Protein AF-0000000075187815 (afdb_homodimer)

pLDDT: mean 76.67, std 11.85, range [34.5, 93.94]

Organism: Armillaria gallica (NCBI:txid47427)

Nearest PDB structures (foldseek):
  8xqr-assembly1_R  TM=5.297E-01  e=7.970E-02  Clostridium perfringens
  3ma9-assembly1_A  TM=4.613E-01  e=3.930E+00  Human immunodeficiency virus 1
  7sqc-assembly1_1Y  TM=1.904E-01  e=1.026E+00  Chlamydomonas reinhardtii
  7n6g-assembly1_3Q  TM=1.512E-01  e=2.902E+00  Chlamydomonas reinhardtii
  7sqc-assembly1_1J  TM=1.434E-01  e=2.902E+00  Chlamydomonas reinhardtii

Foldseek 3Di:
DPPPADPQLVVLVVLLVLLLVVLVVLLVVLVVLLVLLLCLLVVLCVVLVNDRPVVLVVLLVVLNVLSVLLNVLVVVLVCCQVPVCQPPDSGSVVCCQQCLLPPSNLSNLVSLLVLLLSLLVVLLVCCVPPLVPDVVLSVVLVVLSVVLVVLSVVLSVQSNDRRDDCLDPVSLVSVLSNLVSSLVSLVSSLVVLLVSLVVVLVVCCVPVNPPVSVPDPCNDPVVSCLSSLVQLNVLSVVLSVCSNVVHSNNSSSVSVNSSSSSSSSSSNSSVVSVVVSVVSVVD/DDPPADPQLVVLVVLLVLLLVVLVVLLVVLVVLLVLLLCLLVVLCVVLVNDRPVVLVVLLVVLNVLSVLLNVLVVVLVCCQVPVCQPPDSGSVVCCQQCLLPPSNLSNLVSLLVLLLSLLVVLLVCCVPPLVPDVVLSVVLVVLSVVLVVLSVVLSVQSNDRRDDCLDPVSLVSVLSNLVSSLVSLVSSLVVLLVSLVVVLVVCCVPVNPPVSVPPPCNDPVVSCLSSLVQLNVLSVVLSVCSNVVHSNNSSSVSVNSSSSSSSSSSNSSVVSVVVSVVSVVD

Radius of gyration: 25.75 Å; Cα contacts (8 Å, |Δi|>4): 723; chains: 2; bounding box: 72×70×56 Å

Solvent-accessible surface area (backbone atoms only — not comparable to full-atom values): 27871 Å² total; per-residue (Å²): 95,62,58,97,60,58,69,66,58,51,49,37,49,50,24,39,52,52,6,50,47,50,31,30,19,51,47,16,30,39,50,50,51,47,52,51,32,52,47,48,53,61,48,40,24,69,72,65,73,42,82,68,63,62,64,61,52,50,50,52,49,51,49,47,50,42,52,49,50,31,54,54,31,48,53,52,45,50,43,44,28,56,56,45,25,36,67,28,79,73,27,35,62,32,40,51,42,66,50,27,40,36,66,49,52,38,49,32,52,51,38,27,51,47,34,43,50,50,34,51,50,49,53,53,48,43,44,54,67,74,59,68,49,60,66,73,71,47,47,58,56,49,51,44,48,55,49,26,52,51,33,42,51,53,31,50,57,49,40,54,33,84,68,25,26,80,81,31,70,71,32,38,63,33,41,48,55,22,46,47,38,48,26,50,44,39,43,50,52,23,48,52,46,46,51,50,49,53,54,46,50,51,48,44,32,66,68,66,31,69,71,58,45,72,67,36,78,75,65,37,68,63,51,50,47,37,66,22,31,44,64,30,26,52,50,33,50,65,23,44,56,32,47,72,70,67,39,53,67,19,40,33,35,50,51,36,58,34,46,32,30,45,42,27,46,48,49,34,51,35,47,53,49,49,48,56,49,48,58,53,65,76,96,94,60,57,97,60,59,69,68,58,51,49,37,49,48,26,38,52,51,6,51,48,50,30,30,19,51,47,16,31,39,50,49,52,47,53,51,32,52,47,47,52,62,49,40,24,70,72,66,73,42,83,68,62,62,65,60,52,51,49,51,49,52,49,48,51,41,51,50,49,31,53,53,31,48,52,51,45,49,44,44,27,56,56,44,26,35,68,27,79,72,28,35,62,32,38,49,42,66,50,26,41,36,65,50,52,38,48,33,50,52,40,26,51,49,35,42,50,51,34,50,51,48,53,53,49,44,44,53,67,72,58,68,50,59,67,73,72,45,47,57,55,48,50,42,49,53,47,27,52,52,32,43,51,52,31,50,57,47,39,55,33,85,67,26,26,79,80,30,72,69,31,38,62,32,40,48,55,22,45,46,38,48,27,51,43,38,43,49,51,24,50,52,47,47,50,50,49,52,52,45,49,50,49,43,32,66,70,67,32,71,73,59,45,72,68,37,78,74,65,38,69,64,51,48,46,38,66,23,31,44,64,30,25,53,50,32,50,64,23,45,54,31,47,73,69,67,40,52,69,20,40,34,36,50,50,35,58,32,47,31,29,46,44,28,46,48,48,34,52,35,47,54,50,50,48,56,51,47,58,55,66,76,95

Structure (mmCIF, N/CA/C/O backbone):
data_AF-0000000075187815-model_v1
#
loop_
_entity.id
_entity.type
_entity.pdbx_description
1 polymer 'Uncharacterized protein'
#
loop_
_atom_site.group_PDB
_atom_site.id
_atom_site.type_symbol
_atom_site.label_atom_id
_atom_site.label_alt_id
_atom_site.label_comp_id
_atom_site.label_asym_id
_atom_site.label_entity_id
_atom_site.label_seq_id
_atom_site.pdbx_PDB_ins_code
_atom_site.Cartn_x
_atom_site.Cartn_y
_atom_site.Cartn_z
_atom_site.occupancy
_atom_site.B_iso_or_equiv
_atom_site.auth_seq_id
_atom_site.auth_comp_id
_atom_site.auth_asym_id
_atom_site.auth_atom_id
_atom_site.pdbx_PDB_model_num
ATOM 1 N N . ASP A 1 1 ? 8.398 -23.297 -21.469 1 58.69 1 ASP A N 1
ATOM 2 C CA . ASP A 1 1 ? 7.543 -24.281 -20.812 1 58.69 1 ASP A CA 1
ATOM 3 C C . ASP A 1 1 ? 6.223 -23.656 -20.359 1 58.69 1 ASP A C 1
ATOM 5 O O . ASP A 1 1 ? 6.039 -23.359 -19.188 1 58.69 1 ASP A O 1
ATOM 9 N N . ARG A 1 2 ? 5.609 -23.031 -21.281 1 64.19 2 ARG A N 1
ATOM 10 C CA . ARG A 1 2 ? 4.285 -22.453 -21.109 1 64.19 2 ARG A CA 1
ATOM 11 C C . ARG A 1 2 ? 3.244 -23.531 -20.812 1 64.19 2 ARG A C 1
ATOM 13 O O . ARG A 1 2 ? 3.32 -24.641 -21.344 1 64.19 2 ARG A O 1
ATOM 20 N N . PRO A 1 3 ? 2.529 -23.328 -19.734 1 73.06 3 PRO A N 1
ATOM 21 C CA . PRO A 1 3 ? 1.502 -24.328 -19.453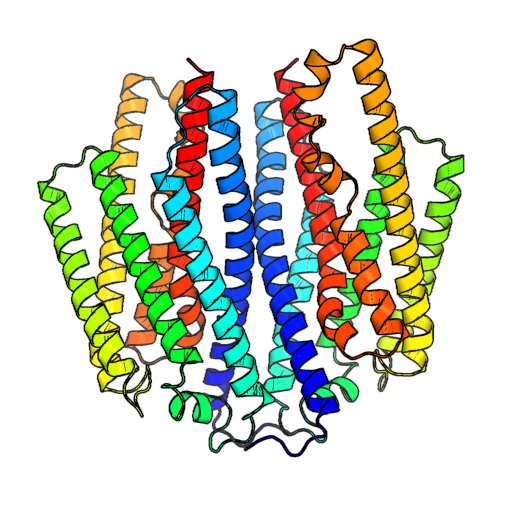 1 73.06 3 PRO A CA 1
ATOM 22 C C . PRO A 1 3 ? 0.583 -24.578 -20.641 1 73.06 3 PRO A C 1
ATOM 24 O O . PRO A 1 3 ? 0.354 -23.688 -21.453 1 73.06 3 PRO A O 1
ATOM 27 N N . ASN A 1 4 ? 0.264 -25.719 -20.969 1 70.5 4 ASN A N 1
ATOM 28 C CA . ASN A 1 4 ? -0.606 -26.125 -22.078 1 70.5 4 ASN A CA 1
ATOM 29 C C . ASN A 1 4 ? -2.059 -25.734 -21.812 1 70.5 4 ASN A C 1
ATOM 31 O O . ASN A 1 4 ? -2.912 -26.594 -21.609 1 70.5 4 ASN A O 1
ATOM 35 N N . LEU A 1 5 ? -2.262 -24.484 -21.562 1 78.5 5 LEU A N 1
ATOM 36 C CA . LEU A 1 5 ? -3.609 -23.969 -21.359 1 78.5 5 LEU A CA 1
ATOM 37 C C . LEU A 1 5 ? -3.945 -22.906 -22.391 1 78.5 5 LEU A C 1
ATOM 39 O O . LEU A 1 5 ? -3.047 -22.281 -22.969 1 78.5 5 LEU A O 1
ATOM 43 N N . PRO A 1 6 ? -5.254 -22.828 -22.781 1 76.5 6 PRO A N 1
ATOM 44 C CA . PRO A 1 6 ? -5.66 -21.781 -23.719 1 76.5 6 PRO A CA 1
ATOM 45 C C . PRO A 1 6 ? -5.219 -20.391 -23.281 1 76.5 6 PRO A C 1
ATOM 47 O O . PRO A 1 6 ? -5.066 -20.141 -22.094 1 76.5 6 PRO A O 1
ATOM 50 N N . ALA A 1 7 ? -4.926 -19.625 -24.297 1 78.25 7 ALA A N 1
ATOM 51 C CA . ALA A 1 7 ? -4.441 -18.266 -24.062 1 78.25 7 ALA A CA 1
ATOM 52 C C . ALA A 1 7 ? -5.422 -17.469 -23.203 1 78.25 7 ALA A C 1
ATOM 54 O O . ALA A 1 7 ? -5.012 -16.625 -22.406 1 78.25 7 ALA A O 1
ATOM 55 N N . ASP A 1 8 ? -6.637 -17.828 -23.297 1 78.69 8 ASP A N 1
ATOM 56 C CA . ASP A 1 8 ? -7.668 -17.109 -22.547 1 78.69 8 ASP A CA 1
ATOM 57 C C . ASP A 1 8 ? -7.582 -17.422 -21.062 1 78.69 8 ASP A C 1
ATOM 59 O O . ASP A 1 8 ? -7.77 -16.531 -20.219 1 78.69 8 ASP A O 1
ATOM 63 N N . THR A 1 9 ? -7.23 -18.609 -20.812 1 79.75 9 THR A N 1
ATOM 64 C CA . THR A 1 9 ? -7.105 -19.031 -19.422 1 79.75 9 THR A CA 1
ATOM 65 C C . THR A 1 9 ? -5.871 -18.406 -18.781 1 79.75 9 THR A C 1
ATOM 67 O O . THR A 1 9 ? -5.91 -18 -17.609 1 79.75 9 THR A O 1
ATOM 70 N N . LEU A 1 10 ? -4.914 -18.25 -19.609 1 81.56 10 LEU A N 1
ATOM 71 C CA . LEU A 1 10 ? -3.693 -17.641 -19.109 1 81.56 10 LEU A CA 1
ATOM 72 C C . LEU A 1 10 ? -3.898 -16.156 -18.844 1 81.56 10 LEU A C 1
ATOM 74 O O . LEU A 1 10 ? -3.363 -15.609 -17.875 1 81.56 10 LEU A O 1
ATOM 78 N N . PHE A 1 11 ? -4.668 -15.602 -19.734 1 82.69 11 PHE A N 1
ATOM 79 C CA . PHE A 1 11 ? -4.957 -14.188 -19.531 1 82.69 11 PHE A CA 1
ATOM 80 C C . PHE A 1 11 ? -5.793 -13.984 -18.281 1 82.69 11 PHE A C 1
ATOM 82 O O . PHE A 1 11 ? -5.59 -13.016 -17.547 1 82.69 11 PHE A O 1
ATOM 89 N N . ALA A 1 12 ? -6.66 -14.859 -18.047 1 81.25 12 ALA A N 1
ATOM 90 C CA . ALA A 1 12 ? -7.5 -14.773 -16.859 1 81.25 12 ALA A CA 1
ATOM 91 C C . ALA A 1 12 ? -6.664 -14.914 -15.586 1 81.25 12 ALA A C 1
ATOM 93 O O . ALA A 1 12 ? -6.906 -14.227 -14.594 1 81.25 12 ALA A O 1
ATOM 94 N N . GLU A 1 13 ? -5.703 -15.742 -15.688 1 83.19 13 GLU A N 1
ATOM 95 C CA . GLU A 1 13 ? -4.828 -15.938 -14.531 1 83.19 13 GLU A CA 1
ATOM 96 C C . GLU A 1 13 ? -3.961 -14.711 -14.281 1 83.19 13 GLU A C 1
ATOM 98 O O . GLU A 1 13 ? -3.748 -14.312 -13.133 1 83.19 13 GLU A O 1
ATOM 103 N N . ARG A 1 14 ? -3.551 -14.172 -15.43 1 84.19 14 ARG A N 1
ATOM 104 C CA . ARG A 1 14 ? -2.74 -12.961 -15.289 1 84.19 14 ARG A CA 1
ATOM 105 C C . ARG A 1 14 ? -3.561 -11.812 -14.719 1 84.19 14 ARG A C 1
ATOM 107 O O . ARG A 1 14 ? -3.076 -11.062 -13.867 1 84.19 14 ARG A O 1
ATOM 114 N N . ALA A 1 15 ? -4.695 -11.758 -15.125 1 83.56 15 ALA A N 1
ATOM 115 C CA . ALA A 1 15 ? -5.578 -10.688 -14.656 1 83.56 15 ALA A CA 1
ATOM 116 C C . ALA A 1 15 ? -5.898 -10.852 -13.18 1 83.56 15 ALA A C 1
ATOM 118 O O . ALA A 1 15 ? -5.965 -9.867 -12.438 1 83.56 15 ALA A O 1
ATOM 119 N N . ASN A 1 16 ? -6.023 -12.031 -12.758 1 83.94 16 ASN A N 1
ATOM 120 C CA . ASN A 1 16 ? -6.293 -12.305 -11.352 1 83.94 16 ASN A CA 1
ATOM 121 C C . ASN A 1 16 ? -5.102 -11.938 -10.469 1 83.94 16 ASN A C 1
ATOM 123 O O . ASN A 1 16 ? -5.273 -11.375 -9.391 1 83.94 16 ASN A O 1
ATOM 127 N N . LEU A 1 17 ? -4.016 -12.273 -10.969 1 85.19 17 LEU A N 1
ATOM 128 C CA . LEU A 1 17 ? -2.809 -11.977 -10.203 1 85.19 17 LEU A CA 1
ATOM 129 C C . LEU A 1 17 ? -2.582 -10.469 -10.117 1 85.19 17 LEU A C 1
ATOM 131 O O . LEU A 1 17 ? -2.26 -9.953 -9.039 1 85.19 17 LEU A O 1
ATOM 135 N N . ILE A 1 18 ? -2.814 -9.82 -11.219 1 86 18 ILE A N 1
ATOM 136 C CA . ILE A 1 18 ? -2.625 -8.375 -11.234 1 86 18 ILE A CA 1
ATOM 137 C C . ILE A 1 18 ? -3.652 -7.707 -10.32 1 86 18 ILE A C 1
ATOM 139 O O . ILE A 1 18 ? -3.338 -6.742 -9.617 1 86 18 ILE A O 1
ATOM 143 N N . GLY A 1 19 ? -4.832 -8.227 -10.359 1 87.06 19 GLY A N 1
ATOM 144 C CA . GLY A 1 19 ? -5.863 -7.703 -9.477 1 87.06 19 GLY A CA 1
ATOM 145 C C . GLY A 1 19 ? -5.508 -7.836 -8.008 1 87.06 19 GLY A C 1
ATOM 146 O O . GLY A 1 19 ? -5.727 -6.91 -7.223 1 87.06 19 GLY A O 1
ATOM 147 N N . ASP A 1 20 ? -4.914 -8.898 -7.668 1 87.75 20 ASP A N 1
ATOM 148 C CA . ASP A 1 20 ? -4.527 -9.133 -6.277 1 87.75 20 ASP A CA 1
ATOM 149 C C . ASP A 1 20 ? -3.348 -8.242 -5.879 1 87.75 20 ASP A C 1
ATOM 151 O O . ASP A 1 20 ? -3.287 -7.754 -4.75 1 87.75 20 ASP A O 1
ATOM 155 N N . CYS A 1 21 ? -2.49 -8.047 -6.773 1 89.25 21 CYS A N 1
ATOM 156 C CA . CYS A 1 21 ? -1.358 -7.164 -6.496 1 89.25 21 CYS A CA 1
ATOM 157 C C . CYS A 1 21 ? -1.825 -5.73 -6.27 1 89.25 21 CYS A C 1
ATOM 159 O O . CYS A 1 21 ? -1.354 -5.059 -5.348 1 89.25 21 CYS A O 1
ATOM 161 N N . LEU A 1 22 ? -2.732 -5.375 -7.051 1 89.69 22 LEU A N 1
ATOM 162 C CA . LEU A 1 22 ? -3.258 -4.023 -6.914 1 89.69 22 LEU A CA 1
ATOM 163 C C . LEU A 1 22 ? -4.023 -3.867 -5.605 1 89.69 22 LEU A C 1
ATOM 165 O O . LEU A 1 22 ? -3.984 -2.805 -4.98 1 89.69 22 LEU A O 1
ATOM 169 N N . SER A 1 23 ? -4.699 -4.906 -5.27 1 91.5 23 SER A N 1
ATOM 170 C CA . SER A 1 23 ? -5.434 -4.859 -4.012 1 91.5 23 SER A CA 1
ATOM 171 C C . SER A 1 23 ? -4.488 -4.727 -2.822 1 91.5 23 SER A C 1
ATOM 173 O O . SER A 1 23 ? -4.809 -4.051 -1.841 1 91.5 23 SER A O 1
ATOM 175 N N . GLN A 1 24 ? -3.391 -5.328 -2.93 1 92.5 24 GLN A N 1
ATOM 176 C CA . GLN A 1 24 ? -2.406 -5.219 -1.858 1 92.5 24 GLN A CA 1
ATOM 177 C C . GLN A 1 24 ? -1.829 -3.807 -1.784 1 92.5 24 GLN A C 1
ATOM 179 O O . GLN A 1 24 ? -1.591 -3.285 -0.693 1 92.5 24 GLN A O 1
ATOM 184 N N . ILE A 1 25 ? -1.647 -3.236 -2.879 1 91.81 25 ILE A N 1
ATOM 185 C CA . ILE A 1 25 ? -1.154 -1.864 -2.926 1 91.81 25 ILE A CA 1
ATOM 186 C C . ILE A 1 25 ? -2.172 -0.929 -2.277 1 91.81 25 ILE A C 1
ATOM 188 O O . ILE A 1 25 ? -1.811 -0.069 -1.471 1 91.81 25 ILE A O 1
ATOM 192 N N . VAL A 1 26 ? -3.436 -1.125 -2.623 1 92.38 26 VAL A N 1
ATOM 193 C CA . VAL A 1 26 ? -4.492 -0.288 -2.064 1 92.38 26 VAL A CA 1
ATOM 194 C C . VAL A 1 26 ? -4.582 -0.508 -0.556 1 92.38 26 VAL A C 1
ATOM 196 O O . VAL A 1 26 ? -4.812 0.437 0.203 1 92.38 26 VAL A O 1
ATOM 199 N N . PHE A 1 27 ? -4.352 -1.711 -0.139 1 93.44 27 PHE A N 1
ATOM 200 C CA . PHE A 1 27 ? -4.367 -1.997 1.291 1 93.44 27 PHE A CA 1
ATOM 201 C C . PHE A 1 27 ? -3.25 -1.246 2.006 1 93.44 27 PHE A C 1
ATOM 203 O O . PHE A 1 27 ? -3.434 -0.767 3.125 1 93.44 27 PHE A O 1
ATOM 210 N N . GLY A 1 28 ? -2.098 -1.198 1.369 1 93.94 28 GLY A N 1
ATOM 211 C CA . GLY A 1 28 ? -1.031 -0.4 1.951 1 93.94 28 GLY A CA 1
ATOM 212 C C . GLY A 1 28 ? -1.419 1.052 2.164 1 93.94 28 GLY A C 1
ATOM 213 O O . GLY A 1 28 ? -1.093 1.643 3.195 1 93.94 28 GLY A O 1
ATOM 214 N N . ALA A 1 29 ? -2.092 1.567 1.246 1 91.94 29 ALA A N 1
ATOM 215 C CA . ALA A 1 29 ? -2.592 2.936 1.367 1 91.94 29 ALA A CA 1
ATOM 216 C C . ALA A 1 29 ? -3.596 3.053 2.51 1 91.94 29 ALA A C 1
ATOM 218 O O . ALA A 1 29 ? -3.584 4.035 3.254 1 91.94 29 ALA A O 1
ATOM 219 N N . ILE A 1 30 ? -4.438 2.055 2.646 1 93.44 30 ILE A N 1
ATOM 220 C CA . ILE A 1 30 ? -5.469 2.051 3.68 1 93.44 30 ILE A CA 1
ATOM 221 C C . ILE A 1 30 ? -4.82 2.016 5.059 1 93.44 30 ILE A C 1
ATOM 223 O O . ILE A 1 30 ? -5.293 2.668 5.992 1 93.44 30 ILE A O 1
ATOM 227 N N . VAL A 1 31 ? -3.742 1.305 5.125 1 92.62 31 VAL A N 1
ATOM 228 C CA . VAL A 1 31 ? -3.057 1.19 6.406 1 92.62 31 VAL A CA 1
ATOM 229 C C . VAL A 1 31 ? -2.533 2.559 6.836 1 92.62 31 VAL A C 1
ATOM 231 O O . VAL A 1 31 ? -2.684 2.953 7.996 1 92.62 31 VAL A O 1
ATOM 234 N N . VAL A 1 32 ? -1.987 3.283 5.934 1 90.44 32 VAL A N 1
ATOM 235 C CA . VAL A 1 32 ? -1.433 4.598 6.242 1 90.44 32 VAL A CA 1
ATOM 236 C C . VAL A 1 32 ? -2.559 5.555 6.625 1 90.44 32 VAL A C 1
ATOM 238 O O . VAL A 1 32 ? -2.459 6.27 7.625 1 90.44 32 VAL A O 1
ATOM 241 N N . ILE A 1 33 ? -3.594 5.52 5.867 1 90.19 33 ILE A N 1
ATOM 242 C CA . ILE A 1 33 ? -4.707 6.422 6.133 1 90.19 33 ILE A CA 1
ATOM 243 C C . ILE A 1 33 ? -5.375 6.047 7.453 1 90.19 33 ILE A C 1
ATOM 245 O O . ILE A 1 33 ? -5.82 6.918 8.203 1 90.19 33 ILE A O 1
ATOM 249 N N . PHE A 1 34 ? -5.41 4.734 7.719 1 92.69 34 PHE A N 1
ATOM 250 C CA . PHE A 1 34 ? -5.969 4.262 8.977 1 92.69 34 PHE A CA 1
ATOM 251 C C . PHE A 1 34 ? -5.16 4.789 10.164 1 92.69 34 PHE A C 1
ATOM 253 O O . PHE A 1 34 ? -5.73 5.312 11.125 1 92.69 34 PHE A O 1
ATOM 260 N N . LEU A 1 35 ? -3.871 4.668 10.023 1 86.75 35 LEU A N 1
ATOM 261 C CA . LEU A 1 35 ? -3.004 5.121 11.109 1 86.75 35 LEU A CA 1
ATOM 262 C C . LEU A 1 35 ? -3.111 6.629 11.297 1 86.75 35 LEU A C 1
ATOM 264 O O . LEU A 1 35 ? -3.152 7.121 12.422 1 86.75 35 LEU A O 1
ATOM 268 N N . GLN A 1 36 ? -3.186 7.32 10.25 1 84.81 36 GLN A N 1
ATOM 269 C CA . GLN A 1 36 ? -3.311 8.773 10.32 1 84.81 36 GLN A CA 1
ATOM 270 C C . GLN A 1 36 ? -4.664 9.18 10.898 1 84.81 36 GLN A C 1
ATOM 272 O O . GLN A 1 36 ? -4.754 10.117 11.688 1 84.81 36 GLN A O 1
ATOM 277 N N . THR A 1 37 ? -5.695 8.5 10.461 1 86.31 37 THR A N 1
ATOM 278 C CA . THR A 1 37 ? -7.039 8.812 10.938 1 86.31 37 TH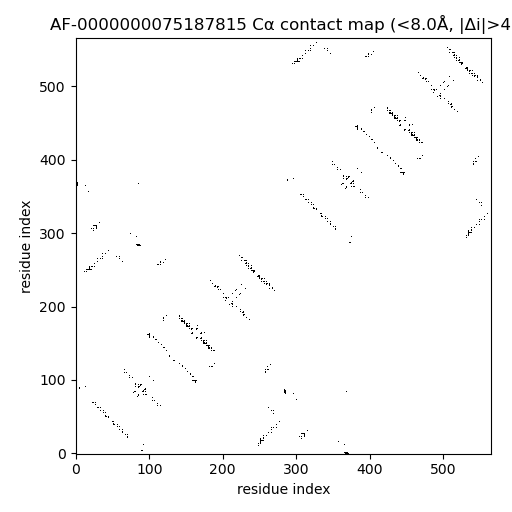R A CA 1
ATOM 279 C C . THR A 1 37 ? -7.168 8.516 12.422 1 86.31 37 THR A C 1
ATOM 281 O O . THR A 1 37 ? -7.727 9.312 13.18 1 86.31 37 THR A O 1
ATOM 284 N N . MET A 1 38 ? -6.637 7.395 12.797 1 86.38 38 MET A N 1
ATOM 285 C CA . MET A 1 38 ? -6.695 7.016 14.211 1 86.38 38 MET A CA 1
ATOM 286 C C . MET A 1 38 ? -5.891 7.988 15.062 1 86.38 38 MET A C 1
ATOM 288 O O . MET A 1 38 ? -6.305 8.336 16.172 1 86.38 38 MET A O 1
ATOM 292 N N . TYR A 1 39 ? -4.812 8.445 14.5 1 80.5 39 TYR A N 1
ATOM 293 C CA . TYR A 1 39 ? -4.004 9.43 15.211 1 80.5 39 TYR A CA 1
ATOM 294 C C . TYR A 1 39 ? -4.762 10.742 15.383 1 80.5 39 TYR A C 1
ATOM 296 O O . TYR A 1 39 ? -4.754 11.336 16.469 1 80.5 39 TYR A O 1
ATOM 304 N N . THR A 1 40 ? -5.352 11.125 14.391 1 77.12 40 THR A N 1
ATOM 305 C CA . THR A 1 40 ? -6.102 12.375 14.43 1 77.12 40 THR A CA 1
ATOM 306 C C . THR A 1 40 ? -7.316 12.258 15.344 1 77.12 40 THR A C 1
ATOM 308 O O . THR A 1 40 ? -7.625 13.18 16.094 1 77.12 40 THR A O 1
ATOM 311 N N . LEU A 1 41 ? -7.973 11.164 15.328 1 81.81 41 LEU A N 1
ATOM 312 C CA . LEU A 1 41 ? -9.18 10.969 16.109 1 81.81 41 LEU A CA 1
ATOM 313 C C . LEU A 1 41 ? -8.852 10.836 17.594 1 81.81 41 LEU A C 1
ATOM 315 O O . LEU A 1 41 ? -9.641 11.242 18.453 1 81.81 41 LEU A O 1
ATOM 319 N N . PHE A 1 42 ? -7.691 10.32 17.891 1 78.19 42 PHE A N 1
ATOM 320 C CA . PHE A 1 42 ? -7.324 10.102 19.281 1 78.19 42 PHE A CA 1
ATOM 321 C C . PHE A 1 42 ? -6.633 11.328 19.859 1 78.19 42 PHE A C 1
ATOM 323 O O . PHE A 1 42 ? -6.793 11.641 21.047 1 78.19 42 PHE A O 1
ATOM 330 N N . ASN A 1 43 ? -5.871 12.055 19.094 1 71.81 43 ASN A N 1
ATOM 331 C CA . ASN A 1 43 ? -5.051 13.148 19.609 1 71.81 43 ASN A CA 1
ATOM 332 C C . ASN A 1 43 ? -5.777 14.484 19.516 1 71.81 43 ASN A C 1
ATOM 334 O O . ASN A 1 43 ? -5.547 15.375 20.344 1 71.81 43 ASN A O 1
ATOM 338 N N . TYR A 1 44 ? -6.586 14.594 18.609 1 65.88 44 TYR A N 1
ATOM 339 C CA . TYR A 1 44 ? -7.223 15.891 18.391 1 65.88 44 TYR A CA 1
ATOM 340 C C . TYR A 1 44 ? -8.164 16.234 19.547 1 65.88 44 TYR A C 1
ATOM 342 O O . TYR A 1 44 ? -8.141 17.359 20.062 1 65.88 44 TYR A O 1
ATOM 350 N N . PRO A 1 45 ? -8.992 15.242 19.859 1 64.62 45 PRO A N 1
ATOM 351 C CA . PRO A 1 45 ? -9.891 15.609 20.953 1 64.62 45 PRO A CA 1
ATOM 352 C C . PRO A 1 45 ? -9.133 15.953 22.25 1 64.62 45 PRO A C 1
ATOM 354 O O . PRO A 1 45 ? -9.586 16.797 23.016 1 64.62 45 PRO A O 1
ATOM 357 N N . LYS A 1 46 ? -8.078 15.375 22.438 1 62.16 46 LYS A N 1
ATOM 358 C CA . LYS A 1 46 ? -7.277 15.672 23.625 1 62.16 46 LYS A CA 1
ATOM 359 C C . LYS A 1 46 ? -6.695 17.078 23.547 1 62.16 46 LYS A C 1
ATOM 361 O O . LYS A 1 46 ? -6.645 17.797 24.562 1 62.16 46 LYS A O 1
ATOM 366 N N . ARG A 1 47 ? -6.453 17.469 22.406 1 59.09 47 ARG A N 1
ATOM 367 C CA . ARG A 1 47 ? -5.809 18.766 22.234 1 59.09 47 ARG A CA 1
ATOM 368 C C . ARG A 1 47 ? -6.832 19.891 22.25 1 59.09 47 ARG A C 1
ATOM 370 O O . ARG A 1 47 ? -6.566 20.969 22.797 1 59.09 47 ARG A O 1
ATOM 377 N N . TRP A 1 48 ? -7.969 19.562 21.781 1 58.81 48 TRP A N 1
ATOM 378 C CA . TRP A 1 48 ? -8.914 20.656 21.625 1 58.81 48 TRP A CA 1
ATOM 379 C C . TRP A 1 48 ? -10.086 20.5 22.594 1 58.81 48 TRP A C 1
ATOM 381 O O . TRP A 1 48 ? -11.047 21.281 22.547 1 58.81 48 TRP A O 1
ATOM 391 N N . ARG A 1 49 ? -10 19.656 23.484 1 59.34 49 ARG A N 1
ATOM 392 C CA . ARG A 1 49 ? -11 19.438 24.516 1 59.34 49 ARG A CA 1
ATOM 393 C C . ARG A 1 49 ? -12.367 19.141 23.922 1 59.34 49 ARG A C 1
ATOM 395 O O . ARG A 1 49 ? -13.375 19.703 24.328 1 59.34 49 ARG A O 1
ATOM 402 N N . VAL A 1 50 ? -12.375 18.516 22.719 1 65.56 50 VAL A N 1
ATOM 403 C CA . VAL A 1 50 ? -13.641 18.125 22.109 1 65.56 50 VAL A CA 1
ATOM 404 C C . VAL A 1 50 ? -13.914 16.641 22.391 1 65.56 50 VAL A C 1
ATOM 406 O O . VAL A 1 50 ? -13 15.891 22.75 1 65.56 50 VAL A O 1
ATOM 409 N N . GLN A 1 51 ? -15.211 16.359 22.609 1 69.25 51 GLN A N 1
ATOM 410 C CA . GLN A 1 51 ? -15.609 14.984 22.906 1 69.25 51 GLN A CA 1
ATOM 411 C C . GLN A 1 51 ? -15.211 14.039 21.781 1 69.25 51 GLN A C 1
ATOM 413 O O . GLN A 1 51 ? -15.289 14.398 20.609 1 69.25 51 GLN A O 1
ATOM 418 N N . ARG A 1 52 ? -14.523 13 22.172 1 74.25 52 ARG A N 1
ATOM 419 C CA . ARG A 1 52 ? -14.109 11.961 21.25 1 74.25 52 ARG A CA 1
ATOM 420 C C . ARG A 1 52 ? -15.312 11.336 20.547 1 74.25 52 ARG A C 1
ATOM 422 O O . ARG A 1 52 ? -16.312 11.023 21.188 1 74.25 52 ARG A O 1
ATOM 429 N N . ASN A 1 53 ? -15.422 11.344 19.25 1 79.25 53 ASN A N 1
ATOM 430 C CA . ASN A 1 53 ? -16.469 10.672 18.484 1 79.25 53 ASN A CA 1
ATOM 431 C C . ASN A 1 53 ? -16.234 9.164 18.422 1 79.25 53 ASN A C 1
ATOM 433 O O . ASN A 1 53 ? -15.547 8.68 17.516 1 79.25 53 ASN A O 1
ATOM 437 N N . TRP A 1 54 ? -16.766 8.391 19.344 1 82.25 54 TRP A N 1
ATOM 438 C CA . TRP A 1 54 ? -16.562 6.953 19.469 1 82.25 54 TRP A CA 1
ATOM 439 C C . TRP A 1 54 ? -17.156 6.215 18.281 1 82.25 54 TRP A C 1
ATOM 441 O O . TRP A 1 54 ? -16.688 5.145 17.906 1 82.25 54 TRP A O 1
ATOM 451 N N . PHE A 1 55 ? -18.109 6.766 17.688 1 82.69 55 PHE A N 1
ATOM 452 C CA . PHE A 1 55 ? -18.734 6.133 16.531 1 82.69 55 PHE A CA 1
ATOM 453 C C . PHE A 1 55 ? -17.781 6.062 15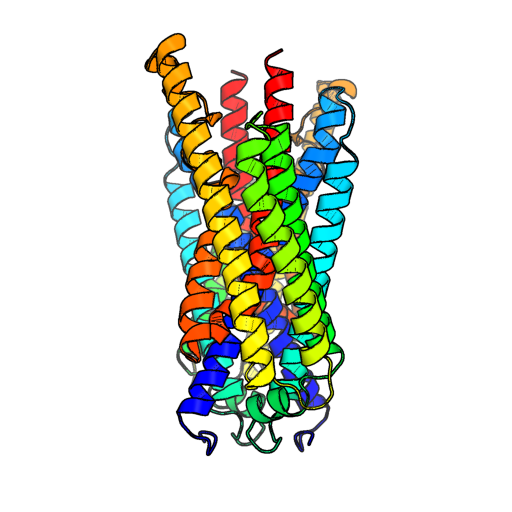.352 1 82.69 55 PHE A C 1
ATOM 455 O O . PHE A 1 55 ? -17.625 5.016 14.727 1 82.69 55 PHE A O 1
ATOM 462 N N . LEU A 1 56 ? -17.078 7.145 15.164 1 85.88 56 LEU A N 1
ATOM 463 C CA . LEU A 1 56 ? -16.156 7.191 14.039 1 85.88 56 LEU A CA 1
ATOM 464 C C . LEU A 1 56 ? -14.953 6.293 14.281 1 85.88 56 LEU A C 1
ATOM 466 O O . LEU A 1 56 ? -14.43 5.676 13.352 1 85.88 56 LEU A O 1
ATOM 470 N N . ILE A 1 57 ? -14.617 6.195 15.508 1 89.12 57 ILE A N 1
ATOM 471 C CA . ILE A 1 57 ? -13.484 5.344 15.859 1 89.12 57 ILE A CA 1
ATOM 472 C C . ILE A 1 57 ? -13.859 3.879 15.656 1 89.12 57 ILE A C 1
ATOM 474 O O . ILE A 1 57 ? -13.102 3.117 15.047 1 89.12 57 ILE A O 1
ATOM 478 N N . ALA A 1 58 ? -15.031 3.584 16.141 1 89.12 58 ALA A N 1
ATOM 479 C CA . ALA A 1 58 ? -15.492 2.205 15.992 1 89.12 58 ALA A CA 1
ATOM 480 C C . ALA A 1 58 ? -15.688 1.843 14.523 1 89.12 58 ALA A C 1
ATOM 482 O O . ALA A 1 58 ? -15.312 0.75 14.094 1 89.12 58 ALA A O 1
ATOM 483 N N . TYR A 1 59 ? -16.234 2.727 13.828 1 90.25 59 TYR A N 1
ATOM 484 C CA . TYR A 1 59 ? -16.484 2.516 12.406 1 90.25 59 TYR A CA 1
ATOM 485 C C . TYR A 1 59 ? -15.172 2.297 11.664 1 90.25 59 TYR A C 1
ATOM 487 O O . TYR A 1 59 ? -15.062 1.382 10.844 1 90.25 59 TYR A O 1
ATOM 495 N N . THR A 1 60 ? -14.203 3.086 11.953 1 91.06 60 THR A N 1
ATOM 496 C CA . THR A 1 60 ? -12.906 2.99 11.281 1 91.06 60 THR A CA 1
ATOM 497 C C . THR A 1 60 ? -12.211 1.682 11.641 1 91.06 60 THR A C 1
ATOM 499 O O . THR A 1 60 ? -11.602 1.042 10.781 1 91.06 60 THR A O 1
ATOM 502 N N . PHE A 1 61 ? -12.383 1.267 12.82 1 92.19 61 PHE A N 1
ATOM 503 C CA . PHE A 1 61 ? -11.758 0.023 13.258 1 92.19 61 PHE A CA 1
ATOM 504 C C . PHE A 1 61 ? -12.414 -1.177 12.594 1 92.19 61 PHE A C 1
ATOM 506 O O . PHE A 1 61 ? -11.734 -2.119 12.18 1 92.19 61 PHE A O 1
ATOM 513 N N . VAL A 1 62 ? -13.672 -1.114 12.5 1 91.81 62 VAL A N 1
ATOM 514 C CA . VAL A 1 62 ? -14.406 -2.213 11.875 1 91.81 62 VAL A CA 1
ATOM 515 C C . VAL A 1 62 ? -14.039 -2.305 10.398 1 91.81 62 VAL A C 1
ATOM 517 O O . VAL A 1 62 ? -13.789 -3.396 9.883 1 91.81 62 VAL A O 1
ATOM 520 N N . LEU A 1 63 ? -13.969 -1.201 9.781 1 92.44 63 LEU A N 1
ATOM 521 C CA . LEU A 1 63 ? -13.609 -1.176 8.367 1 92.44 63 LEU A CA 1
ATOM 522 C C . LEU A 1 63 ? -12.195 -1.702 8.148 1 92.44 63 LEU A C 1
ATOM 524 O O . LEU A 1 63 ? -11.938 -2.438 7.191 1 92.44 63 LEU A O 1
ATOM 528 N N . PHE A 1 64 ? -11.352 -1.389 9.031 1 93.62 64 PHE A N 1
ATOM 529 C CA . PHE A 1 64 ? -9.969 -1.828 8.922 1 93.62 64 PHE A CA 1
ATOM 530 C C . PHE A 1 64 ? -9.859 -3.33 9.148 1 93.62 64 PHE A C 1
ATOM 532 O O . PHE A 1 64 ? -9.07 -4.008 8.484 1 93.62 64 PHE A O 1
ATOM 539 N N . THR A 1 65 ? -10.641 -3.766 10.062 1 92 65 THR A N 1
ATOM 540 C CA . THR A 1 65 ? -10.633 -5.199 10.336 1 92 65 THR A CA 1
ATOM 541 C C . THR A 1 65 ? -11.133 -5.98 9.125 1 92 65 THR A C 1
ATOM 543 O O . THR A 1 65 ? -10.602 -7.047 8.805 1 92 65 THR A O 1
ATOM 546 N N . PHE A 1 66 ? -12.078 -5.422 8.5 1 92.44 66 PHE A N 1
ATOM 547 C CA . PHE A 1 66 ? -12.586 -6.066 7.297 1 92.44 66 PHE A CA 1
ATOM 548 C C . PHE A 1 66 ? -11.531 -6.051 6.195 1 92.44 66 PHE A C 1
ATOM 550 O O . PHE A 1 66 ? -11.352 -7.047 5.488 1 92.44 66 PHE A O 1
ATOM 557 N N . ALA A 1 67 ? -10.852 -4.98 6.074 1 92.56 67 ALA A N 1
ATOM 558 C CA . ALA A 1 67 ? -9.828 -4.867 5.039 1 92.56 67 ALA A CA 1
ATOM 559 C C . ALA A 1 67 ? -8.68 -5.832 5.297 1 92.56 67 ALA A C 1
ATOM 561 O O . ALA A 1 67 ? -8.18 -6.473 4.371 1 92.56 67 ALA A O 1
ATOM 562 N N . ILE A 1 68 ? -8.344 -5.961 6.582 1 93.06 68 ILE A N 1
ATOM 563 C CA . ILE A 1 68 ? -7.254 -6.859 6.945 1 93.06 68 ILE A CA 1
ATOM 564 C C . ILE A 1 68 ? -7.668 -8.305 6.691 1 93.06 68 ILE A C 1
ATOM 566 O O . ILE A 1 68 ? -6.867 -9.109 6.211 1 93.06 68 ILE A O 1
ATOM 570 N N . THR A 1 69 ? -8.828 -8.562 7.059 1 91.25 69 THR A N 1
ATOM 571 C CA . THR A 1 69 ? -9.328 -9.914 6.848 1 91.25 69 THR A CA 1
ATOM 572 C C . THR A 1 69 ? -9.391 -10.242 5.359 1 91.25 69 THR A C 1
ATOM 574 O O . THR A 1 69 ? -9 -11.344 4.945 1 91.25 69 THR A O 1
ATOM 577 N N . PHE A 1 70 ? -9.773 -9.344 4.613 1 91.44 70 PHE A N 1
ATOM 578 C CA . PHE A 1 70 ? -9.891 -9.547 3.176 1 91.44 70 PHE A CA 1
ATOM 579 C C . PHE A 1 70 ? -8.523 -9.836 2.562 1 91.44 70 PHE A C 1
ATOM 581 O O . PHE A 1 70 ? -8.359 -10.805 1.816 1 91.44 70 PHE A O 1
ATOM 588 N N . ILE A 1 71 ? -7.555 -9.008 2.895 1 91.5 71 ILE A N 1
ATOM 589 C CA . ILE A 1 71 ? -6.23 -9.141 2.297 1 91.5 71 ILE A CA 1
ATOM 590 C C . ILE A 1 71 ? -5.566 -10.422 2.791 1 91.5 71 ILE A C 1
ATOM 592 O O . ILE A 1 71 ? -4.875 -11.109 2.031 1 91.5 71 ILE A O 1
ATOM 596 N N . SER A 1 72 ? -5.832 -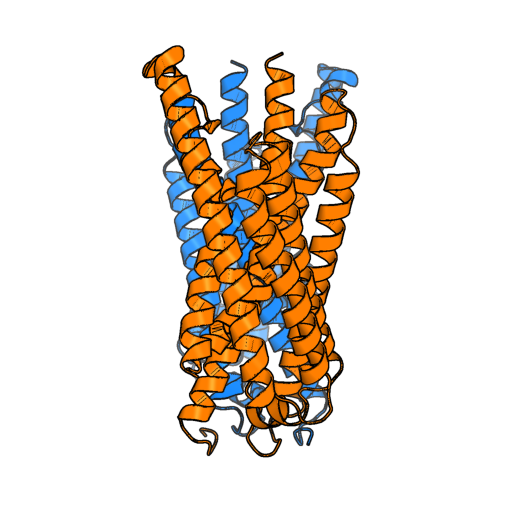10.781 4.078 1 89.75 72 SER A N 1
ATOM 597 C CA . SER A 1 72 ? -5.234 -11.992 4.633 1 89.75 72 SER A CA 1
ATOM 598 C C . SER A 1 72 ? -5.781 -13.242 3.951 1 89.75 72 SER A C 1
ATOM 600 O O . SER A 1 72 ? -5.023 -14.156 3.619 1 89.75 72 SER A O 1
ATOM 602 N N . VAL A 1 73 ? -7.031 -13.234 3.781 1 88.25 73 VAL A N 1
ATOM 603 C CA . VAL A 1 73 ? -7.656 -14.391 3.15 1 88.25 73 VAL A CA 1
ATOM 604 C C . VAL A 1 73 ? -7.277 -14.445 1.673 1 88.25 73 VAL A C 1
ATOM 606 O O . VAL A 1 73 ? -7.074 -15.523 1.115 1 88.25 73 VAL A O 1
ATOM 609 N N . ASN A 1 74 ? -7.168 -13.312 1.078 1 87.31 74 ASN A N 1
ATOM 610 C CA . ASN A 1 74 ? -6.758 -13.258 -0.321 1 87.31 74 ASN A CA 1
ATOM 611 C C . ASN A 1 74 ? -5.332 -13.773 -0.507 1 87.31 74 ASN A C 1
ATOM 613 O O . ASN A 1 74 ? -5.035 -14.445 -1.495 1 87.31 74 ASN A O 1
ATOM 617 N N . MET A 1 75 ? -4.52 -13.422 0.385 1 86.31 75 MET A N 1
ATOM 618 C CA . MET A 1 75 ? -3.141 -13.898 0.312 1 86.31 75 MET A CA 1
ATOM 619 C C . MET A 1 75 ? -3.084 -15.414 0.464 1 86.31 75 MET A C 1
ATOM 621 O O . MET A 1 75 ? -2.311 -16.078 -0.223 1 86.31 75 MET A O 1
ATOM 625 N N . LYS A 1 76 ? -3.902 -15.891 1.327 1 85.81 76 LYS A N 1
ATOM 626 C CA . LYS A 1 76 ? -3.953 -17.328 1.502 1 85.81 76 LYS A CA 1
ATOM 627 C C . LYS A 1 76 ? -4.504 -18.016 0.255 1 85.81 76 LYS A C 1
ATOM 629 O O . LYS A 1 76 ? -4.031 -19.094 -0.136 1 85.81 76 LYS A O 1
ATOM 634 N N . TRP A 1 77 ? -5.434 -17.375 -0.295 1 83.25 77 TRP A N 1
ATOM 635 C CA . TRP A 1 77 ? -6.016 -17.922 -1.513 1 83.25 77 TRP A CA 1
ATOM 636 C C . TRP A 1 77 ? -4.996 -17.938 -2.646 1 83.25 77 TRP A C 1
ATOM 638 O O . TRP A 1 77 ? -4.938 -18.906 -3.422 1 83.25 77 TRP A O 1
ATOM 648 N N . LEU A 1 78 ? -4.219 -16.953 -2.703 1 83.25 78 LEU A N 1
ATOM 649 C CA . LEU A 1 78 ? -3.178 -16.891 -3.721 1 83.25 78 LEU A CA 1
ATOM 650 C C . LEU A 1 78 ? -2.164 -18.016 -3.535 1 83.25 78 LEU A C 1
ATOM 652 O O . LEU A 1 78 ? -1.719 -18.625 -4.512 1 83.25 78 LEU A O 1
ATOM 656 N N . GLN A 1 79 ? -1.886 -18.297 -2.344 1 82.62 79 GLN A N 1
ATOM 657 C CA . GLN A 1 79 ? -0.947 -19.375 -2.047 1 82.62 79 GLN A CA 1
ATOM 658 C C . GLN A 1 79 ? -1.524 -20.734 -2.438 1 82.62 79 GLN A C 1
ATOM 660 O O . GLN A 1 79 ? -0.827 -21.562 -3.018 1 82.62 79 GLN A O 1
ATOM 665 N N . LEU A 1 80 ? -2.738 -20.906 -2.133 1 80.62 80 LEU A N 1
ATOM 666 C CA . LEU A 1 80 ? -3.373 -22.188 -2.418 1 80.62 80 LEU A CA 1
ATOM 667 C C . LEU A 1 80 ? -3.539 -22.391 -3.92 1 80.62 80 LEU A C 1
ATOM 669 O O . LEU A 1 80 ? -3.369 -23.5 -4.422 1 80.62 80 LEU A O 1
ATOM 673 N N . MET A 1 81 ? -3.779 -21.375 -4.617 1 80.19 81 MET A N 1
ATOM 674 C CA . MET A 1 81 ? -4.074 -21.469 -6.047 1 80.19 81 MET A CA 1
ATOM 675 C C . MET A 1 81 ? -2.789 -21.625 -6.855 1 80.19 81 MET A C 1
ATOM 677 O O . MET A 1 81 ? -2.701 -22.5 -7.719 1 80.19 81 MET A O 1
ATOM 681 N N . PHE A 1 82 ? -1.766 -20.859 -6.547 1 80.56 82 PHE A N 1
ATOM 682 C CA . PHE A 1 82 ? -0.609 -20.797 -7.434 1 80.56 82 PHE A CA 1
ATOM 683 C C . PHE A 1 82 ? 0.509 -21.703 -6.934 1 80.56 82 PHE A C 1
ATOM 685 O O . PHE A 1 82 ? 1.415 -22.062 -7.691 1 80.56 82 PHE A O 1
ATOM 692 N N . ILE A 1 83 ? 0.453 -22.125 -5.664 1 80.56 83 ILE A N 1
ATOM 693 C CA . ILE A 1 83 ? 1.564 -22.922 -5.156 1 80.56 83 ILE A CA 1
ATOM 694 C C . ILE A 1 83 ? 1.079 -24.328 -4.82 1 80.56 83 ILE A C 1
ATOM 696 O O . ILE A 1 83 ? 1.555 -25.312 -5.395 1 80.56 83 ILE A O 1
ATOM 700 N N . ASP A 1 84 ? 0.052 -24.453 -3.971 1 77.81 84 ASP A N 1
ATOM 701 C CA . ASP A 1 84 ? -0.344 -25.75 -3.441 1 77.81 84 ASP A CA 1
ATOM 702 C C . ASP A 1 84 ? -1.129 -26.547 -4.477 1 77.81 84 ASP A C 1
ATOM 704 O O . ASP A 1 84 ? -0.975 -27.766 -4.578 1 77.81 84 ASP A O 1
ATOM 708 N N . HIS A 1 85 ? -1.938 -25.906 -5.266 1 78.5 85 HIS A N 1
ATOM 709 C CA . HIS A 1 85 ? -2.781 -26.641 -6.203 1 78.5 85 HIS A CA 1
ATOM 710 C C . HIS A 1 85 ? -2.584 -26.141 -7.629 1 78.5 85 HIS A C 1
ATOM 712 O O . HIS A 1 85 ? -3.549 -26 -8.383 1 78.5 85 HIS A O 1
ATOM 718 N N . ARG A 1 86 ? -1.31 -25.922 -7.984 1 76.62 86 ARG A N 1
ATOM 719 C CA . ARG A 1 86 ? -1.033 -25.375 -9.305 1 76.62 86 ARG A CA 1
ATOM 720 C C . ARG A 1 86 ? -1.243 -26.438 -10.391 1 76.62 86 ARG A C 1
ATOM 722 O O . ARG A 1 86 ? -1.473 -26.094 -11.555 1 76.62 86 ARG A O 1
ATOM 729 N N . GLU A 1 87 ? -1.189 -27.688 -10.008 1 74.75 87 GLU A N 1
ATOM 730 C CA . GLU A 1 87 ? -1.287 -28.766 -10.984 1 74.75 87 GLU A CA 1
ATOM 731 C C . GLU A 1 87 ? -2.717 -29.297 -11.086 1 74.75 87 GLU A C 1
ATOM 733 O O . GLU A 1 87 ? -2.953 -30.344 -11.672 1 74.75 87 GLU A O 1
ATOM 738 N N . HIS A 1 88 ? -3.627 -28.672 -10.469 1 73.19 88 HIS A N 1
ATOM 739 C CA . HIS A 1 88 ? -5.023 -29.062 -10.602 1 73.19 88 HIS A CA 1
ATOM 740 C C . HIS A 1 88 ? -5.473 -29.016 -12.062 1 73.19 88 HIS A C 1
ATOM 742 O O . HIS A 1 88 ? -4.891 -28.281 -12.867 1 73.19 88 HIS A O 1
ATOM 748 N N . GLU A 1 89 ? -6.383 -29.859 -12.328 1 73.19 89 GLU A N 1
ATOM 749 C CA . GLU A 1 89 ? -6.891 -29.875 -13.695 1 73.19 89 GLU A CA 1
ATOM 750 C C . GLU A 1 89 ? -7.445 -28.516 -14.102 1 73.19 89 GLU A C 1
ATOM 752 O O . GLU A 1 89 ? -8.344 -27.984 -13.445 1 73.19 89 GLU A O 1
ATOM 757 N N . GLY A 1 90 ? -6.871 -27.766 -15.055 1 70.81 90 GLY A N 1
ATOM 758 C CA . GLY A 1 90 ? -7.297 -26.453 -15.508 1 70.81 90 GLY A CA 1
ATOM 759 C C . GLY A 1 90 ? -6.43 -25.328 -14.977 1 70.81 90 GLY A C 1
ATOM 760 O O . GLY A 1 90 ? -6.617 -24.156 -15.336 1 70.81 90 GLY A O 1
ATOM 761 N N . GLY A 1 91 ? -5.426 -25.781 -14.164 1 70.81 91 GLY A N 1
ATOM 762 C CA . GLY A 1 91 ? -4.52 -24.766 -13.648 1 70.81 91 GLY A CA 1
ATOM 763 C C . GLY A 1 91 ? -5.055 -24.047 -12.422 1 70.81 91 GLY A C 1
ATOM 764 O O . GLY A 1 91 ? -6.012 -24.516 -11.797 1 70.81 91 GLY A O 1
ATOM 765 N N . PRO A 1 92 ? -4.477 -23.062 -12.016 1 75.5 92 PRO A N 1
ATOM 766 C CA . PRO A 1 92 ? -4.926 -22.297 -10.852 1 75.5 92 PRO A CA 1
ATOM 767 C C . PRO A 1 92 ? -6.355 -21.781 -11 1 75.5 92 PRO A C 1
ATOM 769 O O . PRO A 1 92 ? -7.105 -21.75 -10.023 1 75.5 92 PRO A O 1
ATOM 772 N N . LEU A 1 93 ? -6.824 -21.453 -12.195 1 73.31 93 LEU A N 1
ATOM 773 C CA . LEU A 1 93 ? -8.188 -20.984 -12.414 1 73.31 93 LEU A CA 1
ATOM 774 C C . LEU A 1 93 ? -9.18 -22.125 -12.273 1 73.31 93 LEU A C 1
ATOM 776 O O . LEU A 1 93 ? -10.305 -21.922 -11.797 1 73.31 93 LEU A O 1
ATOM 780 N N . GLY A 1 94 ? -8.734 -23.297 -12.75 1 70.44 94 GLY A N 1
ATOM 781 C CA . GLY A 1 94 ? -9.578 -24.469 -12.547 1 70.44 94 GLY A CA 1
ATOM 782 C C . GLY A 1 94 ? -9.828 -24.781 -11.086 1 70.44 94 GLY A C 1
ATOM 783 O O . GLY A 1 94 ? -10.953 -25.109 -10.703 1 70.44 94 GLY A O 1
ATOM 784 N N . PHE A 1 95 ? -8.773 -24.562 -10.312 1 73 95 PHE A N 1
ATOM 785 C CA . PHE A 1 95 ? -8.898 -24.766 -8.875 1 73 95 PHE A CA 1
ATOM 786 C C . PHE A 1 95 ? -9.836 -23.734 -8.258 1 73 95 PHE A C 1
ATOM 788 O O . PHE A 1 95 ? -10.656 -24.062 -7.398 1 73 95 PHE A O 1
ATOM 795 N N . SER A 1 96 ? -9.719 -22.531 -8.75 1 73.31 96 SER A N 1
ATOM 796 C CA . SER A 1 96 ? -10.555 -21.469 -8.211 1 73.31 96 SER A CA 1
ATOM 797 C C . SER A 1 96 ? -12.031 -21.703 -8.516 1 73.31 96 SER A C 1
ATOM 799 O O . SER A 1 96 ? -12.891 -21.391 -7.695 1 73.31 96 SER A O 1
ATOM 801 N N . MET A 1 97 ? -12.32 -22.328 -9.641 1 70.44 97 MET A N 1
ATOM 802 C CA . MET A 1 97 ? -13.703 -22.562 -10.039 1 70.44 97 MET A CA 1
ATOM 803 C C . MET A 1 97 ? -14.289 -23.781 -9.32 1 70.44 97 MET A C 1
ATOM 805 O O . MET A 1 97 ? -15.469 -23.797 -8.984 1 70.44 97 MET A O 1
ATOM 809 N N . THR A 1 98 ? -13.398 -24.766 -9.031 1 69.31 98 THR A N 1
ATOM 810 C CA . THR A 1 98 ? -13.898 -25.984 -8.398 1 69.31 98 THR A CA 1
ATOM 811 C C . THR A 1 98 ? -13.961 -25.812 -6.883 1 69.31 98 THR A C 1
ATOM 813 O O . THR A 1 98 ? -14.805 -26.422 -6.223 1 69.31 98 THR A O 1
ATOM 816 N N . GLN A 1 99 ? -13.102 -24.922 -6.293 1 68.62 99 GLN A N 1
ATOM 817 C CA . GLN A 1 99 ? -13.047 -24.766 -4.844 1 68.62 99 GLN A CA 1
ATOM 818 C C . GLN A 1 99 ? -13.477 -23.359 -4.426 1 68.62 99 GLN A C 1
ATOM 820 O O . GLN A 1 99 ? -12.953 -22.812 -3.453 1 68.62 99 GLN A O 1
ATOM 825 N N . TYR A 1 100 ? -14.438 -22.859 -5.145 1 65.06 100 TYR A N 1
ATOM 826 C CA . TYR A 1 100 ? -14.891 -21.5 -4.871 1 65.06 100 TYR A CA 1
ATOM 827 C C . TYR A 1 100 ? -15.625 -21.422 -3.537 1 65.06 100 TYR A C 1
ATOM 829 O O . TYR A 1 100 ? -15.711 -20.359 -2.928 1 65.06 100 TYR A O 1
ATOM 837 N N . SER A 1 101 ? -16.062 -22.578 -3.027 1 66 101 SER A N 1
ATOM 838 C CA . SER A 1 101 ? -16.812 -22.594 -1.782 1 66 101 SER A CA 1
ATOM 839 C C . SER A 1 101 ? -15.906 -22.812 -0.58 1 66 101 SER A C 1
ATOM 841 O O . SER A 1 101 ? -16.375 -22.922 0.552 1 66 101 SER A O 1
ATOM 843 N N . GLN A 1 102 ? -14.68 -22.703 -0.803 1 73.19 102 GLN A N 1
ATOM 844 C CA . GLN A 1 102 ? -13.758 -22.844 0.32 1 73.19 102 GLN A CA 1
ATOM 845 C C . GLN A 1 102 ? -13.828 -21.625 1.243 1 73.19 102 GLN A C 1
ATOM 847 O O . GLN A 1 102 ? -14.156 -20.531 0.802 1 73.19 102 GLN A O 1
ATOM 852 N N . PRO A 1 103 ? -13.68 -21.859 2.416 1 74.81 103 PRO A N 1
ATOM 853 C CA . PRO A 1 103 ? -13.828 -20.812 3.424 1 74.81 103 PRO A CA 1
ATOM 854 C C . PRO A 1 103 ? -12.992 -19.578 3.104 1 74.81 103 PRO A C 1
ATOM 856 O O . PRO A 1 103 ? -13.414 -18.453 3.406 1 74.81 103 PRO A O 1
ATOM 859 N N . ALA A 1 104 ? -11.914 -19.797 2.41 1 74.19 104 ALA A N 1
ATOM 860 C CA . ALA A 1 104 ? -11.07 -18.641 2.123 1 74.19 104 ALA A CA 1
ATOM 861 C C . ALA A 1 104 ? -11.758 -17.688 1.14 1 74.19 104 ALA A C 1
ATOM 863 O O . ALA A 1 104 ? -11.812 -16.484 1.369 1 74.19 104 ALA A O 1
ATOM 864 N N . VAL A 1 105 ? -12.383 -18.234 0.121 1 77.94 105 VAL A N 1
ATOM 865 C CA . VAL A 1 105 ? -13.031 -17.422 -0.902 1 77.94 105 VAL A CA 1
ATOM 866 C C . VAL A 1 105 ? -14.375 -16.922 -0.385 1 77.94 105 VAL A C 1
ATOM 868 O O . VAL A 1 105 ? -14.75 -15.766 -0.621 1 77.94 105 VAL A O 1
ATOM 871 N N . SER A 1 106 ? -15.008 -17.734 0.378 1 80.12 106 SER A N 1
ATOM 872 C CA . SER A 1 106 ? -16.297 -17.359 0.929 1 80.12 106 SER A CA 1
ATOM 873 C C . SER A 1 106 ? -16.172 -16.188 1.908 1 80.12 106 SER A C 1
ATOM 875 O O . SER A 1 106 ? -16.969 -15.258 1.89 1 80.12 106 SER A O 1
ATOM 877 N N . THR A 1 107 ? -15.141 -16.312 2.689 1 82.75 107 THR A N 1
ATOM 878 C CA . THR A 1 107 ? -14.922 -15.25 3.656 1 82.75 107 THR A CA 1
ATOM 879 C C . THR A 1 107 ? -14.57 -13.945 2.949 1 82.75 107 THR A C 1
ATOM 881 O O . THR A 1 107 ? -15.031 -12.867 3.346 1 82.75 107 THR A O 1
ATOM 884 N N . ALA A 1 108 ? -13.781 -14.039 1.931 1 84.12 108 ALA A N 1
ATOM 885 C CA . ALA A 1 108 ? -13.398 -12.852 1.179 1 84.12 108 ALA A CA 1
ATOM 886 C C . ALA A 1 108 ? -14.609 -12.195 0.529 1 84.12 108 ALA A C 1
ATOM 888 O O . ALA A 1 108 ? -14.734 -10.969 0.524 1 84.12 108 ALA A O 1
ATOM 889 N N . ASN A 1 109 ? -15.516 -12.992 0.067 1 82.25 109 ASN A N 1
ATOM 890 C CA . ASN A 1 109 ? -16.719 -12.469 -0.57 1 82.25 109 ASN A CA 1
ATOM 891 C C . ASN A 1 109 ? -17.656 -11.812 0.446 1 82.25 109 ASN A C 1
ATOM 893 O O . ASN A 1 109 ? -18.203 -10.742 0.188 1 82.25 109 ASN A O 1
ATOM 897 N N . VAL A 1 110 ? -17.75 -12.438 1.508 1 84.19 110 VAL A N 1
ATOM 898 C CA . VAL A 1 110 ? -18.625 -11.906 2.541 1 84.19 110 VAL A CA 1
ATOM 899 C C . VAL A 1 110 ? -18.078 -10.578 3.053 1 84.19 110 VAL A C 1
ATOM 901 O O . VAL A 1 110 ? -18.828 -9.594 3.166 1 84.19 110 VAL A O 1
ATOM 904 N N . VAL A 1 111 ? -16.812 -10.594 3.291 1 87.62 111 VAL A N 1
ATOM 905 C CA . VAL A 1 111 ? -16.203 -9.383 3.818 1 87.62 111 VAL A CA 1
ATOM 906 C C . VAL A 1 111 ? -16.25 -8.281 2.762 1 87.62 111 VAL A C 1
ATOM 908 O O . VAL A 1 111 ? -16.469 -7.113 3.084 1 87.62 111 VAL A O 1
ATOM 911 N N . GLY A 1 112 ? -16.078 -8.672 1.563 1 85.69 112 GLY A N 1
ATOM 912 C CA . GLY A 1 112 ? -16.156 -7.695 0.491 1 85.69 112 GLY A CA 1
ATOM 913 C C . GLY A 1 112 ? -17.516 -7.035 0.378 1 85.69 112 GLY A C 1
ATOM 914 O O . GLY A 1 112 ? -17.609 -5.816 0.221 1 85.69 112 GLY A O 1
ATOM 915 N N . VAL A 1 113 ? -18.516 -7.781 0.531 1 84.81 113 VAL A N 1
ATOM 916 C CA . VAL A 1 113 ? -19.875 -7.266 0.425 1 84.81 113 VAL A CA 1
ATOM 917 C C . VAL A 1 113 ? -20.203 -6.434 1.661 1 84.81 113 VAL A C 1
ATOM 919 O O . VAL A 1 113 ? -20.844 -5.383 1.557 1 84.81 113 VAL A O 1
ATOM 922 N N . MET A 1 114 ? -19.672 -6.887 2.742 1 87 114 MET A N 1
ATOM 923 C CA . MET A 1 114 ? -19.938 -6.152 3.977 1 87 114 MET A CA 1
ATOM 924 C C . MET A 1 114 ? -19.266 -4.785 3.951 1 87 114 MET A C 1
ATOM 926 O O . MET A 1 114 ? -19.828 -3.803 4.438 1 87 114 MET A O 1
ATOM 930 N N . CYS A 1 115 ? -18.109 -4.781 3.41 1 87.69 115 CYS A N 1
ATOM 931 C CA . CYS A 1 115 ? -17.422 -3.5 3.271 1 87.69 115 CYS A CA 1
ATOM 932 C C . CYS A 1 115 ? -18.219 -2.547 2.391 1 87.69 115 CYS A C 1
ATOM 934 O O . CYS A 1 115 ? -18.328 -1.357 2.693 1 87.69 115 CYS A O 1
ATOM 936 N N . GLY A 1 116 ? -18.797 -3.1 1.411 1 86.62 116 GLY A N 1
ATOM 937 C CA . GLY A 1 116 ? -19.609 -2.285 0.524 1 86.62 116 GLY A CA 1
ATOM 938 C C . GLY A 1 116 ? -20.844 -1.732 1.196 1 86.62 116 GLY A C 1
ATOM 939 O O . GLY A 1 116 ? -21.172 -0.554 1.04 1 86.62 116 GLY A O 1
ATOM 940 N N . TRP A 1 117 ? -21.438 -2.574 2 1 87.88 117 TRP A N 1
ATOM 941 C CA . TRP A 1 117 ? -22.641 -2.166 2.709 1 87.88 117 TRP A CA 1
ATOM 942 C C . TRP A 1 117 ? -22.328 -1.084 3.738 1 87.88 117 TRP A C 1
ATOM 944 O O . TRP A 1 117 ? -23.062 -0.108 3.865 1 87.88 117 TRP A O 1
ATOM 954 N N . MET A 1 118 ? -21.297 -1.269 4.344 1 87 118 MET A N 1
ATOM 955 C CA . MET A 1 118 ? -20.922 -0.299 5.375 1 87 118 MET A CA 1
ATOM 956 C C . MET A 1 118 ? -20.531 1.036 4.75 1 87 118 MET A C 1
ATOM 958 O O . MET A 1 118 ? -20.875 2.096 5.273 1 87 118 MET A O 1
ATOM 962 N N . ALA A 1 119 ? -19.812 0.903 3.725 1 86.31 119 ALA A N 1
ATOM 963 C CA . ALA A 1 119 ? -19.391 2.135 3.064 1 86.31 119 ALA A CA 1
ATOM 964 C C . ALA A 1 119 ? -20.594 2.9 2.514 1 86.31 119 ALA A C 1
ATOM 966 O O . ALA A 1 119 ? -20.688 4.121 2.67 1 86.31 119 ALA A O 1
ATOM 967 N N . ASP A 1 120 ? -21.5 2.186 1.938 1 86.06 120 ASP A N 1
ATOM 968 C CA . ASP A 1 120 ? -22.688 2.814 1.394 1 86.06 120 ASP A CA 1
ATOM 969 C C . ASP A 1 120 ? -23.562 3.387 2.508 1 86.06 120 ASP A C 1
ATOM 971 O O . ASP A 1 120 ? -24.125 4.477 2.367 1 86.06 120 ASP A O 1
ATOM 975 N N . GLY A 1 121 ? -23.656 2.639 3.527 1 83.31 121 GLY A N 1
ATOM 976 C CA . GLY A 1 121 ? -24.422 3.135 4.66 1 83.31 121 GLY A CA 1
ATOM 977 C C . GLY A 1 121 ? -23.859 4.406 5.258 1 83.31 121 GLY A C 1
ATOM 978 O O . GLY A 1 121 ? -24.594 5.316 5.625 1 83.31 121 GLY A O 1
ATOM 979 N N . TYR A 1 122 ? -22.594 4.469 5.328 1 84.56 122 TYR A N 1
ATOM 980 C CA . TYR A 1 122 ? -21.953 5.656 5.879 1 84.56 122 TYR A CA 1
ATOM 981 C C . TYR A 1 122 ? -22.141 6.859 4.961 1 84.56 122 TYR A C 1
ATOM 983 O O . TYR A 1 122 ? -22.359 7.977 5.43 1 84.56 122 TYR A O 1
ATOM 991 N N . LEU A 1 123 ? -22.047 6.629 3.748 1 81.19 123 LEU A N 1
ATOM 992 C CA . LEU A 1 123 ? -22.234 7.723 2.799 1 81.19 123 LEU A CA 1
ATOM 993 C C . LEU A 1 123 ? -23.641 8.289 2.885 1 81.19 123 LEU A C 1
ATOM 995 O O . LEU A 1 123 ? -23.844 9.508 2.807 1 81.19 123 LEU A O 1
ATOM 999 N N . LEU A 1 124 ? -24.562 7.395 3.053 1 81.38 124 LEU A N 1
ATOM 1000 C CA . LEU A 1 124 ? -25.953 7.832 3.191 1 81.38 124 LEU A CA 1
ATOM 1001 C C . LEU A 1 124 ? -26.141 8.625 4.484 1 81.38 124 LEU A C 1
ATOM 1003 O O . LEU A 1 124 ? -26.844 9.633 4.496 1 81.38 124 LEU A O 1
ATOM 1007 N N . TYR A 1 125 ? -25.531 8.18 5.469 1 78 125 TYR A N 1
ATOM 1008 C CA . TYR A 1 125 ? -25.609 8.859 6.758 1 78 125 TYR A CA 1
ATOM 1009 C C . TYR A 1 125 ? -25 10.258 6.672 1 78 125 TYR A C 1
ATOM 1011 O O . TYR A 1 125 ? -25.562 11.219 7.211 1 78 125 TYR A O 1
ATOM 1019 N N . ARG A 1 126 ? -24 10.414 6.059 1 74.69 126 ARG A N 1
ATOM 1020 C CA . ARG A 1 126 ? -23.328 11.711 5.941 1 74.69 126 ARG A CA 1
ATOM 1021 C C . ARG A 1 126 ? -24.156 12.672 5.098 1 74.69 126 ARG A C 1
ATOM 1023 O O . ARG A 1 126 ? -24.188 13.875 5.367 1 74.69 126 ARG A O 1
ATOM 1030 N N . CYS A 1 127 ? -24.703 12.078 4.113 1 74.94 127 CYS A N 1
ATOM 1031 C CA . CYS A 1 127 ? -25.531 12.914 3.262 1 74.94 127 CYS A CA 1
ATOM 1032 C C . CYS A 1 127 ? -26.734 13.453 4.035 1 74.94 127 CYS A C 1
ATOM 1034 O O . CYS A 1 127 ? -27.141 14.594 3.834 1 74.94 127 CYS A O 1
ATOM 1036 N N . LEU A 1 128 ? -27.188 12.672 4.953 1 72.94 128 LEU A N 1
ATOM 1037 C CA . LEU A 1 128 ? -28.328 13.094 5.754 1 72.94 128 LEU A CA 1
ATOM 1038 C C . LEU A 1 128 ? -27.906 14.086 6.832 1 72.94 128 LEU A C 1
ATOM 1040 O O . LEU A 1 128 ? -28.609 15.055 7.109 1 72.94 128 LEU A O 1
ATOM 1044 N N . SER A 1 129 ? -26.75 13.867 7.367 1 67.88 129 SER A N 1
ATOM 1045 C CA . SER A 1 129 ? -26.312 14.656 8.516 1 67.88 129 SER A CA 1
ATOM 1046 C C . SER A 1 129 ? -25.625 15.938 8.07 1 67.88 129 SER A C 1
ATOM 1048 O O . SER A 1 129 ? -25.828 17 8.656 1 67.88 129 SER A O 1
ATOM 1050 N N . SER A 1 130 ? -24.75 15.805 7.094 1 61.78 130 SER A N 1
ATOM 1051 C CA . SER A 1 130 ? -23.906 16.953 6.781 1 61.78 130 SER A CA 1
ATOM 1052 C C . SER A 1 130 ? -24.594 17.906 5.812 1 61.78 130 SER A C 1
ATOM 1054 O O . SER A 1 130 ? -24.438 19.125 5.922 1 61.78 130 SER A O 1
ATOM 1056 N N . PHE A 1 131 ? -25.359 17.281 4.84 1 59.69 131 PHE A N 1
ATOM 1057 C CA . PHE A 1 131 ? -25.781 18.203 3.789 1 59.69 131 PHE A CA 1
ATOM 1058 C C . PHE A 1 131 ? -27.25 18.578 3.955 1 59.69 131 PHE A C 1
ATOM 1060 O O . PHE A 1 131 ? -27.781 19.344 3.156 1 59.69 131 PHE A O 1
ATOM 1067 N N . ARG A 1 132 ? -27.75 18.344 5.078 1 61.28 132 ARG A N 1
ATOM 1068 C CA . ARG A 1 132 ? -29.125 18.719 5.359 1 61.28 132 ARG A CA 1
ATOM 1069 C C . ARG A 1 132 ? -30 18.578 4.121 1 61.28 132 ARG A C 1
ATOM 1071 O O . ARG A 1 132 ? -30.781 19.469 3.783 1 61.28 132 ARG A O 1
ATOM 1078 N N . ILE A 1 133 ? -29.656 17.562 3.287 1 61.69 133 ILE A N 1
ATOM 1079 C CA . ILE A 1 133 ? -30.422 17.328 2.068 1 61.69 133 ILE A CA 1
ATOM 1080 C C . ILE A 1 133 ? -31.828 16.844 2.422 1 61.69 133 ILE A C 1
ATOM 1082 O O . ILE A 1 133 ? -32.031 16.172 3.439 1 61.69 133 ILE A O 1
ATOM 1086 N N . ASN A 1 134 ? -32.75 17.359 1.662 1 66 134 ASN A N 1
ATOM 1087 C CA . ASN A 1 134 ? -34.156 17.016 1.879 1 66 134 ASN A CA 1
ATOM 1088 C C . ASN A 1 134 ? -34.375 15.5 1.867 1 66 134 ASN A C 1
ATOM 1090 O O . ASN A 1 134 ? -33.781 14.797 1.051 1 66 134 ASN A O 1
ATOM 1094 N N . VAL A 1 135 ? -35 14.945 2.832 1 70.44 135 VAL A N 1
ATOM 1095 C CA . VAL A 1 135 ? -35.281 13.531 3.066 1 70.44 135 VAL A CA 1
ATOM 1096 C C . VAL A 1 135 ? -35.938 12.914 1.822 1 70.44 135 VAL A C 1
ATOM 1098 O O . VAL A 1 135 ? -35.688 11.742 1.52 1 70.44 135 VAL A O 1
ATOM 1101 N N . CYS A 1 136 ? -36.594 13.789 1.08 1 70.81 136 CYS A N 1
ATOM 1102 C CA . CYS A 1 136 ? -37.281 13.258 -0.092 1 70.81 136 CYS A CA 1
ATOM 1103 C C . CYS A 1 136 ? -36.281 12.852 -1.168 1 70.81 136 CYS A C 1
ATOM 1105 O O . CYS A 1 136 ? -36.469 11.844 -1.854 1 70.81 136 CYS A O 1
ATOM 1107 N N . VAL A 1 137 ? -35.25 13.523 -1.324 1 74.38 137 VAL A N 1
ATOM 1108 C CA . VAL A 1 137 ? -34.25 13.227 -2.324 1 74.38 137 VAL A CA 1
ATOM 1109 C C . VAL A 1 137 ? -33.438 12.008 -1.88 1 74.38 137 VAL A C 1
ATOM 1111 O O . VAL A 1 137 ? -32.938 11.258 -2.715 1 74.38 137 VAL A O 1
ATOM 1114 N N . MET A 1 138 ? -33.531 11.742 -0.597 1 80 138 MET A N 1
ATOM 1115 C CA . MET A 1 138 ? -32.688 10.664 -0.056 1 80 138 MET A CA 1
ATOM 1116 C C . MET A 1 138 ? -33.469 9.352 -0.045 1 80 138 MET A C 1
ATOM 1118 O O . MET A 1 138 ? -32.906 8.281 0.191 1 80 138 MET A O 1
ATOM 1122 N N . LEU A 1 139 ? -34.719 9.422 -0.388 1 80.38 139 LEU A N 1
ATOM 1123 C CA . LEU A 1 139 ? -35.5 8.203 -0.394 1 80.38 139 LEU A CA 1
ATOM 1124 C C . LEU A 1 139 ? -35.062 7.25 -1.487 1 80.38 139 LEU A C 1
ATOM 1126 O O . LEU A 1 139 ? -35 6.035 -1.279 1 80.38 139 LEU A O 1
ATOM 1130 N N . LEU A 1 140 ? -34.688 7.785 -2.598 1 81.25 140 LEU A N 1
ATOM 1131 C CA . LEU A 1 140 ? -34.281 6.957 -3.719 1 81.25 140 LEU A CA 1
ATOM 1132 C C . LEU A 1 140 ? -32.969 6.242 -3.396 1 81.25 140 LEU A C 1
ATOM 1134 O O . LEU A 1 140 ? -32.875 5.016 -3.5 1 81.25 140 LEU A O 1
ATOM 1138 N N . PRO A 1 141 ? -32.031 7.043 -2.938 1 84.44 141 PRO A N 1
ATOM 1139 C CA . PRO A 1 141 ? -30.781 6.352 -2.584 1 84.44 141 PRO A CA 1
ATOM 1140 C C . PRO A 1 141 ? -30.969 5.336 -1.461 1 84.44 141 PRO A C 1
ATOM 1142 O O . PRO A 1 141 ? -30.297 4.301 -1.438 1 84.44 141 PRO A O 1
ATOM 1145 N N . PHE A 1 142 ? -31.875 5.508 -0.664 1 85.94 142 PHE A N 1
ATOM 1146 C CA . PHE A 1 142 ? -32.125 4.59 0.439 1 85.94 142 PHE A CA 1
ATOM 1147 C C . PHE A 1 142 ? -32.75 3.299 -0.067 1 85.94 142 PHE A C 1
ATOM 1149 O O . PHE A 1 142 ? -32.406 2.209 0.39 1 85.94 142 PHE A O 1
ATOM 1156 N N . LEU A 1 143 ? -33.594 3.424 -0.971 1 87.25 143 LEU A N 1
ATOM 1157 C CA . LEU A 1 143 ? -34.25 2.248 -1.557 1 87.25 143 LEU A CA 1
ATOM 1158 C C . LEU A 1 143 ? -33.219 1.426 -2.352 1 87.25 143 LEU A C 1
ATOM 1160 O O . LEU A 1 143 ? -33.25 0.194 -2.318 1 87.25 143 LEU A O 1
ATOM 1164 N N . ILE A 1 144 ? -32.438 2.129 -2.992 1 87.5 144 ILE A N 1
ATOM 1165 C CA . ILE A 1 144 ? -31.406 1.446 -3.768 1 87.5 144 ILE A CA 1
ATOM 1166 C C . ILE A 1 144 ? -30.453 0.708 -2.828 1 87.5 144 ILE A C 1
ATOM 1168 O O . ILE A 1 144 ? -30.016 -0.399 -3.133 1 87.5 144 ILE A O 1
ATOM 1172 N N . TYR A 1 145 ? -30.219 1.308 -1.741 1 89.06 145 TYR A N 1
ATOM 1173 C CA . TYR A 1 145 ? -29.359 0.685 -0.74 1 89.06 145 TYR A CA 1
ATOM 1174 C C . TYR A 1 145 ? -29.984 -0.601 -0.211 1 89.06 145 TYR A C 1
ATOM 1176 O O . TYR A 1 145 ? -29.312 -1.629 -0.109 1 89.06 145 TYR A O 1
ATOM 1184 N N . LEU A 1 146 ? -31.266 -0.561 0.036 1 88.5 146 LEU A N 1
ATOM 1185 C CA . LEU A 1 146 ? -31.969 -1.745 0.52 1 88.5 146 LEU A CA 1
ATOM 1186 C C . LEU A 1 146 ? -32 -2.83 -0.552 1 88.5 146 LEU A C 1
ATOM 1188 O O . LEU A 1 146 ? -31.891 -4.02 -0.241 1 88.5 146 LEU A O 1
ATOM 1192 N N . GLY A 1 147 ? -32.156 -2.383 -1.691 1 86.75 147 GLY A N 1
ATOM 1193 C CA . GLY A 1 147 ? -32.094 -3.328 -2.795 1 86.75 147 GLY A CA 1
ATOM 1194 C C . GLY A 1 147 ? -30.734 -3.98 -2.941 1 86.75 147 GLY A C 1
ATOM 1195 O O . GLY A 1 147 ? -30.625 -5.18 -3.215 1 86.75 147 GLY A O 1
ATOM 1196 N N . SER A 1 148 ? -29.734 -3.199 -2.705 1 86.5 148 SER A N 1
ATOM 1197 C CA . SER A 1 148 ? -28.375 -3.729 -2.799 1 86.5 148 SER A CA 1
ATOM 1198 C C . SER A 1 148 ? -28.094 -4.738 -1.691 1 86.5 148 SER A C 1
ATOM 1200 O O . SER A 1 148 ? -27.391 -5.719 -1.903 1 86.5 148 SER A O 1
ATOM 1202 N N . ILE A 1 149 ? -28.688 -4.535 -0.584 1 87.75 149 ILE A N 1
ATOM 1203 C CA . ILE A 1 149 ? -28.516 -5.465 0.528 1 87.75 149 ILE A CA 1
ATOM 1204 C C . ILE A 1 149 ? -29.219 -6.777 0.215 1 87.75 149 ILE A C 1
ATOM 1206 O O . ILE A 1 149 ? -28.672 -7.859 0.467 1 87.75 149 ILE A O 1
ATOM 1210 N N . ALA A 1 150 ? -30.344 -6.645 -0.376 1 86.69 150 ALA A N 1
ATOM 1211 C CA . ALA A 1 150 ? -31.094 -7.836 -0.73 1 86.69 150 ALA A CA 1
ATOM 1212 C C . ALA A 1 150 ? -30.391 -8.641 -1.812 1 86.69 150 ALA A C 1
ATOM 1214 O O . ALA A 1 150 ? -30.203 -9.852 -1.673 1 86.69 150 ALA A O 1
ATOM 1215 N N . MET A 1 151 ? -30.031 -7.922 -2.764 1 84.94 151 MET A N 1
ATOM 1216 C CA . MET A 1 151 ? -29.359 -8.602 -3.865 1 84.94 151 MET A CA 1
ATOM 1217 C C . MET A 1 151 ? -28 -9.125 -3.426 1 84.94 151 MET A C 1
ATOM 1219 O O . MET A 1 151 ? -27.562 -10.188 -3.881 1 84.94 151 MET A O 1
ATOM 1223 N N . GLY A 1 152 ? -27.344 -8.398 -2.592 1 83.25 152 GLY A N 1
ATOM 1224 C CA . GLY A 1 152 ? -26.078 -8.859 -2.064 1 83.25 152 GLY A CA 1
ATOM 1225 C C . GLY A 1 152 ? -26.188 -10.109 -1.214 1 83.25 152 GLY A C 1
ATOM 1226 O O . GLY A 1 152 ? -25.344 -11.008 -1.291 1 83.25 152 GLY A O 1
ATOM 1227 N N . SER A 1 153 ? -27.266 -10.164 -0.463 1 85.06 153 SER A N 1
ATOM 1228 C CA . SER A 1 153 ? -27.5 -11.344 0.365 1 85.06 153 SER A CA 1
ATOM 1229 C C . SER A 1 153 ? -27.812 -12.562 -0.492 1 85.06 153 SER A C 1
ATOM 1231 O O . SER A 1 153 ? -27.359 -13.672 -0.193 1 85.06 153 SER A O 1
ATOM 1233 N N . LEU A 1 154 ? -28.516 -12.344 -1.529 1 81 154 LEU A N 1
ATOM 1234 C CA . LEU A 1 154 ? -28.828 -13.438 -2.443 1 81 154 LEU A CA 1
ATOM 1235 C C . LEU A 1 154 ? -27.562 -13.898 -3.18 1 81 154 LEU A C 1
ATOM 1237 O O . LEU A 1 154 ? -27.375 -15.094 -3.402 1 81 154 LEU A O 1
ATOM 1241 N N . PHE A 1 155 ? -26.781 -12.906 -3.506 1 78.19 155 PHE A N 1
ATOM 1242 C CA . PHE A 1 155 ? -25.516 -13.211 -4.156 1 78.19 155 PHE A CA 1
ATOM 1243 C C . PHE A 1 155 ? -24.625 -14.047 -3.248 1 78.19 155 PHE A C 1
ATOM 1245 O O . PHE A 1 155 ? -24.031 -15.031 -3.689 1 78.19 155 PHE A O 1
ATOM 1252 N N . LEU A 1 156 ? -24.578 -13.734 -2 1 80.38 156 LEU A N 1
ATOM 1253 C CA . LEU A 1 156 ? -23.75 -14.461 -1.046 1 80.38 156 LEU A CA 1
ATOM 1254 C C . LEU A 1 156 ? -24.297 -15.867 -0.815 1 80.38 156 LEU A C 1
ATOM 1256 O O . LEU A 1 156 ? -23.531 -16.812 -0.669 1 80.38 156 LEU A O 1
ATOM 1260 N N . TYR A 1 157 ? -25.594 -15.922 -0.817 1 78.06 157 TYR A N 1
ATOM 1261 C CA . TYR A 1 157 ? -26.219 -17.219 -0.616 1 78.06 157 TYR A CA 1
ATOM 1262 C C . TYR A 1 157 ? -25.891 -18.172 -1.763 1 78.06 157 TYR A C 1
ATOM 1264 O O . TYR A 1 157 ? -25.578 -19.344 -1.538 1 78.06 157 TYR A O 1
ATOM 1272 N N . GLN A 1 158 ? -25.812 -17.719 -2.936 1 75 158 GLN A N 1
ATOM 1273 C CA . GLN A 1 158 ? -25.531 -18.531 -4.105 1 75 158 GLN A CA 1
ATOM 1274 C C . GLN A 1 158 ? -24.031 -18.812 -4.219 1 75 158 GLN A C 1
ATOM 1276 O O . GLN A 1 158 ? -23.625 -19.906 -4.629 1 75 158 GLN A O 1
ATOM 1281 N N . ALA A 1 159 ? -23.281 -17.859 -3.852 1 71.75 159 ALA A N 1
ATOM 1282 C CA . ALA A 1 159 ? -21.828 -17.984 -3.979 1 71.75 159 ALA A CA 1
ATOM 1283 C C . ALA A 1 159 ? -21.281 -18.953 -2.939 1 71.75 159 ALA A C 1
ATOM 1285 O O . ALA A 1 159 ? -20.203 -19.531 -3.129 1 71.75 159 ALA A O 1
ATOM 1286 N N . LEU A 1 160 ? -22 -19.141 -1.841 1 72.69 160 LEU A N 1
ATOM 1287 C CA . LEU A 1 160 ? -21.516 -20 -0.763 1 72.69 160 LEU A CA 1
ATOM 1288 C C . LEU A 1 160 ? -21.953 -21.453 -0.996 1 72.69 160 LEU A C 1
ATOM 1290 O O . LEU A 1 160 ? -21.484 -22.359 -0.297 1 72.69 160 LEU A O 1
ATOM 1294 N N . ARG A 1 161 ? -22.719 -21.703 -2.025 1 71.38 161 ARG A N 1
ATOM 1295 C CA . ARG A 1 161 ? -23.125 -23.062 -2.322 1 71.38 161 ARG A CA 1
ATOM 1296 C C . ARG A 1 161 ? -22 -23.828 -3.037 1 71.38 161 ARG A C 1
ATOM 1298 O O . ARG A 1 161 ? -21.234 -23.234 -3.791 1 71.38 161 ARG A O 1
ATOM 1305 N N . PRO A 1 162 ? -21.891 -25.094 -2.615 1 64.25 162 PRO A N 1
ATOM 1306 C CA . PRO A 1 162 ? -20.859 -25.906 -3.242 1 64.25 162 PRO A CA 1
ATOM 1307 C C . PRO A 1 162 ? -21.016 -26.016 -4.758 1 64.25 162 PRO A C 1
ATOM 1309 O O . PRO A 1 162 ? -22.141 -26.125 -5.254 1 64.25 162 PRO A O 1
ATOM 1312 N N . GLY A 1 163 ? -19.938 -25.578 -5.57 1 61.16 163 GLY A N 1
ATOM 1313 C CA . GLY A 1 163 ? -19.953 -25.641 -7.023 1 61.16 163 GLY A CA 1
ATOM 1314 C C . GLY A 1 163 ? -20.188 -24.281 -7.68 1 61.16 163 GLY A C 1
ATOM 1315 O O . GLY A 1 163 ? -20.172 -24.172 -8.906 1 61.16 163 GLY A O 1
ATOM 1316 N N . ALA A 1 164 ? -20.531 -23.375 -6.863 1 58.19 164 ALA A N 1
ATOM 1317 C CA . ALA A 1 164 ? -20.859 -22.062 -7.422 1 58.19 164 ALA A CA 1
ATOM 1318 C C . ALA A 1 164 ? -19.594 -21.25 -7.672 1 58.19 164 ALA A C 1
ATOM 1320 O O . ALA A 1 164 ? -18.547 -21.5 -7.059 1 58.19 164 ALA A O 1
ATOM 1321 N N . SER A 1 165 ? -19.484 -20.75 -8.953 1 59.38 165 SER A N 1
ATOM 1322 C CA . SER A 1 165 ? -18.391 -19.844 -9.289 1 59.38 165 SER A CA 1
ATOM 1323 C C . SER A 1 165 ? -18.906 -18.422 -9.523 1 59.38 165 SER A C 1
ATOM 1325 O O . SER A 1 165 ? -20.094 -18.219 -9.805 1 59.38 165 SER A O 1
ATOM 1327 N N . LEU A 1 166 ? -18.172 -17.438 -9.047 1 56.12 166 LE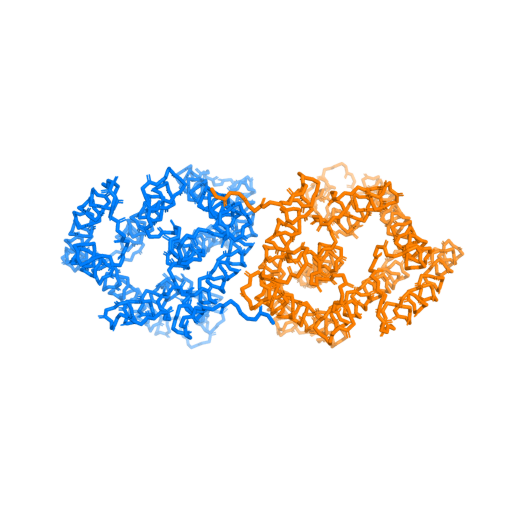U A N 1
ATOM 1328 C CA . LEU A 1 166 ? -18.547 -16.047 -9.297 1 56.12 166 LEU A CA 1
ATOM 1329 C C . LEU A 1 166 ? -18.906 -15.828 -10.758 1 56.12 166 LEU A C 1
ATOM 1331 O O . LEU A 1 166 ? -19.656 -14.906 -11.094 1 56.12 166 LEU A O 1
ATOM 1335 N N . PHE A 1 167 ? -18.469 -16.719 -11.586 1 57.69 167 PHE A N 1
ATOM 1336 C CA . PHE A 1 167 ? -18.672 -16.531 -13.016 1 57.69 167 PHE A CA 1
ATOM 1337 C C . PHE A 1 167 ? -19.641 -17.562 -13.57 1 57.69 167 PHE A C 1
ATOM 1339 O O . PHE A 1 167 ? -19.812 -17.672 -14.781 1 57.69 167 PHE A O 1
ATOM 1346 N N . ASN A 1 168 ? -20.188 -18.234 -12.586 1 59.94 168 ASN A N 1
ATOM 1347 C CA . ASN A 1 168 ? -21.25 -19.141 -13.008 1 59.94 168 ASN A CA 1
ATOM 1348 C C . ASN A 1 168 ? -22.547 -18.406 -13.328 1 59.94 168 ASN A C 1
ATOM 1350 O O . ASN A 1 168 ? -22.797 -17.328 -12.766 1 59.94 168 ASN A O 1
ATOM 1354 N N . HIS A 1 169 ? -23.234 -18.828 -14.25 1 60.66 169 HIS A N 1
ATOM 1355 C CA . HIS A 1 169 ? -24.438 -18.219 -14.773 1 60.66 169 HIS A CA 1
ATOM 1356 C C . HIS A 1 169 ? -25.359 -17.75 -13.641 1 60.66 169 HIS A C 1
ATOM 1358 O O . HIS A 1 169 ? -25.891 -16.641 -13.68 1 60.66 169 HIS A O 1
ATOM 1364 N N . LEU A 1 170 ? -25.469 -18.516 -12.664 1 60.41 170 LEU A N 1
ATOM 1365 C CA . LEU A 1 170 ? -26.391 -18.156 -11.586 1 60.41 170 LEU A CA 1
ATOM 1366 C C . LEU A 1 170 ? -25.812 -17.047 -10.719 1 60.41 170 LEU A C 1
ATOM 1368 O O . LEU A 1 170 ? -26.547 -16.141 -10.312 1 60.41 170 LEU A O 1
ATOM 1372 N N . SER A 1 171 ? -24.594 -17.094 -10.516 1 61.47 171 SER A N 1
ATOM 1373 C CA . SER A 1 171 ? -23.953 -16.062 -9.703 1 61.47 171 SER A CA 1
ATOM 1374 C C . SER A 1 171 ? -23.844 -14.75 -10.453 1 61.47 171 SER A C 1
ATOM 1376 O O . SER A 1 171 ? -24.016 -13.68 -9.867 1 61.47 171 SER A O 1
ATOM 1378 N N . VAL A 1 172 ? -23.75 -14.914 -11.734 1 65.31 172 VAL A N 1
ATOM 1379 C CA . VAL A 1 172 ? -23.641 -13.727 -12.57 1 65.31 172 VAL A CA 1
ATOM 1380 C C . VAL A 1 172 ? -25 -13.016 -12.633 1 65.31 172 VAL A C 1
ATOM 1382 O O . VAL A 1 172 ? -25.062 -11.789 -12.664 1 65.31 172 VAL A O 1
ATOM 1385 N N . ASP A 1 173 ? -26.016 -13.781 -12.461 1 68.25 173 ASP A N 1
ATOM 1386 C CA . ASP A 1 173 ? -27.359 -13.211 -12.539 1 68.25 173 ASP A CA 1
ATOM 1387 C C . ASP A 1 173 ? -27.656 -12.336 -11.328 1 68.25 173 ASP A C 1
ATOM 1389 O O . ASP A 1 173 ? -28.359 -11.328 -11.445 1 68.25 173 ASP A O 1
ATOM 1393 N N . PHE A 1 174 ? -27.094 -12.695 -10.266 1 73.06 174 PHE A N 1
ATOM 1394 C CA . PHE A 1 174 ? -27.344 -11.898 -9.07 1 73.06 174 PHE A CA 1
ATOM 1395 C C . PHE A 1 174 ? -26.188 -10.945 -8.805 1 73.06 174 PHE A C 1
ATOM 1397 O O . PHE A 1 174 ? -26.375 -9.898 -8.18 1 73.06 174 PHE A O 1
ATOM 1404 N N . GLY A 1 175 ? -25.062 -11.297 -9.352 1 75.31 175 GLY A N 1
ATOM 1405 C CA . GLY A 1 175 ? -23.891 -10.461 -9.141 1 75.31 175 GLY A CA 1
ATOM 1406 C C . GLY A 1 175 ? -23.938 -9.18 -9.938 1 75.31 175 GLY A C 1
ATOM 1407 O O . GLY A 1 175 ? -23.609 -8.109 -9.422 1 75.31 175 GLY A O 1
ATOM 1408 N N . VAL A 1 176 ? -24.469 -9.305 -11.078 1 77.56 176 VAL A N 1
ATOM 1409 C CA . VAL A 1 176 ? -24.484 -8.148 -11.969 1 77.56 176 VAL A CA 1
ATOM 1410 C C . VAL A 1 176 ? -25.453 -7.094 -11.438 1 77.56 176 VAL A C 1
ATOM 1412 O O . VAL A 1 176 ? -25.094 -5.922 -11.305 1 77.56 176 VAL A O 1
ATOM 1415 N N . PRO A 1 177 ? -26.594 -7.531 -11.039 1 77.94 177 PRO A N 1
ATOM 1416 C CA . PRO A 1 177 ? -27.5 -6.523 -10.484 1 77.94 177 PRO A CA 1
ATOM 1417 C C . PRO A 1 177 ? -26.984 -5.926 -9.172 1 77.94 177 PRO A C 1
ATOM 1419 O O . PRO A 1 177 ? -27.172 -4.734 -8.922 1 77.94 177 PRO A O 1
ATOM 1422 N N . TYR A 1 178 ? -26.391 -6.652 -8.375 1 79.44 178 TYR A N 1
ATOM 1423 C CA . TYR A 1 178 ? -25.859 -6.152 -7.117 1 79.44 178 TYR A CA 1
ATOM 1424 C C . TYR A 1 178 ? -24.781 -5.09 -7.359 1 79.44 178 TYR A C 1
ATOM 1426 O O . TYR A 1 178 ? -24.844 -3.998 -6.789 1 79.44 178 TYR A O 1
ATOM 1434 N N . PHE A 1 179 ? -23.922 -5.422 -8.234 1 81.38 179 PHE A N 1
ATOM 1435 C CA . PHE A 1 179 ? -22.828 -4.492 -8.492 1 81.38 179 PHE A CA 1
ATOM 1436 C C . PHE A 1 179 ? -23.328 -3.258 -9.234 1 81.38 179 PHE A C 1
ATOM 1438 O O . PHE A 1 179 ? -22.828 -2.152 -9.016 1 81.38 179 PHE A O 1
ATOM 1445 N N . SER A 1 180 ? -24.328 -3.475 -9.977 1 82.56 180 SER A N 1
ATOM 1446 C CA . SER A 1 180 ? -24.906 -2.344 -10.703 1 82.56 180 SER A CA 1
ATOM 1447 C C . SER A 1 180 ? -25.656 -1.405 -9.766 1 82.56 180 SER A C 1
ATOM 1449 O O . SER A 1 180 ? -25.562 -0.183 -9.898 1 82.56 180 SER A O 1
ATOM 1451 N N . LEU A 1 181 ? -26.312 -1.979 -8.859 1 83.81 181 LEU A N 1
ATOM 1452 C CA . LEU A 1 181 ? -27.047 -1.17 -7.887 1 83.81 181 LEU A CA 1
ATOM 1453 C C . LEU A 1 181 ? -26.078 -0.388 -6.996 1 83.81 181 LEU A C 1
ATOM 1455 O O . LEU A 1 181 ? -26.297 0.797 -6.738 1 83.81 181 LEU A O 1
ATOM 1459 N N . THR A 1 182 ? -25.094 -1.043 -6.594 1 82.75 182 THR A N 1
ATOM 1460 C CA . THR A 1 182 ? -24.125 -0.383 -5.734 1 82.75 182 THR A CA 1
ATOM 1461 C C . THR A 1 182 ? -23.375 0.711 -6.5 1 82.75 182 THR A C 1
ATOM 1463 O O . THR A 1 182 ? -23.156 1.799 -5.969 1 82.75 182 THR A O 1
ATOM 1466 N N . ALA A 1 183 ? -23.031 0.405 -7.695 1 83.69 183 ALA A N 1
ATOM 1467 C CA . ALA A 1 183 ? -22.391 1.407 -8.531 1 83.69 183 ALA A CA 1
ATOM 1468 C C . ALA A 1 183 ? -23.297 2.604 -8.773 1 83.69 183 ALA A C 1
ATOM 1470 O O . ALA A 1 183 ? -22.859 3.754 -8.68 1 83.69 183 ALA A O 1
ATOM 1471 N N . GLY A 1 184 ? -24.516 2.275 -9.086 1 83.31 184 GLY A N 1
ATOM 1472 C CA . GLY A 1 184 ? -25.484 3.34 -9.297 1 83.31 184 GLY A CA 1
ATOM 1473 C C . GLY A 1 184 ? -25.703 4.203 -8.07 1 83.31 184 GLY A C 1
ATOM 1474 O O . GLY A 1 184 ? -25.797 5.426 -8.172 1 83.31 184 GLY A O 1
ATOM 1475 N N . LEU A 1 185 ? -25.75 3.582 -6.949 1 84.5 185 LEU A N 1
ATOM 1476 C CA . LEU A 1 185 ? -25.922 4.305 -5.691 1 84.5 185 LEU A CA 1
ATOM 1477 C C . LEU A 1 185 ? -24.734 5.223 -5.426 1 84.5 185 LEU A C 1
ATOM 1479 O O . LEU A 1 185 ? -24.922 6.383 -5.047 1 84.5 185 LEU A O 1
ATOM 1483 N N . ASN A 1 186 ? -23.594 4.758 -5.68 1 83.12 186 ASN A N 1
ATOM 1484 C CA . ASN A 1 186 ? -22.391 5.543 -5.414 1 83.12 186 ASN A CA 1
ATOM 1485 C C . ASN A 1 186 ? -22.266 6.727 -6.367 1 83.12 186 ASN A C 1
ATOM 1487 O O . ASN A 1 186 ? -21.875 7.816 -5.965 1 83.12 186 ASN A O 1
ATOM 1491 N N . VAL A 1 187 ? -22.641 6.406 -7.516 1 81 187 VAL A N 1
ATOM 1492 C CA . VAL A 1 187 ? -22.609 7.488 -8.492 1 81 187 VAL A CA 1
ATOM 1493 C C . VAL A 1 187 ? -23.641 8.555 -8.133 1 81 187 VAL A C 1
ATOM 1495 O O . VAL A 1 187 ? -23.359 9.75 -8.203 1 81 187 VAL A O 1
ATOM 1498 N N . LEU A 1 188 ? -24.734 8.102 -7.727 1 82.69 188 LEU A N 1
ATOM 1499 C CA . LEU A 1 188 ? -25.812 9.008 -7.359 1 82.69 188 LEU A CA 1
ATOM 1500 C C . LEU A 1 188 ? -25.422 9.852 -6.148 1 82.69 188 LEU A C 1
ATOM 1502 O O . LEU A 1 188 ? -25.578 11.078 -6.16 1 82.69 188 LEU A O 1
ATOM 1506 N N . ILE A 1 189 ? -24.938 9.234 -5.18 1 79.94 189 ILE A N 1
ATOM 1507 C CA . ILE A 1 189 ? -24.562 9.938 -3.955 1 79.94 189 ILE A CA 1
ATOM 1508 C C . ILE A 1 189 ? -23.406 10.891 -4.238 1 79.94 189 ILE A C 1
ATOM 1510 O O . ILE A 1 189 ? -23.391 12.031 -3.766 1 79.94 189 ILE A O 1
ATOM 1514 N N . SER A 1 190 ? -22.438 10.383 -4.977 1 77.88 190 SER A N 1
ATOM 1515 C CA . SER A 1 190 ? -21.312 11.234 -5.332 1 77.88 190 SER A CA 1
ATOM 1516 C C . SER A 1 190 ? -21.766 12.469 -6.102 1 77.88 190 SER A C 1
ATOM 1518 O O . SER A 1 190 ? -21.281 13.57 -5.852 1 77.88 190 SER A O 1
ATOM 1520 N N . SER A 1 191 ? -22.656 12.242 -6.977 1 77.06 191 SER A N 1
ATOM 1521 C CA . SER A 1 191 ? -23.188 13.359 -7.758 1 77.06 191 SER A CA 1
ATOM 1522 C C . SER A 1 191 ? -23.953 14.336 -6.879 1 77.06 191 SER A C 1
ATOM 1524 O O . SER A 1 191 ? -23.844 15.555 -7.051 1 77.06 191 SER A O 1
ATOM 1526 N N . LEU A 1 192 ? -24.703 13.898 -6.012 1 77.12 192 LEU A N 1
ATOM 1527 C CA . LEU A 1 192 ? -25.469 14.75 -5.105 1 77.12 192 LEU A CA 1
ATOM 1528 C C . LEU A 1 192 ? -24.531 15.57 -4.219 1 77.12 192 LEU A C 1
ATOM 1530 O O . LEU A 1 192 ? -24.797 16.75 -3.977 1 77.12 192 LEU A O 1
ATOM 1534 N N . ILE A 1 193 ? -23.453 14.961 -3.75 1 74.62 193 ILE A N 1
ATOM 1535 C CA . ILE A 1 193 ? -22.5 15.648 -2.877 1 74.62 193 ILE A CA 1
ATOM 1536 C C . ILE A 1 193 ? -21.766 16.734 -3.664 1 74.62 193 ILE A C 1
ATOM 1538 O O . ILE A 1 193 ? -21.578 17.844 -3.168 1 74.62 193 ILE A O 1
ATOM 1542 N N . VAL A 1 194 ? -21.438 16.406 -4.852 1 71.56 194 VAL A N 1
ATOM 1543 C CA . VAL A 1 194 ? -20.719 17.359 -5.684 1 71.56 194 VAL A CA 1
ATOM 1544 C C . VAL A 1 194 ? -21.625 18.547 -5.996 1 71.56 194 VAL A C 1
ATOM 1546 O O . VAL A 1 194 ? -21.188 19.703 -5.961 1 71.56 194 VAL A O 1
ATOM 1549 N N . VAL A 1 195 ? -22.859 18.234 -6.32 1 72 195 VAL A N 1
ATOM 1550 C CA . VAL A 1 195 ? -23.797 19.297 -6.645 1 72 195 VAL A CA 1
ATOM 1551 C C . VAL A 1 195 ? -24.016 20.188 -5.43 1 72 195 VAL A C 1
ATOM 1553 O O . VAL A 1 195 ? -24.031 21.422 -5.547 1 72 195 VAL A O 1
ATOM 1556 N N . GLN A 1 196 ? -24.156 19.688 -4.312 1 71.12 196 GLN A N 1
ATOM 1557 C CA . GLN A 1 196 ? -24.344 20.453 -3.086 1 71.12 196 GLN A CA 1
ATOM 1558 C C . GLN A 1 196 ? -23.109 21.312 -2.771 1 71.12 196 GLN A C 1
ATOM 1560 O O . GLN A 1 196 ? -23.234 22.453 -2.328 1 71.12 196 GLN A O 1
ATOM 1565 N N . TRP A 1 197 ? -21.984 20.625 -2.953 1 69 197 TRP A N 1
ATOM 1566 C CA . TRP A 1 197 ? -20.75 21.344 -2.717 1 69 197 TRP A CA 1
ATOM 1567 C C . TRP A 1 197 ? -20.625 22.531 -3.666 1 69 197 TRP A C 1
ATOM 1569 O O . TRP A 1 197 ? -20.234 23.641 -3.25 1 69 197 TRP A O 1
ATOM 1579 N N . LEU A 1 198 ? -20.938 22.328 -4.883 1 69.69 198 LEU A N 1
ATOM 1580 C CA . LEU A 1 198 ? -20.844 23.391 -5.867 1 69.69 198 LEU A CA 1
ATOM 1581 C C . LEU A 1 198 ? -21.844 24.5 -5.551 1 69.69 198 LEU A C 1
ATOM 1583 O O . LEU A 1 198 ? -21.547 25.688 -5.734 1 69.69 198 LEU A O 1
ATOM 1587 N N . MET A 1 199 ? -22.984 24.109 -5.121 1 69.62 199 MET A N 1
ATOM 1588 C CA . MET A 1 199 ? -24 25.109 -4.746 1 69.62 199 MET A CA 1
ATOM 1589 C C . MET A 1 199 ? -23.547 25.906 -3.531 1 69.62 199 MET A C 1
ATOM 1591 O O . MET A 1 199 ? -23.766 27.125 -3.465 1 69.62 199 MET A O 1
ATOM 1595 N N . PHE A 1 200 ? -22.953 25.188 -2.645 1 67.44 200 PHE A N 1
ATOM 1596 C CA . PHE A 1 200 ? -22.438 25.859 -1.457 1 67.44 200 PHE A CA 1
ATOM 1597 C C . PHE A 1 200 ? -21.312 26.812 -1.824 1 67.44 200 PHE A C 1
ATOM 1599 O O . PHE A 1 200 ? -21.234 27.922 -1.31 1 67.44 200 PHE A O 1
ATOM 1606 N N . ARG A 1 201 ? -20.406 26.328 -2.582 1 68.69 201 ARG A N 1
ATOM 1607 C CA . ARG A 1 201 ? -19.297 27.156 -3.023 1 68.69 201 ARG A CA 1
ATOM 1608 C C . ARG A 1 201 ? -19.797 28.422 -3.715 1 68.69 201 ARG A C 1
ATOM 1610 O O . ARG A 1 201 ? -19.25 29.5 -3.523 1 68.69 201 ARG A O 1
ATOM 1617 N N . ARG A 1 202 ? -20.734 28.203 -4.5 1 69.25 202 ARG A N 1
ATOM 1618 C CA . ARG A 1 202 ? -21.312 29.359 -5.199 1 69.25 202 ARG A CA 1
ATOM 1619 C C . ARG A 1 202 ? -21.922 30.344 -4.215 1 69.25 202 ARG A C 1
ATOM 1621 O O . ARG A 1 202 ? -21.812 31.562 -4.395 1 69.25 202 ARG A O 1
ATOM 1628 N N . GLU A 1 203 ? -22.516 29.828 -3.254 1 67.12 203 GLU A N 1
ATOM 1629 C CA . GLU A 1 203 ? -23.125 30.688 -2.248 1 67.12 203 GLU A CA 1
ATOM 1630 C C . GLU A 1 203 ? -22.078 31.438 -1.443 1 67.12 203 GLU A C 1
ATOM 1632 O O . GLU A 1 203 ? -22.234 32.625 -1.145 1 67.12 203 GLU A O 1
ATOM 1637 N N . VAL A 1 204 ? -21.047 30.656 -1.099 1 64.62 204 VAL A N 1
ATOM 1638 C CA . VAL A 1 204 ? -19.969 31.266 -0.325 1 64.62 204 VAL A CA 1
ATOM 1639 C C . VAL A 1 204 ? -19.281 32.344 -1.163 1 64.62 204 VAL A C 1
ATOM 1641 O O . VAL A 1 204 ? -18.922 33.406 -0.649 1 64.62 204 VAL A O 1
ATOM 1644 N N . LYS A 1 205 ? -18.984 31.984 -2.371 1 64.69 205 LYS A N 1
ATOM 1645 C CA . LYS A 1 205 ? -18.406 32.969 -3.277 1 64.69 205 LYS A CA 1
ATOM 1646 C C . LYS A 1 205 ? -19.281 34.219 -3.4 1 64.69 205 LYS A C 1
ATOM 1648 O O . LYS A 1 205 ? -18.781 35.312 -3.514 1 64.69 205 LYS A O 1
ATOM 1653 N N . ARG A 1 206 ? -20.453 33.906 -3.361 1 64.06 206 ARG A N 1
ATOM 1654 C CA . ARG A 1 206 ? -21.391 35.031 -3.488 1 64.06 206 ARG A CA 1
ATOM 1655 C C . ARG A 1 206 ? -21.406 35.875 -2.232 1 64.06 206 ARG A C 1
ATOM 1657 O O . ARG A 1 206 ? -21.469 37.125 -2.314 1 64.06 206 ARG A O 1
ATOM 1664 N N . VAL A 1 207 ? -21.281 35.219 -1.128 1 61.97 207 VAL A N 1
ATOM 1665 C CA . VAL A 1 207 ? -21.406 35.938 0.132 1 61.97 207 VAL A CA 1
ATOM 1666 C C . VAL A 1 207 ? -20.047 36.5 0.545 1 61.97 207 VAL A C 1
ATOM 1668 O O . VAL A 1 207 ? -19.953 37.625 1.009 1 61.97 207 VAL A O 1
ATOM 1671 N N . LEU A 1 208 ? -19.047 35.594 0.618 1 60.84 208 LEU A N 1
ATOM 1672 C CA . LEU A 1 208 ? -17.781 36 1.197 1 60.84 208 LEU A CA 1
ATOM 1673 C C . LEU A 1 208 ? -16.859 36.562 0.123 1 60.84 208 LEU A C 1
ATOM 1675 O O . LEU A 1 208 ? -15.906 37.281 0.433 1 60.84 208 LEU A O 1
ATOM 1679 N N . GLY A 1 209 ? -17.156 36.688 -1.027 1 57.19 209 GLY A N 1
ATOM 1680 C CA . GLY A 1 209 ? -16.375 37.281 -2.115 1 57.19 209 GLY A CA 1
ATOM 1681 C C . GLY A 1 209 ? -15.367 36.312 -2.701 1 57.19 209 GLY A C 1
ATOM 1682 O O . GLY A 1 209 ? -15.086 35.25 -2.107 1 57.19 209 GLY A O 1
ATOM 1683 N N . HIS A 1 210 ? -14.883 36.469 -3.936 1 54.22 210 HIS A N 1
ATOM 1684 C CA . HIS A 1 210 ? -14 35.656 -4.758 1 54.22 210 HIS A CA 1
ATOM 1685 C C . HIS A 1 210 ? -12.695 35.344 -4.031 1 54.22 210 HIS A C 1
ATOM 1687 O O . HIS A 1 210 ? -12.117 34.281 -4.207 1 54.22 210 HIS A O 1
ATOM 1693 N N . ASP A 1 211 ? -12.273 36.312 -3.252 1 51 211 ASP A N 1
ATOM 1694 C CA . ASP A 1 211 ? -10.922 36.281 -2.703 1 51 211 ASP A CA 1
ATOM 1695 C C . ASP A 1 211 ? -10.82 35.25 -1.579 1 51 211 ASP A C 1
ATOM 1697 O O . ASP A 1 211 ? -9.789 34.594 -1.425 1 51 211 ASP A O 1
ATOM 1701 N N . TYR A 1 212 ? -11.758 35.25 -0.69 1 48.88 212 TYR A N 1
ATOM 1702 C CA . TYR A 1 212 ? -11.734 34.375 0.495 1 48.88 212 TYR A CA 1
ATOM 1703 C C . TYR A 1 212 ? -12.023 32.938 0.129 1 48.88 212 TYR A C 1
ATOM 1705 O O . TYR A 1 212 ? -11.578 32.031 0.817 1 48.88 212 TYR A O 1
ATOM 1713 N N . ALA A 1 213 ? -12.805 32.781 -0.86 1 48.78 213 ALA A N 1
ATOM 1714 C CA . ALA A 1 213 ? -13.281 31.453 -1.271 1 48.78 213 ALA A CA 1
ATOM 1715 C C . ALA A 1 213 ? -12.133 30.578 -1.775 1 48.78 213 ALA A C 1
ATOM 1717 O O . ALA A 1 213 ? -12.133 29.359 -1.591 1 48.78 213 ALA A O 1
ATOM 1718 N N . VAL A 1 214 ? -11.297 31.172 -2.553 1 46.75 214 VAL A N 1
ATOM 1719 C CA . VAL A 1 214 ? -10.18 30.469 -3.186 1 46.75 214 VAL A CA 1
ATOM 1720 C C . VAL A 1 214 ? -9.242 29.922 -2.117 1 46.75 214 VAL A C 1
ATOM 1722 O O . VAL A 1 214 ? -8.648 28.859 -2.295 1 46.75 214 VAL A O 1
ATOM 1725 N N . PHE A 1 215 ? -9.109 30.734 -1.067 1 45.53 215 PHE A N 1
ATOM 1726 C CA . PHE A 1 215 ? -8.07 30.438 -0.09 1 45.53 215 PHE A CA 1
ATOM 1727 C C . PHE A 1 215 ? -8.547 29.375 0.899 1 45.53 215 PHE A C 1
ATOM 1729 O O . PHE A 1 215 ? -7.762 28.891 1.72 1 45.53 215 PHE A O 1
ATOM 1736 N N . SER A 1 216 ? -9.891 29.109 0.892 1 48.28 216 SER A N 1
ATOM 1737 C CA . SER A 1 216 ? -10.289 28.203 1.966 1 48.28 216 SER A CA 1
ATOM 1738 C C . SER A 1 216 ? -9.938 26.766 1.624 1 48.28 216 SER A C 1
ATOM 1740 O O . SER A 1 216 ? -10.32 26.266 0.562 1 48.28 216 SER A O 1
ATOM 1742 N N . PRO A 1 217 ? -8.945 26.234 2.205 1 48.84 217 PRO A N 1
ATOM 1743 C CA . PRO A 1 217 ? -8.469 24.859 2.053 1 48.84 217 PRO A CA 1
ATOM 1744 C C . PRO A 1 217 ? -9.609 23.859 1.86 1 48.84 217 PRO A C 1
ATOM 1746 O O . PRO A 1 217 ? -9.383 22.734 1.4 1 48.84 217 PRO A O 1
ATOM 1749 N N . TYR A 1 218 ? -10.852 24.328 2.23 1 46.41 218 TYR A N 1
ATOM 1750 C CA . TYR A 1 218 ? -12.031 23.469 2.166 1 46.41 218 TYR A CA 1
ATOM 1751 C C . TYR A 1 218 ? -12.562 23.375 0.741 1 46.41 218 TYR A C 1
ATOM 1753 O O . TYR A 1 218 ? -13.273 22.422 0.397 1 46.41 218 TYR A O 1
ATOM 1761 N N . VAL A 1 219 ? -12.164 24.438 0.011 1 52.47 219 VAL A N 1
ATOM 1762 C CA . VAL A 1 219 ? -12.82 24.484 -1.292 1 52.47 219 VAL A CA 1
ATOM 1763 C C . VAL A 1 219 ? -11.922 23.844 -2.346 1 52.47 219 VAL A C 1
ATOM 1765 O O . VAL A 1 219 ? -12.258 23.828 -3.533 1 52.47 219 VAL A O 1
ATOM 1768 N N . ALA A 1 220 ? -10.844 23.297 -1.908 1 55.31 220 ALA A N 1
ATOM 1769 C CA . ALA A 1 220 ? -9.922 22.75 -2.904 1 55.31 220 ALA A CA 1
ATOM 1770 C C . ALA A 1 220 ? -10.43 21.422 -3.449 1 55.31 220 ALA A C 1
ATOM 1772 O O . ALA A 1 220 ? -11.266 20.766 -2.826 1 55.31 220 ALA A O 1
ATOM 1773 N N . ALA A 1 221 ? -10.312 21.234 -4.719 1 57.19 221 ALA A N 1
ATOM 1774 C CA . ALA A 1 221 ? -10.711 20.047 -5.492 1 57.19 221 ALA A CA 1
ATOM 1775 C C . ALA A 1 221 ? -10.367 18.766 -4.746 1 57.19 221 ALA A C 1
ATOM 1777 O O . ALA A 1 221 ? -11.086 17.766 -4.855 1 57.19 221 ALA A O 1
ATOM 1778 N N . GLY A 1 222 ? -9.414 18.797 -3.93 1 59.78 222 GLY A N 1
ATOM 1779 C CA . GLY A 1 222 ? -8.984 17.609 -3.205 1 59.78 222 GLY A CA 1
ATOM 1780 C C . GLY A 1 222 ? -10.008 17.125 -2.195 1 59.78 222 GLY A C 1
ATOM 1781 O O . GLY A 1 222 ? -10.469 15.984 -2.264 1 59.78 222 GLY A O 1
ATOM 1782 N N . PRO A 1 223 ? -10.445 18.047 -1.515 1 62.94 223 PRO A N 1
ATOM 1783 C CA . PRO A 1 223 ? -11.477 17.672 -0.536 1 62.94 223 PRO A CA 1
ATOM 1784 C C . PRO A 1 223 ? -12.766 17.188 -1.191 1 62.94 223 PRO A C 1
ATOM 1786 O O . PRO A 1 223 ? -13.422 16.281 -0.676 1 62.94 223 PRO A O 1
ATOM 1789 N N . LEU A 1 224 ? -13 17.766 -2.377 1 63.56 224 LEU A N 1
ATOM 1790 C CA . LEU A 1 224 ? -14.203 17.359 -3.086 1 63.56 224 LEU A CA 1
ATOM 1791 C C . LEU A 1 224 ? -14.109 15.914 -3.551 1 63.56 224 LEU A C 1
ATOM 1793 O O . LEU A 1 224 ? -15.086 15.164 -3.469 1 63.56 224 LEU A O 1
ATOM 1797 N N . LEU A 1 225 ? -12.945 15.641 -4.016 1 65.25 225 LEU A N 1
ATOM 1798 C CA . LEU A 1 225 ? -12.75 14.289 -4.516 1 65.25 225 LEU A CA 1
ATOM 1799 C C . LEU A 1 225 ? -12.844 13.273 -3.381 1 65.25 225 LEU A C 1
ATOM 1801 O O . LEU A 1 225 ? -13.383 12.18 -3.562 1 65.25 225 LEU A O 1
ATOM 1805 N N . ILE A 1 226 ? -12.43 13.711 -2.312 1 66.44 226 ILE A N 1
ATOM 1806 C CA . ILE A 1 226 ? -12.43 12.812 -1.161 1 66.44 226 ILE A CA 1
ATOM 1807 C C . ILE A 1 226 ? -13.852 12.703 -0.603 1 66.44 226 ILE A C 1
ATOM 1809 O O . ILE A 1 226 ? -14.32 11.594 -0.313 1 66.44 226 ILE A O 1
ATOM 1813 N N . GLU A 1 227 ? -14.516 13.844 -0.658 1 65 227 GLU A N 1
ATOM 1814 C CA . GLU A 1 227 ? -15.836 13.859 -0.035 1 65 227 GLU A CA 1
ATOM 1815 C C . GLU A 1 227 ? -16.875 13.164 -0.921 1 65 227 GLU A C 1
ATOM 1817 O O . GLU A 1 227 ? -17.844 12.602 -0.422 1 65 227 GLU A O 1
ATOM 1822 N N . SER A 1 228 ? -16.531 13.227 -2.203 1 67.81 228 SER A N 1
ATOM 1823 C CA . SER A 1 228 ? -17.5 12.641 -3.125 1 67.81 228 SER A CA 1
ATOM 1824 C C . SER A 1 228 ? -17.281 11.133 -3.266 1 67.81 228 SER A C 1
ATOM 1826 O O . SER A 1 228 ? -18.078 10.445 -3.924 1 67.81 228 SER A O 1
ATOM 1828 N N . SER A 1 229 ? -16.406 10.547 -2.568 1 74.62 229 SER A N 1
ATOM 1829 C CA . SER A 1 229 ? -16.109 9.125 -2.719 1 74.62 229 SER A CA 1
ATOM 1830 C C . SER A 1 229 ? -15.945 8.742 -4.188 1 74.62 229 SER A C 1
ATOM 1832 O O . SER A 1 229 ? -16.406 7.68 -4.613 1 74.62 229 SER A O 1
ATOM 1834 N N . LEU A 1 230 ? -15.398 9.656 -4.969 1 75.75 230 LEU A N 1
ATOM 1835 C CA . LEU A 1 230 ? -15.203 9.461 -6.402 1 75.75 230 LEU A CA 1
ATOM 1836 C C . LEU A 1 230 ? -14.367 8.211 -6.676 1 75.75 230 LEU A C 1
ATOM 1838 O O . LEU A 1 230 ? -14.609 7.492 -7.645 1 75.75 230 LEU A O 1
ATOM 1842 N N . ILE A 1 231 ? -13.5 7.902 -5.805 1 79.69 231 ILE A N 1
ATOM 1843 C CA . ILE A 1 231 ? -12.625 6.75 -5.977 1 79.69 231 ILE A CA 1
ATOM 1844 C C . ILE A 1 231 ? -13.461 5.469 -5.988 1 79.69 23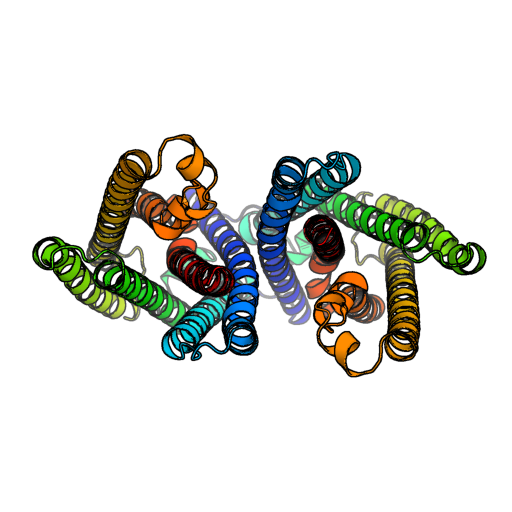1 ILE A C 1
ATOM 1846 O O . ILE A 1 231 ? -13.25 4.594 -6.832 1 79.69 231 ILE A O 1
ATOM 1850 N N . TYR A 1 232 ? -14.367 5.453 -5.133 1 83.5 232 TYR A N 1
ATOM 1851 C CA . TYR A 1 232 ? -15.25 4.297 -5.039 1 83.5 232 TYR A CA 1
ATOM 1852 C C . TYR A 1 232 ? -16.172 4.211 -6.254 1 83.5 232 TYR A C 1
ATOM 1854 O O . TYR A 1 232 ? -16.344 3.135 -6.828 1 83.5 232 TYR A O 1
ATOM 1862 N N . ALA A 1 233 ? -16.672 5.305 -6.742 1 83.5 233 ALA A N 1
ATOM 1863 C CA . ALA A 1 233 ? -17.594 5.34 -7.867 1 83.5 233 ALA A CA 1
ATOM 1864 C C . ALA A 1 233 ? -16.891 4.953 -9.164 1 83.5 233 ALA A C 1
ATOM 1866 O O . ALA A 1 233 ? -17.422 4.16 -9.953 1 83.5 233 ALA A O 1
ATOM 1867 N N . VAL A 1 234 ? -15.773 5.465 -9.344 1 82.06 234 VAL A N 1
ATOM 1868 C CA . VAL A 1 234 ? -15.016 5.188 -10.562 1 82.06 234 VAL A CA 1
ATOM 1869 C C . VAL A 1 234 ? -14.633 3.711 -10.602 1 82.06 234 VAL A C 1
ATOM 1871 O O . VAL A 1 234 ? -14.758 3.059 -11.641 1 82.06 234 VAL A O 1
ATOM 1874 N N . ASN A 1 235 ? -14.195 3.225 -9.492 1 85.94 235 ASN A N 1
ATOM 1875 C CA . ASN A 1 235 ? -13.836 1.813 -9.445 1 85.94 235 ASN A CA 1
ATOM 1876 C C . ASN A 1 235 ? -15.047 0.916 -9.695 1 85.94 235 ASN A C 1
ATOM 1878 O O . ASN A 1 235 ? -14.93 -0.124 -10.344 1 85.94 235 ASN A O 1
ATOM 1882 N N . SER A 1 236 ? -16.172 1.331 -9.211 1 84.44 236 SER A N 1
ATOM 1883 C CA . SER A 1 236 ? -17.375 0.527 -9.383 1 84.44 236 SER A CA 1
ATOM 1884 C C . SER A 1 236 ? -17.812 0.479 -10.844 1 84.44 236 SER A C 1
ATOM 1886 O O . SER A 1 236 ? -18.203 -0.575 -11.344 1 84.44 236 SER A O 1
ATOM 1888 N N . ILE A 1 237 ? -17.594 1.523 -11.531 1 83.5 237 ILE A N 1
ATOM 1889 C CA . ILE A 1 237 ? -18 1.582 -12.938 1 83.5 237 ILE A CA 1
ATOM 1890 C C . ILE A 1 237 ? -17.031 0.759 -13.781 1 83.5 237 ILE A C 1
ATOM 1892 O O . ILE A 1 237 ? -17.453 -0 -14.656 1 83.5 237 ILE A O 1
ATOM 1896 N N . ILE A 1 238 ? -15.781 0.9 -13.461 1 85.12 238 ILE A N 1
ATOM 1897 C CA . ILE A 1 238 ? -14.75 0.222 -14.242 1 85.12 238 ILE A CA 1
ATOM 1898 C C . ILE A 1 238 ? -14.852 -1.287 -14.031 1 85.12 238 ILE A C 1
ATOM 1900 O O . ILE A 1 238 ? -14.477 -2.07 -14.906 1 85.12 238 ILE A O 1
ATOM 1904 N N . PHE A 1 239 ? -15.391 -1.702 -12.992 1 86.12 239 PHE A N 1
ATOM 1905 C CA . PHE A 1 239 ? -15.539 -3.125 -12.711 1 86.12 239 PHE A CA 1
ATOM 1906 C C . PHE A 1 239 ? -16.828 -3.664 -13.328 1 86.12 239 PHE A C 1
ATOM 1908 O O . PHE A 1 239 ? -16.812 -4.723 -13.961 1 86.12 239 PHE A O 1
ATOM 1915 N N . VAL A 1 240 ? -17.938 -2.963 -13.203 1 82.56 240 VAL A N 1
ATOM 1916 C CA . VAL A 1 240 ? -19.266 -3.463 -13.57 1 82.56 240 VAL A CA 1
ATOM 1917 C C . VAL A 1 240 ? -19.359 -3.613 -15.086 1 82.56 240 VAL A C 1
ATOM 1919 O O . VAL A 1 240 ? -19.953 -4.562 -15.594 1 82.56 240 VAL A O 1
ATOM 1922 N N . VAL A 1 241 ? -18.703 -2.787 -15.812 1 80.12 241 VAL A N 1
ATOM 1923 C CA . VAL A 1 241 ? -18.797 -2.814 -17.266 1 80.12 241 VAL A CA 1
ATOM 1924 C C . VAL A 1 241 ? -18.125 -4.078 -17.797 1 80.12 241 VAL A C 1
ATOM 1926 O O . VAL A 1 241 ? -18.75 -4.867 -18.516 1 80.12 241 VAL A O 1
ATOM 1929 N N . PRO A 1 242 ? -16.938 -4.34 -17.422 1 81.62 242 PRO A N 1
ATOM 1930 C CA . PRO A 1 242 ? -16.328 -5.578 -17.906 1 81.62 242 PRO A CA 1
ATOM 1931 C C . PRO A 1 242 ? -16.969 -6.824 -17.297 1 81.62 242 PRO A C 1
ATOM 1933 O O . PRO A 1 242 ? -17 -7.879 -17.938 1 81.62 242 PRO A O 1
ATOM 1936 N N . TYR A 1 243 ? -17.391 -6.754 -16.156 1 79.31 243 TYR A N 1
ATOM 1937 C CA . TYR A 1 243 ? -18.062 -7.887 -15.523 1 79.31 243 TYR A CA 1
ATOM 1938 C C . TYR A 1 243 ? -19.344 -8.25 -16.281 1 79.31 243 TYR A C 1
ATOM 1940 O O . TYR A 1 243 ? -19.625 -9.43 -16.484 1 79.31 243 TYR A O 1
ATOM 1948 N N . GLY A 1 244 ? -20.094 -7.305 -16.625 1 75.69 244 GLY A N 1
ATOM 1949 C CA . GLY A 1 244 ? -21.297 -7.539 -17.406 1 75.69 244 GLY A CA 1
ATOM 1950 C C . GLY A 1 244 ? -21.031 -8.086 -18.781 1 75.69 244 GLY A C 1
ATOM 1951 O O . GLY A 1 244 ? -21.828 -8.852 -19.328 1 75.69 244 GLY A O 1
ATOM 1952 N N . LEU A 1 245 ? -19.828 -7.797 -19.359 1 77.25 245 LEU A N 1
ATOM 1953 C CA . LEU A 1 245 ? -19.453 -8.258 -20.688 1 77.25 245 LEU A CA 1
ATOM 1954 C C . LEU A 1 245 ? -18.781 -9.617 -20.625 1 77.25 245 LEU A C 1
ATOM 1956 O O . LEU A 1 245 ? -18.531 -10.242 -21.672 1 77.25 245 LEU A O 1
ATOM 1960 N N . GLY A 1 246 ? -18.5 -10.047 -19.438 1 74.19 246 GLY A N 1
ATOM 1961 C CA . GLY A 1 246 ? -17.844 -11.328 -19.266 1 74.19 246 GLY A CA 1
ATOM 1962 C C . GLY A 1 246 ? -16.344 -11.266 -19.562 1 74.19 246 GLY A C 1
ATOM 1963 O O . GLY A 1 246 ? -15.75 -12.273 -19.953 1 74.19 246 GLY A O 1
ATOM 1964 N N . SER A 1 247 ? -15.828 -10.109 -19.547 1 80.25 247 SER A N 1
ATOM 1965 C CA . SER A 1 247 ? -14.414 -9.938 -19.828 1 80.25 247 SER A CA 1
ATOM 1966 C C . SER A 1 247 ? -13.555 -10.281 -18.625 1 80.25 247 SER A C 1
ATOM 1968 O O . SER A 1 247 ? -13.977 -10.078 -17.484 1 80.25 247 SER A O 1
ATOM 1970 N N . HIS A 1 248 ? -12.406 -10.844 -18.875 1 82.56 248 HIS A N 1
ATOM 1971 C CA . HIS A 1 248 ? -11.484 -11.242 -17.812 1 82.56 248 HIS A CA 1
ATOM 1972 C C . HIS A 1 248 ? -10.836 -10.023 -17.156 1 82.56 248 HIS A C 1
ATOM 1974 O O . HIS A 1 248 ? -10.211 -10.141 -16.109 1 82.56 248 HIS A O 1
ATOM 1980 N N . VAL A 1 249 ? -11.094 -8.898 -17.797 1 79.44 249 VAL A N 1
ATOM 1981 C CA . VAL A 1 249 ? -10.547 -7.664 -17.25 1 79.44 249 VAL A CA 1
ATOM 1982 C C . VAL A 1 249 ? -11.234 -7.344 -15.922 1 79.44 249 VAL A C 1
ATOM 1984 O O . VAL A 1 249 ? -10.672 -6.652 -15.07 1 79.44 249 VAL A O 1
ATOM 1987 N N . ALA A 1 250 ? -12.406 -7.934 -15.711 1 79.44 250 ALA A N 1
ATOM 1988 C CA . ALA A 1 250 ? -13.148 -7.719 -14.469 1 79.44 250 ALA A CA 1
ATOM 1989 C C . ALA A 1 250 ? -12.406 -8.305 -13.273 1 79.44 250 ALA A C 1
ATOM 1991 O O . ALA A 1 250 ? -12.547 -7.816 -12.148 1 79.44 250 ALA A O 1
ATOM 1992 N N . ASN A 1 251 ? -11.523 -9.219 -13.562 1 81.75 251 ASN A N 1
ATOM 1993 C CA . ASN A 1 251 ? -10.797 -9.883 -12.484 1 81.75 251 ASN A CA 1
ATOM 1994 C C . ASN A 1 251 ? -9.719 -8.984 -11.898 1 81.75 251 ASN A C 1
ATOM 1996 O O . ASN A 1 251 ? -9.312 -9.164 -10.75 1 81.75 251 ASN A O 1
ATOM 2000 N N . ILE A 1 252 ? -9.367 -8.031 -12.68 1 84.38 252 ILE A N 1
ATOM 2001 C CA . ILE A 1 252 ? -8.359 -7.094 -12.211 1 84.38 252 ILE A CA 1
ATOM 2002 C C . ILE A 1 252 ? -8.961 -6.152 -11.18 1 84.38 252 ILE A C 1
ATOM 2004 O O . ILE A 1 252 ? -8.297 -5.777 -10.203 1 84.38 252 ILE A O 1
ATOM 2008 N N . PHE A 1 253 ? -10.211 -5.945 -11.344 1 84.81 253 PHE A N 1
ATOM 2009 C CA . PHE A 1 253 ? -10.812 -4.902 -10.516 1 84.81 253 PHE A CA 1
ATOM 2010 C C . PHE A 1 253 ? -11.695 -5.512 -9.43 1 84.81 253 PHE A C 1
ATOM 2012 O O . PHE A 1 253 ? -12.188 -4.801 -8.555 1 84.81 253 PHE A O 1
ATOM 2019 N N . LEU A 1 254 ? -11.828 -6.77 -9.398 1 83 254 LEU A N 1
ATOM 2020 C CA . LEU A 1 254 ? -12.695 -7.43 -8.43 1 83 254 LEU A CA 1
ATOM 2021 C C . LEU A 1 254 ? -12.18 -7.227 -7.012 1 83 254 LEU A C 1
ATOM 2023 O O . LEU A 1 254 ? -12.922 -6.781 -6.133 1 83 254 LEU A O 1
ATOM 2027 N N . PRO A 1 255 ? -10.891 -7.469 -6.793 1 86.31 255 PRO A N 1
ATOM 2028 C CA . PRO A 1 255 ? -10.414 -7.25 -5.426 1 86.31 255 PRO A CA 1
ATOM 2029 C C . PRO A 1 255 ? -10.414 -5.773 -5.027 1 86.31 255 PRO A C 1
ATOM 2031 O O . PRO A 1 255 ? -10.539 -5.449 -3.846 1 86.31 255 PRO A O 1
ATOM 2034 N N . LEU A 1 256 ? -10.32 -4.961 -6.012 1 88.5 256 LEU A N 1
ATOM 2035 C CA . LEU A 1 256 ? -10.336 -3.527 -5.742 1 88.5 256 LEU A CA 1
ATOM 2036 C C . LEU A 1 256 ? -11.727 -3.064 -5.328 1 88.5 256 LEU A C 1
ATOM 2038 O O . LEU A 1 256 ? -11.867 -2.057 -4.633 1 88.5 256 LEU A O 1
ATOM 2042 N N . GLN A 1 257 ? -12.68 -3.801 -5.781 1 85.69 257 GLN A N 1
ATOM 2043 C CA . GLN A 1 257 ? -14.062 -3.455 -5.453 1 85.69 257 GLN A CA 1
ATOM 2044 C C . GLN A 1 257 ? -14.336 -3.646 -3.963 1 85.69 257 GLN A C 1
ATOM 2046 O O . GLN A 1 257 ? -15.203 -2.982 -3.395 1 85.69 257 GLN A O 1
ATOM 2051 N N . ALA A 1 258 ? -13.602 -4.465 -3.332 1 85.56 258 ALA A N 1
ATOM 2052 C CA . ALA A 1 258 ? -13.789 -4.703 -1.902 1 85.56 258 ALA A CA 1
ATOM 2053 C C . ALA A 1 258 ? -13.039 -3.658 -1.074 1 85.56 258 ALA A C 1
ATOM 2055 O O . ALA A 1 258 ? -13.477 -3.305 0.025 1 85.56 258 ALA A O 1
ATOM 2056 N N . LEU A 1 259 ? -11.969 -3.111 -1.619 1 91.38 259 LEU A N 1
ATOM 2057 C CA . LEU A 1 259 ? -11.117 -2.244 -0.816 1 91.38 259 LEU A CA 1
ATOM 2058 C C . LEU A 1 259 ? -11.367 -0.776 -1.146 1 91.38 259 LEU A C 1
ATOM 2060 O O . LEU A 1 259 ? -11.094 0.104 -0.326 1 91.38 259 LEU A O 1
ATOM 2064 N N . ALA A 1 260 ? -11.93 -0.532 -2.299 1 88.31 260 ALA A N 1
ATOM 2065 C CA . ALA A 1 260 ? -12.164 0.848 -2.717 1 88.31 260 ALA A CA 1
ATOM 2066 C C . ALA A 1 260 ? -13.148 1.545 -1.78 1 88.31 260 ALA A C 1
ATOM 2068 O O . ALA A 1 260 ? -12.922 2.688 -1.372 1 88.31 260 ALA A O 1
ATOM 2069 N N . PRO A 1 261 ? -14.219 0.84 -1.414 1 88.06 261 PRO A N 1
ATOM 2070 C CA . PRO A 1 261 ? -15.133 1.492 -0.479 1 88.06 261 PRO A CA 1
ATOM 2071 C C . PRO A 1 261 ? -14.484 1.79 0.873 1 88.06 261 PRO A C 1
ATOM 2073 O O . PRO A 1 261 ? -14.805 2.801 1.504 1 88.06 261 PRO A O 1
ATOM 2076 N N . VAL A 1 262 ? -13.617 0.95 1.274 1 89.81 262 VAL A N 1
ATOM 2077 C CA . VAL A 1 262 ? -12.945 1.138 2.555 1 89.81 262 VAL A CA 1
ATOM 2078 C C . VAL A 1 262 ? -12.023 2.352 2.48 1 89.81 262 VAL A C 1
ATOM 2080 O O . VAL A 1 262 ? -12.023 3.197 3.379 1 89.81 262 VAL A O 1
ATOM 2083 N N . LEU A 1 263 ? -11.336 2.4 1.438 1 89.88 263 LEU A N 1
ATOM 2084 C CA . LEU A 1 263 ? -10.414 3.516 1.246 1 89.88 263 LEU A CA 1
ATOM 2085 C C . LEU A 1 263 ? -11.172 4.84 1.18 1 89.88 263 LEU A C 1
ATOM 2087 O O . LEU A 1 263 ? -10.773 5.812 1.824 1 89.88 263 LEU A O 1
ATOM 2091 N N . SER A 1 264 ? -12.18 4.859 0.449 1 87.06 264 SER A N 1
ATOM 2092 C CA . SER A 1 264 ? -12.961 6.078 0.289 1 87.06 264 SER A CA 1
ATOM 2093 C C . SER A 1 264 ? -13.578 6.516 1.613 1 87.06 264 SER A C 1
ATOM 2095 O O . SER A 1 264 ? -13.539 7.695 1.963 1 87.06 264 SER A O 1
ATOM 2097 N N . SER A 1 265 ? -14.102 5.57 2.309 1 87.62 265 SER A N 1
ATOM 2098 C CA . SER A 1 265 ? -14.727 5.883 3.588 1 87.62 265 SER A CA 1
ATOM 2099 C C . SER A 1 265 ? -13.703 6.398 4.594 1 87.62 265 SER A C 1
ATOM 2101 O O . SER A 1 265 ? -13.977 7.344 5.336 1 87.62 265 SER A O 1
ATOM 2103 N N . MET A 1 266 ? -12.602 5.855 4.559 1 88.69 266 MET A N 1
ATOM 2104 C CA . MET A 1 266 ? -11.562 6.27 5.5 1 88.69 266 MET A CA 1
ATOM 2105 C C . MET A 1 266 ? -11.062 7.672 5.168 1 88.69 266 MET A C 1
ATOM 2107 O O . MET A 1 266 ? -10.742 8.453 6.07 1 88.69 266 MET A O 1
ATOM 2111 N N . LEU A 1 267 ? -10.961 7.918 3.945 1 85.81 267 LEU A N 1
ATOM 2112 C CA . LEU A 1 267 ? -10.539 9.25 3.533 1 85.81 267 LEU A CA 1
ATOM 2113 C C . LEU A 1 267 ? -11.555 10.305 3.975 1 85.81 267 LEU A C 1
ATOM 2115 O O . LEU A 1 267 ? -11.18 11.398 4.402 1 85.81 267 LEU A O 1
ATOM 2119 N N . ILE A 1 268 ? -12.766 9.922 3.885 1 82.81 268 ILE A N 1
ATOM 2120 C CA . ILE A 1 268 ? -13.828 10.836 4.297 1 82.81 268 ILE A CA 1
ATOM 2121 C C . ILE A 1 268 ? -13.758 11.047 5.809 1 82.81 268 ILE A C 1
ATOM 2123 O O . ILE A 1 268 ? -13.852 12.18 6.289 1 82.81 268 ILE A O 1
ATOM 2127 N N . VAL A 1 269 ? -13.617 10 6.527 1 83.5 269 VAL A N 1
ATOM 2128 C CA . VAL A 1 269 ? -13.539 10.086 7.98 1 83.5 269 VAL A CA 1
ATOM 2129 C C . VAL A 1 269 ? -12.328 10.93 8.391 1 83.5 269 VAL A C 1
ATOM 2131 O O . VAL A 1 269 ? -12.414 11.734 9.32 1 83.5 269 VAL A O 1
ATOM 2134 N N . HIS A 1 270 ? -11.273 10.734 7.672 1 83.19 270 HIS A N 1
ATOM 2135 C CA . HIS A 1 270 ? -10.062 11.484 7.965 1 83.19 270 HIS A CA 1
ATOM 2136 C C . HIS A 1 270 ? -10.273 12.977 7.75 1 83.19 270 HIS A C 1
ATOM 2138 O O . HIS A 1 270 ? -9.805 13.797 8.547 1 83.19 270 HIS A O 1
ATOM 2144 N N . ARG A 1 271 ? -10.922 13.32 6.84 1 77.81 271 ARG A N 1
ATOM 2145 C CA . ARG A 1 271 ? -11.188 14.727 6.547 1 77.81 271 ARG A CA 1
ATOM 2146 C C . ARG A 1 271 ? -12.125 15.336 7.586 1 77.81 271 ARG A C 1
ATOM 2148 O O . ARG A 1 271 ? -11.938 16.484 8.008 1 77.81 271 ARG A O 1
ATOM 2155 N N . VAL A 1 272 ? -13.078 14.625 7.859 1 74 272 VAL A N 1
ATOM 2156 C CA . VAL A 1 272 ? -14.031 15.102 8.859 1 74 272 VAL A CA 1
ATOM 2157 C C . VAL A 1 272 ? -13.312 15.312 10.195 1 74 272 VAL A C 1
ATOM 2159 O O . VAL A 1 272 ? -13.578 16.297 10.891 1 74 272 VAL A O 1
ATOM 2162 N N . ALA A 1 273 ? -12.469 14.43 10.453 1 74.5 273 ALA A N 1
ATOM 2163 C CA . ALA A 1 273 ? -11.719 14.539 11.695 1 74.5 273 ALA A CA 1
ATOM 2164 C C . ALA A 1 273 ? -10.789 15.75 11.672 1 74.5 273 ALA A C 1
ATOM 2166 O O . ALA A 1 273 ? -10.625 16.438 12.688 1 74.5 273 ALA A O 1
ATOM 2167 N N . MET A 1 274 ? -10.219 16.016 10.555 1 72.12 274 MET A N 1
ATOM 2168 C CA . MET A 1 274 ? -9.305 17.141 10.414 1 72.12 274 MET A CA 1
ATOM 2169 C C . MET A 1 274 ? -10.062 18.469 10.453 1 72.12 274 MET A C 1
ATOM 2171 O O . MET A 1 274 ? -9.57 19.453 11 1 72.12 274 MET A O 1
ATOM 2175 N N . ARG A 1 275 ? -11.172 18.516 9.82 1 64.56 275 ARG A N 1
ATOM 2176 C CA . ARG A 1 275 ? -11.977 19.719 9.828 1 64.56 275 ARG A CA 1
ATOM 2177 C C . ARG A 1 275 ? -12.422 20.078 11.242 1 64.56 275 ARG A C 1
ATOM 2179 O O . ARG A 1 275 ? -12.422 21.25 11.617 1 64.56 275 ARG A O 1
ATOM 2186 N N . ARG A 1 276 ? -12.797 19.156 11.875 1 63.06 276 ARG A N 1
ATOM 2187 C CA . ARG A 1 276 ? -13.211 19.406 13.25 1 63.06 276 ARG A CA 1
ATOM 2188 C C . ARG A 1 276 ? -12.055 19.938 14.086 1 63.06 276 ARG A C 1
ATOM 2190 O O . ARG A 1 276 ? -12.242 20.781 14.969 1 63.06 276 ARG A O 1
ATOM 2197 N N . ALA A 1 277 ? -10.93 19.5 13.703 1 53.31 277 ALA A N 1
ATOM 2198 C CA . ALA A 1 277 ? -9.734 19.938 14.414 1 53.31 277 ALA A CA 1
ATOM 2199 C C . ALA A 1 277 ? -9.406 21.391 14.078 1 53.31 277 ALA A C 1
ATOM 2201 O O . ALA A 1 277 ? -8.984 22.172 14.945 1 53.31 277 ALA A O 1
ATOM 2202 N N . TRP A 1 278 ? -9.641 21.719 12.852 1 52.41 278 TRP A N 1
ATOM 2203 C CA . TRP A 1 278 ? -9.352 23.078 12.414 1 52.41 278 TRP A CA 1
ATOM 2204 C C . TRP A 1 278 ? -10.414 24.047 12.922 1 52.41 278 TRP A C 1
ATOM 2206 O O . TRP A 1 278 ? -10.094 25.172 13.312 1 52.41 278 TRP A O 1
ATOM 2216 N N . ASP A 1 279 ? -11.625 23.672 12.742 1 51.22 279 ASP A N 1
ATOM 2217 C CA . ASP A 1 279 ? -12.688 24.562 13.211 1 51.22 279 ASP A CA 1
ATOM 2218 C C . ASP A 1 279 ? -12.539 24.859 14.703 1 51.22 279 ASP A C 1
ATOM 2220 O O . ASP A 1 279 ? -12.836 25.969 15.148 1 51.22 279 ASP A O 1
ATOM 2224 N N . SER A 1 280 ? -12.023 24 15.359 1 46.62 280 SER A N 1
ATOM 2225 C CA . SER A 1 280 ? -11.852 24.25 16.781 1 46.62 280 SER A CA 1
ATOM 2226 C C . SER A 1 280 ? -10.711 25.219 17.047 1 46.62 280 SER A C 1
ATOM 2228 O O . SER A 1 280 ? -10.719 25.953 18.031 1 46.62 280 SER A O 1
ATOM 2230 N N . ARG A 1 281 ? -9.758 25.312 16.172 1 48.47 281 ARG A N 1
ATOM 2231 C CA . ARG A 1 281 ? -8.641 26.234 16.328 1 48.47 281 ARG A CA 1
ATOM 2232 C C . ARG A 1 281 ? -9.055 27.656 15.977 1 48.47 281 ARG A C 1
ATOM 2234 O O . ARG A 1 281 ? -8.438 28.609 16.438 1 48.47 281 ARG A O 1
ATOM 2241 N N . THR A 1 282 ? -9.906 27.719 15.07 1 39.56 282 THR A N 1
ATOM 2242 C CA . THR A 1 282 ? -10.289 29.062 14.68 1 39.56 282 THR A CA 1
ATOM 2243 C C . THR A 1 282 ? -11.32 29.641 15.648 1 39.56 282 THR A C 1
ATOM 2245 O O . THR A 1 282 ? -11.688 30.812 15.555 1 39.56 282 THR A O 1
ATOM 2248 N N . LEU A 1 283 ? -11.875 28.797 16.453 1 34.5 283 LEU A N 1
ATOM 2249 C CA . LEU A 1 283 ? -12.672 29.469 17.484 1 34.5 283 LEU A CA 1
ATOM 2250 C C . LEU A 1 283 ? -11.82 29.797 18.703 1 34.5 283 LEU A C 1
ATOM 2252 O O . LEU A 1 283 ? -10.977 29 19.109 1 34.5 283 LEU A O 1
ATOM 2256 N N . ASP B 1 1 ? -3.846 -32.188 -5.125 1 58.84 1 ASP B N 1
ATOM 2257 C CA . ASP B 1 1 ? -2.92 -32.156 -6.25 1 58.84 1 ASP B CA 1
ATOM 2258 C C . ASP B 1 1 ? -1.729 -31.234 -5.957 1 58.84 1 ASP B C 1
ATOM 2260 O O . ASP B 1 1 ? -1.652 -30.125 -6.473 1 58.84 1 ASP B O 1
ATOM 2264 N N . ARG B 1 2 ? -1.125 -31.484 -4.879 1 64.44 2 ARG B N 1
ATOM 2265 C CA . ARG B 1 2 ? 0.097 -30.828 -4.438 1 64.44 2 ARG B CA 1
ATOM 2266 C C . ARG B 1 2 ? 1.253 -31.109 -5.391 1 64.44 2 ARG B C 1
ATOM 2268 O O . ARG B 1 2 ? 1.359 -32.219 -5.93 1 64.44 2 ARG B O 1
ATOM 2275 N N . PRO B 1 3 ? 1.864 -30.047 -5.84 1 73.38 3 PRO B N 1
ATOM 2276 C CA . PRO B 1 3 ? 3.002 -30.312 -6.727 1 73.38 3 PRO B CA 1
ATOM 2277 C C . PRO B 1 3 ? 4.012 -31.281 -6.117 1 73.38 3 PRO B C 1
ATOM 2279 O O . PRO B 1 3 ? 4.164 -31.328 -4.895 1 73.38 3 PRO B O 1
ATOM 2282 N N . ASN B 1 4 ? 4.5 -32.219 -6.777 1 70.5 4 ASN B N 1
ATOM 2283 C CA . ASN B 1 4 ? 5.48 -33.188 -6.34 1 70.5 4 ASN B CA 1
ATOM 2284 C C . ASN B 1 4 ? 6.852 -32.562 -6.109 1 70.5 4 ASN B C 1
ATOM 2286 O O . ASN B 1 4 ? 7.805 -32.844 -6.836 1 70.5 4 ASN B O 1
ATOM 2290 N N . LEU B 1 5 ? 6.875 -31.578 -5.273 1 78.81 5 LEU B N 1
ATOM 2291 C CA . LEU B 1 5 ? 8.125 -30.922 -4.914 1 78.81 5 LEU B CA 1
ATOM 2292 C C . LEU B 1 5 ? 8.383 -31.016 -3.416 1 78.81 5 LEU B C 1
ATOM 2294 O O . LEU B 1 5 ? 7.453 -31.203 -2.631 1 78.81 5 LEU B O 1
ATOM 2298 N N . PRO B 1 6 ? 9.695 -31.109 -3.029 1 76.38 6 PRO B N 1
ATOM 2299 C CA . PRO B 1 6 ? 10.023 -31.141 -1.602 1 76.38 6 PRO B CA 1
ATOM 2300 C C . PRO B 1 6 ? 9.375 -30 -0.818 1 76.38 6 PRO B C 1
ATOM 2302 O O . PRO B 1 6 ? 9.109 -28.938 -1.378 1 76.38 6 PRO B O 1
ATOM 2305 N N . ALA B 1 7 ? 9.055 -30.359 0.398 1 78.25 7 ALA B N 1
ATOM 2306 C CA . ALA B 1 7 ? 8.375 -29.406 1.279 1 78.25 7 ALA B CA 1
ATOM 2307 C C . ALA B 1 7 ? 9.18 -28.125 1.419 1 78.25 7 ALA B C 1
ATOM 2309 O O . ALA B 1 7 ? 8.609 -27.031 1.556 1 78.25 7 ALA B O 1
ATOM 2310 N N . ASP B 1 8 ? 10.438 -28.234 1.281 1 78.5 8 ASP B N 1
ATOM 2311 C CA . ASP B 1 8 ? 11.312 -27.078 1.435 1 78.5 8 ASP B CA 1
ATOM 2312 C C . ASP B 1 8 ? 11.172 -26.125 0.252 1 78.5 8 ASP B C 1
ATOM 2314 O O . ASP B 1 8 ? 11.172 -24.906 0.428 1 78.5 8 ASP B O 1
ATOM 2318 N N . THR B 1 9 ? 10.969 -26.719 -0.857 1 79.75 9 THR B N 1
ATOM 2319 C CA . THR B 1 9 ? 10.805 -25.906 -2.057 1 79.75 9 THR B CA 1
ATOM 2320 C C . THR B 1 9 ? 9.461 -25.188 -2.045 1 79.75 9 THR B C 1
ATOM 2322 O O . THR B 1 9 ? 9.359 -24.031 -2.461 1 79.75 9 THR B O 1
ATOM 2325 N N . LEU B 1 10 ? 8.555 -25.875 -1.465 1 81.06 10 LEU B N 1
ATOM 2326 C CA . LEU B 1 10 ? 7.23 -25.266 -1.386 1 81.06 10 LEU B CA 1
ATOM 2327 C C . LEU B 1 10 ? 7.215 -24.125 -0.381 1 81.06 10 LEU B C 1
ATOM 2329 O O . LEU B 1 10 ? 6.551 -23.109 -0.601 1 81.06 10 LEU B O 1
ATOM 2333 N N . PHE B 1 11 ? 7.957 -24.359 0.653 1 82.75 11 PHE B N 1
ATOM 2334 C CA . PHE B 1 11 ? 8.039 -23.297 1.643 1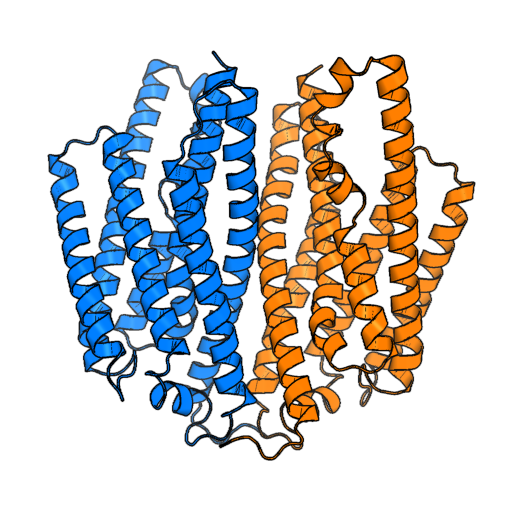 82.75 11 PHE B CA 1
ATOM 2335 C C . PHE B 1 11 ? 8.758 -22.078 1.068 1 82.75 11 PHE B C 1
ATOM 2337 O O . PHE B 1 11 ? 8.375 -20.938 1.343 1 82.75 11 PHE B O 1
ATOM 2344 N N . ALA B 1 12 ? 9.719 -22.328 0.294 1 81 12 ALA B N 1
ATOM 2345 C CA . ALA B 1 12 ? 10.453 -21.234 -0.331 1 81 12 ALA B CA 1
ATOM 2346 C C . ALA B 1 12 ? 9.562 -20.438 -1.286 1 81 12 ALA B C 1
ATOM 2348 O O . ALA B 1 12 ? 9.641 -19.219 -1.35 1 81 12 ALA B O 1
ATOM 2349 N N . GLU B 1 13 ? 8.734 -21.172 -1.925 1 83.25 13 GLU B N 1
ATOM 2350 C CA . GLU B 1 13 ? 7.816 -20.5 -2.852 1 83.25 13 GLU B CA 1
ATOM 2351 C C . GLU B 1 13 ? 6.777 -19.672 -2.105 1 83.25 13 GLU B C 1
ATOM 2353 O O . GLU B 1 13 ? 6.438 -18.578 -2.531 1 83.25 13 GLU B O 1
ATOM 2358 N N . ARG B 1 14 ? 6.383 -20.281 -1 1 84.19 14 ARG B N 1
ATOM 2359 C CA . ARG B 1 14 ? 5.41 -19.547 -0.195 1 84.19 14 ARG B CA 1
ATOM 2360 C C . ARG B 1 14 ? 6.031 -18.281 0.392 1 84.19 14 ARG B C 1
ATOM 2362 O O . ARG B 1 14 ? 5.391 -17.234 0.421 1 84.19 14 ARG B O 1
ATOM 2369 N N . ALA B 1 15 ? 7.172 -18.422 0.778 1 83.56 15 ALA B N 1
ATOM 2370 C CA . ALA B 1 15 ? 7.867 -17.281 1.372 1 83.56 15 ALA B CA 1
ATOM 2371 C C . ALA B 1 15 ? 8.102 -16.172 0.339 1 83.56 15 ALA B C 1
ATOM 2373 O O . ALA B 1 15 ? 7.988 -14.992 0.647 1 83.56 15 ALA B O 1
ATOM 2374 N N . ASN B 1 16 ? 8.359 -16.547 -0.836 1 84 16 ASN B N 1
ATOM 2375 C CA . ASN B 1 16 ? 8.57 -15.586 -1.91 1 84 16 ASN B CA 1
ATOM 2376 C C . ASN B 1 16 ? 7.281 -14.836 -2.244 1 84 16 ASN B C 1
ATOM 2378 O O . ASN B 1 16 ? 7.305 -13.625 -2.471 1 84 16 ASN B O 1
ATOM 2382 N N . LEU B 1 17 ? 6.277 -15.586 -2.262 1 85.25 17 LEU B N 1
ATOM 2383 C CA . LEU B 1 17 ? 4.996 -14.969 -2.58 1 85.25 17 LEU B CA 1
ATOM 2384 C C . LEU B 1 17 ? 4.57 -14 -1.479 1 85.25 17 LEU B C 1
ATOM 2386 O O . LEU B 1 17 ? 4.113 -12.891 -1.764 1 85.25 17 LEU B O 1
ATOM 2390 N N . ILE B 1 18 ? 4.785 -14.422 -0.27 1 86.12 18 ILE B N 1
ATOM 2391 C CA . ILE B 1 18 ? 4.414 -13.57 0.854 1 86.12 18 ILE B CA 1
ATOM 2392 C C . ILE B 1 18 ? 5.281 -12.312 0.86 1 86.12 18 ILE B C 1
ATOM 2394 O O . ILE B 1 18 ? 4.797 -11.219 1.156 1 86.12 18 ILE B O 1
ATOM 2398 N N . GLY B 1 19 ? 6.523 -12.508 0.561 1 87.25 19 GLY B N 1
ATOM 2399 C CA . GLY B 1 19 ? 7.414 -11.367 0.477 1 87.25 19 GLY B CA 1
ATOM 2400 C C . GLY B 1 19 ? 6.988 -10.352 -0.568 1 87.25 19 GLY B C 1
ATOM 2401 O O . GLY B 1 19 ? 7.027 -9.148 -0.324 1 87.25 19 GLY B O 1
ATOM 2402 N N . ASP B 1 20 ? 6.52 -10.82 -1.652 1 87.69 20 ASP B N 1
ATOM 2403 C CA . ASP B 1 20 ? 6.078 -9.938 -2.729 1 87.69 20 ASP B CA 1
ATOM 2404 C C . ASP B 1 20 ? 4.77 -9.242 -2.365 1 87.69 20 ASP B C 1
ATOM 2406 O O . ASP B 1 20 ? 4.57 -8.07 -2.691 1 87.69 20 ASP B O 1
ATOM 2410 N N . CYS B 1 21 ? 3.941 -9.93 -1.704 1 89.31 21 CYS B N 1
ATOM 2411 C CA . CYS B 1 21 ? 2.688 -9.328 -1.269 1 89.31 21 CYS B CA 1
ATOM 2412 C C . CYS B 1 21 ? 2.939 -8.203 -0.268 1 89.31 21 CYS B C 1
ATOM 2414 O O . CYS B 1 21 ? 2.322 -7.141 -0.35 1 89.31 21 CYS B O 1
ATOM 2416 N N . LEU B 1 22 ? 3.844 -8.477 0.549 1 89.62 22 LEU B N 1
ATOM 2417 C CA . LEU B 1 22 ? 4.172 -7.465 1.549 1 89.62 22 LEU B CA 1
ATOM 2418 C C . LEU B 1 22 ? 4.824 -6.246 0.898 1 89.62 22 LEU B C 1
ATOM 2420 O O . LEU B 1 22 ? 4.602 -5.113 1.331 1 89.62 22 LEU B O 1
ATOM 2424 N N . SER B 1 23 ? 5.613 -6.531 -0.061 1 91.56 23 SER B N 1
ATOM 2425 C CA . SER B 1 23 ? 6.25 -5.426 -0.767 1 91.56 23 SER B CA 1
ATOM 2426 C C . SER B 1 23 ? 5.215 -4.551 -1.469 1 91.56 23 SER B C 1
ATOM 2428 O O . SER B 1 23 ? 5.375 -3.328 -1.54 1 91.56 23 SER B O 1
ATOM 2430 N N . GLN B 1 24 ? 4.215 -5.148 -1.932 1 92.5 24 GLN B N 1
ATOM 2431 C CA . GLN B 1 24 ? 3.154 -4.387 -2.58 1 92.5 24 GLN B CA 1
ATOM 2432 C C . GLN B 1 24 ? 2.389 -3.537 -1.568 1 92.5 24 GLN B C 1
ATOM 2434 O O . GLN B 1 24 ? 2.014 -2.4 -1.862 1 92.5 24 GLN B O 1
ATOM 2439 N N . ILE B 1 25 ? 2.209 -4.066 -0.453 1 91.88 25 ILE B N 1
ATOM 2440 C CA . ILE B 1 25 ? 1.541 -3.324 0.609 1 91.88 25 ILE B CA 1
ATOM 2441 C C . ILE B 1 25 ? 2.379 -2.109 0.996 1 91.88 25 ILE B C 1
ATOM 2443 O O . ILE B 1 25 ? 1.854 -1.002 1.134 1 91.88 25 ILE B O 1
ATOM 2447 N N . VAL B 1 26 ? 3.672 -2.328 1.131 1 92.44 26 VAL B N 1
ATOM 2448 C CA . VAL B 1 26 ? 4.566 -1.235 1.497 1 92.44 26 VAL B CA 1
ATOM 2449 C C . VAL B 1 26 ? 4.586 -0.187 0.388 1 92.44 26 VAL B C 1
ATOM 2451 O O . VAL B 1 26 ? 4.637 1.015 0.661 1 92.44 26 VAL B O 1
ATOM 2454 N N . PHE B 1 27 ? 4.496 -0.637 -0.824 1 93.5 27 PHE B N 1
ATOM 2455 C CA . PHE B 1 27 ? 4.457 0.3 -1.94 1 93.5 27 PHE B CA 1
ATOM 2456 C C . PHE B 1 27 ? 3.205 1.165 -1.877 1 93.5 27 PHE B C 1
ATOM 2458 O O . PHE B 1 27 ? 3.248 2.354 -2.199 1 93.5 27 PHE B O 1
ATOM 2465 N N . GLY B 1 28 ? 2.102 0.544 -1.514 1 93.88 28 GLY B N 1
ATOM 2466 C CA . GLY B 1 28 ? 0.9 1.344 -1.326 1 93.88 28 GLY B CA 1
ATOM 2467 C C . GLY B 1 28 ? 1.075 2.453 -0.306 1 93.88 28 GLY B C 1
ATOM 2468 O O . GLY B 1 28 ? 0.606 3.574 -0.514 1 93.88 28 GLY B O 1
ATOM 2469 N N . ALA B 1 29 ? 1.735 2.141 0.707 1 91.88 29 ALA B N 1
ATOM 2470 C CA . ALA B 1 29 ? 2.037 3.143 1.727 1 91.88 29 ALA B CA 1
ATOM 2471 C C . ALA B 1 29 ? 2.939 4.238 1.168 1 91.88 29 ALA B C 1
ATOM 2473 O O . ALA B 1 29 ? 2.746 5.422 1.463 1 91.88 29 ALA B O 1
ATOM 2474 N N . ILE B 1 30 ? 3.895 3.857 0.358 1 93.56 30 ILE B N 1
ATOM 2475 C CA . ILE B 1 30 ? 4.844 4.797 -0.226 1 93.56 30 ILE B CA 1
ATOM 2476 C C . ILE B 1 30 ? 4.113 5.758 -1.158 1 93.56 30 ILE B C 1
ATOM 2478 O O . ILE B 1 30 ? 4.434 6.949 -1.208 1 93.56 30 ILE B O 1
ATOM 2482 N N . VAL B 1 31 ? 3.139 5.223 -1.817 1 92.56 31 VAL B N 1
ATOM 2483 C CA . VAL B 1 31 ? 2.389 6.055 -2.752 1 92.56 31 VAL B CA 1
ATOM 2484 C C . VAL B 1 31 ? 1.656 7.156 -1.99 1 92.56 31 VAL B C 1
ATOM 2486 O O . VAL B 1 31 ? 1.673 8.32 -2.4 1 92.56 31 VAL B O 1
ATOM 2489 N N . VAL B 1 32 ? 1.083 6.828 -0.904 1 90.38 32 VAL B N 1
ATOM 2490 C CA . VAL B 1 32 ? 0.337 7.797 -0.112 1 90.38 32 VAL B CA 1
ATOM 2491 C C . VAL B 1 32 ? 1.295 8.836 0.464 1 90.38 32 VAL B C 1
ATOM 2493 O O . VAL B 1 32 ? 1.035 10.039 0.385 1 90.38 32 VAL B O 1
ATOM 2496 N N . ILE B 1 33 ? 2.375 8.367 0.978 1 90.38 33 ILE B N 1
ATOM 2497 C CA . ILE B 1 33 ? 3.334 9.289 1.586 1 90.38 33 ILE B CA 1
ATOM 2498 C C . ILE B 1 33 ? 3.959 10.172 0.51 1 90.38 33 ILE B C 1
ATOM 2500 O O . ILE B 1 33 ? 4.238 11.352 0.749 1 90.38 33 ILE B O 1
ATOM 2504 N N . PHE B 1 34 ? 4.152 9.578 -0.666 1 92.75 34 PHE B N 1
ATOM 2505 C CA . PHE B 1 34 ? 4.688 10.344 -1.787 1 92.75 34 PHE B CA 1
ATOM 2506 C C . PHE B 1 34 ? 3.74 11.477 -2.17 1 92.75 34 PHE B C 1
ATOM 2508 O O . PHE B 1 34 ? 4.168 12.625 -2.328 1 92.75 34 PHE B O 1
ATOM 2515 N N . LEU B 1 35 ? 2.49 11.117 -2.264 1 86.94 35 LEU B N 1
ATOM 2516 C CA . LEU B 1 35 ? 1.502 12.125 -2.645 1 86.94 35 LEU B CA 1
ATOM 2517 C C . LEU B 1 35 ? 1.392 13.203 -1.578 1 86.94 35 LEU B C 1
ATOM 2519 O O . LEU B 1 35 ? 1.29 14.391 -1.902 1 86.94 35 LEU B O 1
ATOM 2523 N N . GLN B 1 36 ? 1.446 12.828 -0.383 1 84.69 36 GLN B N 1
ATOM 2524 C CA . GLN B 1 36 ? 1.374 13.797 0.707 1 84.69 36 GLN B CA 1
ATOM 2525 C C . GLN B 1 36 ? 2.621 14.68 0.746 1 84.69 36 GLN B C 1
ATOM 2527 O O . GLN B 1 36 ? 2.529 15.883 0.984 1 84.69 36 GLN B O 1
ATOM 2532 N N . THR B 1 37 ? 3.75 14.062 0.563 1 86.5 37 THR B N 1
ATOM 2533 C CA . THR B 1 37 ? 5.004 14.805 0.589 1 86.5 37 THR B CA 1
ATOM 2534 C C . THR B 1 37 ? 5.074 15.789 -0.572 1 86.5 37 THR B C 1
ATOM 2536 O O . THR B 1 37 ? 5.477 16.938 -0.392 1 86.5 37 THR B O 1
ATOM 2539 N N . MET B 1 38 ? 4.672 15.312 -1.711 1 86.31 38 MET B N 1
ATOM 2540 C CA . MET B 1 38 ? 4.684 16.188 -2.883 1 86.31 38 MET B CA 1
ATOM 2541 C C . MET B 1 38 ? 3.699 17.344 -2.713 1 86.31 38 MET B C 1
ATOM 2543 O O . MET B 1 38 ? 3.986 18.469 -3.111 1 86.31 38 MET B O 1
ATOM 2547 N N . TYR B 1 39 ? 2.611 17.031 -2.064 1 80.5 39 TYR B N 1
ATOM 2548 C CA . TYR B 1 39 ? 1.631 18.078 -1.797 1 80.5 39 TYR B CA 1
ATOM 2549 C C . TYR B 1 39 ? 2.193 19.125 -0.837 1 80.5 39 TYR B C 1
ATOM 2551 O O . TYR B 1 39 ? 2.037 20.328 -1.057 1 80.5 39 TYR B O 1
ATOM 2559 N N . THR B 1 40 ? 2.803 18.672 0.117 1 77.38 40 THR B N 1
ATOM 2560 C CA . THR B 1 40 ? 3.373 19.562 1.115 1 77.38 40 THR B CA 1
ATOM 2561 C C . THR B 1 40 ? 4.527 20.375 0.524 1 77.38 40 THR B C 1
ATOM 2563 O O . THR B 1 40 ? 4.66 21.562 0.79 1 77.38 40 THR B O 1
ATOM 2566 N N . LEU B 1 41 ? 5.324 19.781 -0.263 1 81.94 41 LEU B N 1
ATOM 2567 C CA . LEU B 1 41 ? 6.5 20.438 -0.83 1 81.94 41 LEU B CA 1
ATOM 2568 C C . LEU B 1 41 ? 6.094 21.453 -1.887 1 81.94 41 LEU B C 1
ATOM 2570 O O . LEU B 1 41 ? 6.762 22.484 -2.057 1 81.94 41 LEU B O 1
ATOM 2574 N N . PHE B 1 42 ? 4.996 21.219 -2.543 1 78.12 42 PHE B N 1
ATOM 2575 C CA . PHE B 1 42 ? 4.57 22.109 -3.611 1 78.12 42 PHE B CA 1
ATOM 2576 C C . PHE B 1 42 ? 3.682 23.219 -3.064 1 78.12 42 PHE B C 1
ATOM 2578 O O . PHE B 1 42 ? 3.715 24.359 -3.559 1 78.12 42 PHE B O 1
ATOM 2585 N N . ASN B 1 43 ? 2.871 22.953 -2.053 1 71.75 43 ASN B N 1
ATOM 2586 C CA . ASN B 1 43 ? 1.877 23.922 -1.59 1 71.75 43 ASN B CA 1
ATOM 2587 C C . ASN B 1 43 ? 2.416 24.781 -0.449 1 71.75 43 ASN B C 1
ATOM 2589 O O . ASN B 1 43 ? 2.018 25.938 -0.293 1 71.75 43 ASN B O 1
ATOM 2593 N N . TYR B 1 44 ? 3.271 24.234 0.265 1 66.06 44 TYR B N 1
ATOM 2594 C CA . TYR B 1 44 ? 3.736 24.969 1.445 1 66.06 44 TYR B CA 1
ATOM 2595 C C . TYR B 1 44 ? 4.547 26.188 1.05 1 66.06 44 TYR B C 1
ATOM 2597 O O . TYR B 1 44 ? 4.34 27.281 1.595 1 66.06 44 TYR B O 1
ATOM 2605 N N . PRO B 1 45 ? 5.484 25.938 0.146 1 64.94 45 PRO B N 1
ATOM 2606 C CA . PRO B 1 45 ? 6.254 27.141 -0.203 1 64.94 45 PRO B CA 1
ATOM 2607 C C . PRO B 1 45 ? 5.387 28.25 -0.794 1 64.94 45 PRO B C 1
ATOM 2609 O O . PRO B 1 45 ? 5.676 29.438 -0.605 1 64.94 45 PRO B O 1
ATOM 2612 N N . LYS B 1 46 ? 4.41 27.922 -1.427 1 62.41 46 LYS B N 1
ATOM 2613 C CA . LYS B 1 46 ? 3.508 28.922 -1.988 1 62.41 46 LYS B CA 1
ATOM 2614 C C . LYS B 1 46 ? 2.75 29.656 -0.887 1 62.41 46 LYS B C 1
ATOM 2616 O O . LYS B 1 46 ? 2.547 30.859 -0.971 1 62.41 46 LYS B O 1
ATOM 2621 N N . ARG B 1 47 ? 2.516 28.969 0.107 1 58.88 47 ARG B N 1
ATOM 2622 C CA . ARG B 1 47 ? 1.715 29.547 1.186 1 58.88 47 ARG B CA 1
ATOM 2623 C C . ARG B 1 47 ? 2.574 30.406 2.109 1 58.88 47 ARG B C 1
ATOM 2625 O O . ARG B 1 47 ? 2.135 31.453 2.58 1 58.88 47 ARG B O 1
ATOM 2632 N N . TRP B 1 48 ? 3.783 29.953 2.213 1 58.78 48 TRP B N 1
ATOM 2633 C CA . TRP B 1 48 ? 4.586 30.656 3.215 1 58.78 48 TRP B CA 1
ATOM 2634 C C . TRP B 1 48 ? 5.691 31.469 2.557 1 58.78 48 TRP B C 1
ATOM 2636 O O . TRP B 1 48 ? 6.539 32.031 3.242 1 58.78 48 TRP B O 1
ATOM 2646 N N . ARG B 1 49 ? 5.637 31.625 1.337 1 59.44 49 ARG B N 1
ATOM 2647 C CA . ARG B 1 49 ? 6.578 32.438 0.575 1 59.44 49 ARG B CA 1
ATOM 2648 C C . ARG B 1 49 ? 8.016 31.969 0.801 1 59.44 49 ARG B C 1
ATOM 2650 O O . ARG B 1 49 ? 8.906 32.781 1.03 1 59.44 49 ARG B O 1
ATOM 2657 N N . VAL B 1 50 ? 8.195 30.641 1.063 1 65.62 50 VAL B N 1
ATOM 2658 C CA . VAL B 1 50 ? 9.539 30.109 1.218 1 65.62 50 VAL B CA 1
ATOM 2659 C C . VAL B 1 50 ? 9.984 29.453 -0.083 1 65.62 50 VAL B C 1
ATOM 2661 O O . VAL B 1 50 ? 9.156 29.141 -0.942 1 65.62 50 VAL B O 1
ATOM 2664 N N . GLN B 1 51 ? 11.289 29.609 -0.359 1 70.06 51 GLN B N 1
ATOM 2665 C CA . GLN B 1 51 ? 11.844 29.047 -1.584 1 70.06 51 GLN B CA 1
ATOM 2666 C C . GLN B 1 51 ? 11.656 27.531 -1.623 1 70.06 51 GLN B C 1
ATOM 2668 O O . GLN B 1 51 ? 11.766 26.859 -0.595 1 70.06 51 GLN B O 1
ATOM 2673 N N . ARG B 1 52 ? 11.109 27.109 -2.729 1 74.81 52 ARG B N 1
ATOM 2674 C CA . ARG B 1 52 ? 10.898 25.688 -2.965 1 74.81 52 ARG B CA 1
ATOM 2675 C C . ARG B 1 52 ? 12.219 24.922 -2.93 1 74.81 52 ARG B C 1
ATOM 2677 O O . ARG B 1 52 ? 13.211 25.375 -3.51 1 74.81 52 ARG B O 1
ATOM 2684 N N . ASN B 1 53 ? 12.406 23.938 -2.098 1 79.69 53 ASN B N 1
ATOM 2685 C CA . ASN B 1 53 ? 13.586 23.078 -2.07 1 79.69 53 ASN B CA 1
ATOM 2686 C C . ASN B 1 53 ? 13.562 22.062 -3.211 1 79.69 53 ASN B C 1
ATOM 2688 O O . ASN B 1 53 ? 13.016 20.969 -3.061 1 79.69 53 ASN B O 1
ATOM 2692 N N . TRP B 1 54 ? 14.141 22.391 -4.355 1 82.12 54 TRP B N 1
ATOM 2693 C CA . TRP B 1 54 ? 14.133 21.562 -5.562 1 82.12 54 TRP B CA 1
ATOM 2694 C C . TRP B 1 54 ? 14.898 20.266 -5.348 1 82.12 54 TRP B C 1
ATOM 2696 O O . TRP B 1 54 ? 14.594 19.25 -5.977 1 82.12 54 TRP B O 1
ATOM 2706 N N . PHE B 1 55 ? 15.805 20.281 -4.484 1 82.44 55 PHE B N 1
ATOM 2707 C CA . PHE B 1 55 ? 16.594 19.078 -4.215 1 82.44 55 PHE B CA 1
ATOM 2708 C C . PHE B 1 55 ? 15.719 17.984 -3.596 1 82.44 55 PHE B C 1
ATOM 2710 O O . PHE B 1 55 ? 15.758 16.828 -4.027 1 82.44 55 PHE B O 1
ATOM 2717 N N . LEU B 1 56 ? 14.906 18.422 -2.689 1 85.81 56 LEU B N 1
ATOM 2718 C CA . LEU B 1 56 ? 14.062 17.453 -2.008 1 85.81 56 LEU B CA 1
ATOM 2719 C C . LEU B 1 56 ? 12.977 16.922 -2.939 1 85.81 56 LEU B C 1
ATOM 2721 O O . LEU B 1 56 ? 12.602 15.75 -2.869 1 85.81 56 LEU B O 1
ATOM 2725 N N . ILE B 1 57 ? 12.562 17.766 -3.805 1 89.38 57 ILE B N 1
ATOM 2726 C CA . ILE B 1 57 ? 11.539 17.359 -4.758 1 89.38 57 ILE B CA 1
ATOM 2727 C C . ILE B 1 57 ? 12.125 16.359 -5.75 1 89.38 57 ILE B C 1
ATOM 2729 O O . ILE B 1 57 ? 11.523 15.312 -6.008 1 89.38 57 ILE B O 1
ATOM 2733 N N . ALA B 1 58 ? 13.289 16.703 -6.195 1 89.12 58 ALA B N 1
ATOM 2734 C CA . ALA B 1 58 ? 13.945 15.812 -7.145 1 89.12 58 ALA B CA 1
ATOM 2735 C C . ALA B 1 58 ? 14.281 14.477 -6.492 1 89.12 58 ALA B C 1
ATOM 2737 O O . ALA B 1 58 ? 14.086 13.422 -7.098 1 89.12 58 ALA B O 1
ATOM 2738 N N . TYR B 1 59 ? 14.75 14.562 -5.332 1 90.19 59 TYR B N 1
ATOM 2739 C CA . TYR B 1 59 ? 15.109 13.359 -4.59 1 90.19 59 TYR B CA 1
ATOM 2740 C C . TYR B 1 59 ? 13.891 12.469 -4.375 1 90.19 59 TYR B C 1
ATOM 2742 O O . TYR B 1 59 ? 13.961 11.25 -4.582 1 90.19 59 TYR B O 1
ATOM 2750 N N . THR B 1 60 ? 12.805 13.039 -4 1 91.06 60 THR B N 1
ATOM 2751 C CA . THR B 1 60 ? 11.586 12.289 -3.74 1 91.06 60 THR B CA 1
ATOM 2752 C C . THR B 1 60 ? 11.039 11.672 -5.027 1 91.06 60 THR B C 1
ATOM 2754 O O . THR B 1 60 ? 10.586 10.523 -5.027 1 91.06 60 THR B O 1
ATOM 2757 N N . PHE B 1 61 ? 11.195 12.359 -6.082 1 92.06 61 PHE B N 1
ATOM 2758 C CA . PHE B 1 61 ? 10.719 11.859 -7.363 1 92.06 61 PHE B CA 1
ATOM 2759 C C . PHE B 1 61 ? 11.57 10.695 -7.84 1 92.06 61 PHE B C 1
ATOM 2761 O O . PHE B 1 61 ? 11.047 9.703 -8.359 1 92.06 61 PHE B O 1
ATOM 2768 N N . VAL B 1 62 ? 12.812 10.828 -7.652 1 91.75 62 VAL B N 1
ATOM 2769 C CA . VAL B 1 62 ? 13.719 9.766 -8.07 1 91.75 62 VAL B CA 1
ATOM 2770 C C . VAL B 1 62 ? 13.469 8.508 -7.242 1 91.75 62 VAL B C 1
ATOM 2772 O O . VAL B 1 62 ? 13.406 7.402 -7.781 1 91.75 62 VAL B O 1
ATOM 2775 N N . LEU B 1 63 ? 13.297 8.695 -6 1 92.62 63 LEU B N 1
ATOM 2776 C CA . LEU B 1 63 ? 13.031 7.566 -5.117 1 92.62 63 LEU B CA 1
ATOM 2777 C C . LEU B 1 63 ? 11.719 6.883 -5.48 1 92.62 63 LEU B C 1
ATOM 2779 O O . LEU B 1 63 ? 11.633 5.652 -5.473 1 92.62 63 LEU B O 1
ATOM 2783 N N . PHE B 1 64 ? 10.789 7.648 -5.852 1 93.56 64 PHE B N 1
ATOM 2784 C CA . PHE B 1 64 ? 9.484 7.105 -6.211 1 93.56 64 PHE B CA 1
ATOM 2785 C C . PHE B 1 64 ? 9.562 6.344 -7.531 1 93.56 64 PHE B C 1
ATOM 2787 O O . PHE B 1 64 ? 8.922 5.301 -7.688 1 93.56 64 PHE B O 1
ATOM 2794 N N . THR B 1 65 ? 10.328 6.895 -8.391 1 92.06 65 THR B N 1
ATOM 2795 C CA . THR B 1 65 ? 10.492 6.227 -9.68 1 92.06 65 THR B CA 1
ATOM 2796 C C . THR B 1 65 ? 11.172 4.867 -9.5 1 92.06 65 THR B C 1
ATOM 2798 O O . THR B 1 65 ? 10.805 3.896 -10.164 1 92.06 65 THR B O 1
ATOM 2801 N N . PHE B 1 66 ? 12.078 4.852 -8.609 1 92.31 66 PHE B N 1
ATOM 2802 C CA . PHE B 1 66 ? 12.734 3.582 -8.32 1 92.31 66 PHE B CA 1
ATOM 2803 C C . PHE B 1 66 ? 11.766 2.594 -7.691 1 92.31 66 PHE B C 1
ATOM 2805 O O . PHE B 1 66 ? 11.766 1.41 -8.031 1 92.31 66 PHE B O 1
ATOM 2812 N N . ALA B 1 67 ? 10.953 3.074 -6.832 1 92.69 67 ALA B N 1
ATOM 2813 C CA . ALA B 1 67 ? 9.992 2.201 -6.16 1 92.69 67 ALA B CA 1
ATOM 2814 C C . ALA B 1 67 ? 8.969 1.653 -7.145 1 92.69 67 ALA B C 1
ATOM 2816 O O . ALA B 1 67 ? 8.617 0.471 -7.098 1 92.69 67 ALA B O 1
ATOM 2817 N N . ILE B 1 68 ? 8.578 2.525 -8.062 1 92.94 68 ILE B N 1
ATOM 2818 C CA . ILE B 1 68 ? 7.594 2.107 -9.055 1 92.94 68 ILE B CA 1
ATOM 2819 C C . ILE B 1 68 ? 8.211 1.075 -9.992 1 92.94 68 ILE B C 1
ATOM 2821 O O . ILE B 1 68 ? 7.562 0.1 -10.375 1 92.94 68 ILE B O 1
ATOM 2825 N N . THR B 1 69 ? 9.375 1.357 -10.344 1 91.12 69 THR B N 1
ATOM 2826 C CA . THR B 1 69 ? 10.07 0.429 -11.234 1 91.12 69 THR B CA 1
ATOM 2827 C C . THR B 1 69 ? 10.266 -0.923 -10.555 1 91.12 69 THR B C 1
ATOM 2829 O O . THR B 1 69 ? 10.055 -1.97 -11.172 1 91.12 69 THR B O 1
ATOM 2832 N N . PHE B 1 70 ? 10.578 -0.89 -9.359 1 91.44 70 PHE B N 1
ATOM 2833 C CA . PHE B 1 70 ? 10.805 -2.119 -8.609 1 91.44 70 PHE B CA 1
ATOM 2834 C C . PHE B 1 70 ? 9.539 -2.957 -8.539 1 91.44 70 PHE B C 1
ATOM 2836 O O . PHE B 1 70 ? 9.555 -4.152 -8.844 1 91.44 70 PHE B O 1
ATOM 2843 N N . ILE B 1 71 ? 8.438 -2.328 -8.18 1 91.5 71 ILE B N 1
ATOM 2844 C CA . ILE B 1 71 ? 7.191 -3.055 -7.992 1 91.5 71 ILE B CA 1
ATOM 2845 C C . ILE B 1 71 ? 6.676 -3.547 -9.344 1 91.5 71 ILE B C 1
ATOM 2847 O O . ILE B 1 71 ? 6.137 -4.652 -9.445 1 91.5 71 ILE B O 1
ATOM 2851 N N . SER B 1 72 ? 6.891 -2.725 -10.406 1 89.75 72 SER B N 1
ATOM 2852 C CA . SER B 1 72 ? 6.43 -3.115 -11.734 1 89.75 72 SER B CA 1
ATOM 2853 C C . SER B 1 72 ? 7.184 -4.34 -12.242 1 89.75 72 SER B C 1
ATOM 2855 O O . SER B 1 72 ? 6.574 -5.266 -12.789 1 89.75 72 SER B O 1
ATOM 2857 N N . VAL B 1 73 ? 8.43 -4.293 -12.039 1 88.12 73 VAL B N 1
ATOM 2858 C CA . VAL B 1 73 ? 9.242 -5.41 -12.516 1 88.12 73 VAL B CA 1
ATOM 2859 C C . VAL B 1 73 ? 8.977 -6.645 -11.656 1 88.12 73 VAL B C 1
ATOM 2861 O O . VAL B 1 73 ? 8.961 -7.77 -12.164 1 88.12 73 VAL B O 1
ATOM 2864 N N . ASN B 1 74 ? 8.766 -6.434 -10.406 1 87.25 74 ASN B N 1
ATOM 2865 C CA . ASN B 1 74 ? 8.445 -7.543 -9.516 1 87.25 74 ASN B CA 1
ATOM 2866 C C . ASN B 1 74 ? 7.117 -8.195 -9.883 1 87.25 74 ASN B C 1
ATOM 2868 O O . ASN B 1 74 ? 6.98 -9.422 -9.812 1 87.25 74 ASN B O 1
ATOM 2872 N N . MET B 1 75 ? 6.199 -7.402 -10.227 1 86 75 MET B N 1
ATOM 2873 C CA . MET B 1 75 ? 4.906 -7.938 -10.641 1 86 75 MET B CA 1
ATOM 2874 C C . MET B 1 75 ? 5.043 -8.758 -11.914 1 86 75 MET B C 1
ATOM 2876 O O . MET B 1 75 ? 4.414 -9.812 -12.055 1 86 75 MET B O 1
ATOM 2880 N N . LYS B 1 76 ? 5.855 -8.266 -12.773 1 85.69 76 LYS B N 1
ATOM 2881 C CA . LYS B 1 76 ? 6.09 -9.008 -14.008 1 85.69 76 LYS B CA 1
ATOM 2882 C C . LYS B 1 76 ? 6.809 -10.32 -13.727 1 85.69 76 LYS B C 1
ATOM 2884 O O . LYS B 1 76 ? 6.508 -11.344 -14.344 1 85.69 76 LYS B O 1
ATOM 2889 N N . TRP B 1 77 ? 7.684 -10.234 -12.82 1 83.38 77 TRP B N 1
ATOM 2890 C CA . TRP B 1 77 ? 8.414 -11.438 -12.445 1 83.38 77 TRP B CA 1
ATOM 2891 C C . TRP B 1 77 ? 7.48 -12.469 -11.82 1 83.38 77 TRP B C 1
ATOM 2893 O O . TRP B 1 77 ? 7.602 -13.672 -12.086 1 83.38 77 TRP B O 1
ATOM 2903 N N . LEU B 1 78 ? 6.582 -12.031 -11.07 1 83.38 78 LEU B N 1
ATOM 2904 C CA . LEU B 1 78 ? 5.609 -12.922 -10.445 1 83.38 78 LEU B CA 1
ATOM 2905 C C . LEU B 1 78 ? 4.75 -13.602 -11.5 1 83.38 78 LEU B C 1
ATOM 2907 O O . LEU B 1 78 ? 4.453 -14.797 -11.391 1 83.38 78 LEU B O 1
ATOM 2911 N N . GLN B 1 79 ? 4.426 -12.883 -12.492 1 82.62 79 GLN B N 1
ATOM 2912 C CA . GLN B 1 79 ? 3.623 -13.438 -13.57 1 82.62 79 GLN B CA 1
ATOM 2913 C C . GLN B 1 79 ? 4.402 -14.5 -14.344 1 82.62 79 GLN B C 1
ATOM 2915 O O . GLN B 1 79 ? 3.859 -15.555 -14.68 1 82.62 79 GLN B O 1
ATOM 2920 N N . LEU B 1 80 ? 5.609 -14.195 -14.586 1 80.62 80 LEU B N 1
ATOM 2921 C CA . LEU B 1 80 ? 6.43 -15.117 -15.359 1 80.62 80 LEU B CA 1
ATOM 2922 C C . LEU B 1 80 ? 6.715 -16.391 -14.57 1 80.62 80 LEU B C 1
ATOM 2924 O O . LEU B 1 80 ? 6.719 -17.484 -15.125 1 80.62 80 LEU B O 1
ATOM 2928 N N . MET B 1 81 ? 6.863 -16.281 -13.328 1 80.25 81 MET B N 1
ATOM 2929 C CA . MET B 1 81 ? 7.25 -17.406 -12.484 1 80.25 81 MET B CA 1
ATOM 2930 C C . MET B 1 81 ? 6.055 -18.312 -12.195 1 80.25 81 MET B C 1
ATOM 2932 O O . MET B 1 81 ? 6.141 -19.531 -12.344 1 80.25 81 MET B O 1
ATOM 2936 N N . PHE B 1 82 ? 4.906 -17.75 -11.859 1 80.38 82 PHE B N 1
ATOM 2937 C CA . PHE B 1 82 ? 3.809 -18.547 -11.336 1 80.38 82 PHE B CA 1
ATOM 2938 C C . PHE B 1 82 ? 2.805 -18.875 -12.43 1 80.38 82 PHE B C 1
ATOM 2940 O O . PHE B 1 82 ? 2.008 -19.797 -12.297 1 80.38 82 PHE B O 1
ATOM 2947 N N . ILE B 1 83 ? 2.844 -18.125 -13.547 1 80.12 83 ILE B N 1
ATOM 2948 C CA . ILE B 1 83 ? 1.82 -18.375 -14.562 1 80.12 83 ILE B CA 1
ATOM 2949 C C . ILE B 1 83 ? 2.471 -18.922 -15.828 1 80.12 83 ILE B C 1
ATOM 2951 O O . ILE B 1 83 ? 2.162 -20.031 -16.266 1 80.12 83 ILE B O 1
ATOM 2955 N N . ASP B 1 84 ? 3.453 -18.188 -16.391 1 77.62 84 ASP B N 1
ATOM 2956 C CA . ASP B 1 84 ? 3.984 -18.516 -17.703 1 77.62 84 ASP B CA 1
ATOM 2957 C C . ASP B 1 84 ? 4.938 -19.719 -17.625 1 77.62 84 ASP B C 1
ATOM 2959 O O . ASP B 1 84 ? 4.953 -20.562 -18.516 1 77.62 84 ASP B O 1
ATOM 2963 N N . HIS B 1 85 ? 5.695 -19.812 -16.578 1 78.5 85 HIS B N 1
ATOM 2964 C CA . HIS B 1 85 ? 6.691 -20.875 -16.5 1 78.5 85 HIS B CA 1
ATOM 2965 C C . HIS B 1 85 ? 6.516 -21.703 -15.234 1 78.5 85 HIS B C 1
ATOM 2967 O O . HIS B 1 85 ? 7.5 -22.062 -14.586 1 78.5 85 HIS B O 1
ATOM 2973 N N . ARG B 1 86 ? 5.254 -22.016 -14.945 1 76.62 86 ARG B N 1
ATOM 2974 C CA . ARG B 1 86 ? 4.988 -22.75 -13.711 1 76.62 86 ARG B CA 1
ATOM 2975 C C . ARG B 1 86 ? 5.41 -24.203 -13.836 1 76.62 86 ARG B C 1
ATOM 2977 O O . ARG B 1 86 ? 5.668 -24.875 -12.836 1 76.62 86 ARG B O 1
ATOM 2984 N N . GLU B 1 87 ? 5.508 -24.672 -15.062 1 74.75 87 GLU B N 1
ATOM 2985 C CA . GLU B 1 87 ? 5.816 -26.078 -15.281 1 74.75 87 GLU B CA 1
ATOM 2986 C C . GLU B 1 87 ? 7.305 -26.297 -15.539 1 74.75 87 GLU B C 1
ATOM 2988 O O . GLU B 1 87 ? 7.723 -27.359 -15.992 1 74.75 87 GLU B O 1
ATOM 2993 N N . HIS B 1 88 ? 8.078 -25.297 -15.367 1 73.12 88 HIS B N 1
ATOM 2994 C CA . HIS B 1 88 ? 9.516 -25.453 -15.5 1 73.12 88 HIS B CA 1
ATOM 2995 C C . HIS B 1 88 ? 10.055 -26.5 -14.523 1 73.12 88 HIS B C 1
ATOM 2997 O O . HIS B 1 88 ? 9.438 -26.766 -13.492 1 73.12 88 HIS B O 1
ATOM 3003 N N . GLU B 1 89 ? 11.086 -27.109 -14.977 1 73 89 GLU B N 1
ATOM 3004 C CA . GLU B 1 89 ? 11.688 -28.125 -14.109 1 73 89 GLU B CA 1
ATOM 3005 C C . GLU B 1 89 ? 12.078 -27.531 -12.758 1 73 89 GLU B C 1
ATOM 3007 O O . GLU B 1 89 ? 12.859 -26.578 -12.688 1 73 89 GLU B O 1
ATOM 3012 N N . GLY B 1 90 ? 11.461 -27.906 -11.617 1 70.69 90 GLY B N 1
ATOM 3013 C CA . GLY B 1 90 ? 11.734 -27.406 -10.281 1 70.69 90 GLY B CA 1
ATOM 3014 C C . GLY B 1 90 ? 10.695 -26.422 -9.789 1 70.69 90 GLY B C 1
ATOM 3015 O O . GLY B 1 90 ? 10.758 -25.953 -8.656 1 70.69 90 GLY B O 1
ATOM 3016 N N . GLY B 1 91 ? 9.703 -26.203 -10.703 1 71.06 91 GLY B N 1
ATOM 3017 C CA . GLY B 1 91 ? 8.641 -25.297 -10.297 1 71.06 91 GLY B CA 1
ATOM 3018 C C . GLY B 1 91 ? 8.992 -23.844 -10.469 1 71.06 91 GLY B C 1
ATOM 3019 O O . GLY B 1 91 ? 9.961 -23.516 -11.156 1 71.06 91 GLY B O 1
ATOM 3020 N N . PRO B 1 92 ? 8.258 -23 -9.992 1 75.5 92 PRO B N 1
ATOM 3021 C CA . PRO B 1 92 ? 8.531 -21.562 -10.086 1 75.5 92 PRO B CA 1
ATOM 3022 C C . PRO B 1 92 ? 9.891 -21.172 -9.492 1 75.5 92 PRO B C 1
ATOM 3024 O O . PRO B 1 92 ? 10.562 -20.297 -10.023 1 75.5 92 PRO B O 1
ATOM 3027 N N . LEU B 1 93 ? 10.367 -21.844 -8.461 1 73.5 93 LEU B N 1
ATOM 3028 C CA . LEU B 1 93 ? 11.664 -21.562 -7.863 1 73.5 93 LEU B CA 1
ATOM 3029 C C . LEU B 1 93 ? 12.797 -22 -8.781 1 73.5 93 LEU B C 1
ATOM 3031 O O . LEU B 1 93 ? 13.844 -21.359 -8.852 1 73.5 93 LEU B O 1
ATOM 3035 N N . GLY B 1 94 ? 12.547 -23.141 -9.445 1 70.25 94 GLY B N 1
ATOM 3036 C CA . GLY B 1 94 ? 13.523 -23.594 -10.43 1 70.25 94 GLY B CA 1
ATOM 3037 C C . GLY B 1 94 ? 13.719 -22.594 -11.555 1 70.25 94 GLY B C 1
ATOM 3038 O O . GLY B 1 94 ? 14.852 -22.344 -11.984 1 70.25 94 GLY B O 1
ATOM 3039 N N . PHE B 1 95 ? 12.594 -21.984 -11.922 1 72.94 95 PHE B N 1
ATOM 3040 C CA . PHE B 1 95 ? 12.648 -20.969 -12.969 1 72.94 95 PHE B CA 1
ATOM 3041 C C . PHE B 1 95 ? 13.391 -19.734 -12.477 1 72.94 95 PHE B C 1
ATOM 3043 O O . PHE B 1 95 ? 14.195 -19.156 -13.211 1 72.94 95 PHE B O 1
ATOM 3050 N N . SER B 1 96 ? 13.148 -19.406 -11.242 1 73.25 96 SER B N 1
ATOM 3051 C CA . SER B 1 96 ? 13.789 -18.234 -10.68 1 73.25 96 SER B CA 1
ATOM 3052 C C . SER B 1 96 ? 15.305 -18.406 -10.586 1 73.25 96 SER B C 1
ATOM 3054 O O . SER B 1 96 ? 16.062 -17.453 -10.789 1 73.25 96 SER B O 1
ATOM 3056 N N . MET B 1 97 ? 15.75 -19.625 -10.383 1 70 97 MET B N 1
ATOM 3057 C CA . MET B 1 97 ? 17.172 -19.891 -10.227 1 70 97 MET B CA 1
ATOM 3058 C C . MET B 1 97 ? 17.875 -19.984 -11.578 1 70 97 MET B C 1
ATOM 3060 O O . MET B 1 97 ? 19.016 -19.578 -11.727 1 70 97 MET B O 1
ATOM 3064 N N . THR B 1 98 ? 17.109 -20.5 -12.586 1 69.31 98 THR B N 1
ATOM 3065 C CA . THR B 1 98 ? 17.719 -20.688 -13.891 1 69.31 98 THR B CA 1
ATOM 3066 C C . THR B 1 98 ? 17.656 -19.406 -14.703 1 69.31 98 THR B C 1
ATOM 3068 O O . THR B 1 98 ? 18.547 -19.141 -15.531 1 69.31 98 THR B O 1
ATOM 3071 N N . GLN B 1 99 ? 16.641 -18.516 -14.438 1 68.06 99 GLN B N 1
ATOM 3072 C CA . GLN B 1 99 ? 16.469 -17.297 -15.227 1 68.06 99 GLN B CA 1
ATOM 3073 C C . GLN B 1 99 ? 16.688 -16.047 -14.367 1 68.06 99 GLN B C 1
ATOM 3075 O O . GLN B 1 99 ? 16.047 -15.023 -14.578 1 68.06 99 GLN B O 1
ATOM 3080 N N . TYR B 1 100 ? 17.625 -16.188 -13.445 1 65.38 100 TYR B N 1
ATOM 3081 C CA . TYR B 1 100 ? 17.875 -15.078 -12.531 1 65.38 100 TYR B CA 1
ATOM 3082 C C . TYR B 1 100 ? 18.5 -13.898 -13.258 1 65.38 100 TYR B C 1
ATOM 3084 O O . TYR B 1 100 ? 18.406 -12.75 -12.805 1 65.38 100 TYR B O 1
ATOM 3092 N N . SER B 1 101 ? 19.062 -14.156 -14.453 1 66.06 101 SER B N 1
ATOM 3093 C CA . SER B 1 101 ? 19.734 -13.094 -15.188 1 66.06 101 SER B CA 1
ATOM 3094 C C . SER B 1 101 ? 18.797 -12.406 -16.172 1 66.06 101 SER B C 1
ATOM 3096 O O . SER B 1 101 ? 19.203 -11.539 -16.938 1 66.06 101 SER B O 1
ATOM 3098 N N . GLN B 1 102 ? 17.578 -12.688 -16.031 1 72.62 102 GLN B N 1
ATOM 3099 C CA . GLN B 1 102 ? 16.625 -12.016 -16.906 1 72.62 102 GLN B CA 1
ATOM 3100 C C . GLN B 1 102 ? 16.469 -10.539 -16.531 1 72.62 102 GLN B C 1
ATOM 3102 O O . GLN B 1 102 ? 16.672 -10.164 -15.367 1 72.62 102 GLN B O 1
ATOM 3107 N N . PRO B 1 103 ? 16.281 -9.789 -17.453 1 74.81 103 PRO B N 1
ATOM 3108 C CA . PRO B 1 103 ? 16.219 -8.336 -17.25 1 74.81 103 PRO B CA 1
ATOM 3109 C C . PRO B 1 103 ? 15.25 -7.938 -16.141 1 74.81 103 PRO B C 1
ATOM 3111 O O . PRO B 1 103 ? 15.492 -6.957 -15.438 1 74.81 103 PRO B O 1
ATOM 3114 N N . ALA B 1 104 ? 14.258 -8.758 -15.961 1 73.69 104 ALA B N 1
ATOM 3115 C CA . ALA B 1 104 ? 13.289 -8.383 -14.938 1 73.69 104 ALA B CA 1
ATOM 3116 C C . ALA B 1 104 ? 13.898 -8.469 -13.539 1 73.69 104 ALA B C 1
ATOM 3118 O O . ALA B 1 104 ? 13.773 -7.543 -12.742 1 73.69 104 ALA B O 1
ATOM 3119 N N . VAL B 1 105 ? 14.648 -9.523 -13.289 1 78.19 105 VAL B N 1
ATOM 3120 C CA . VAL B 1 105 ? 15.242 -9.727 -11.977 1 78.19 105 VAL B CA 1
ATOM 3121 C C . VAL B 1 105 ? 16.469 -8.836 -11.82 1 78.19 105 VAL B C 1
ATOM 3123 O O . VAL B 1 105 ? 16.688 -8.258 -10.75 1 78.19 105 VAL B O 1
ATOM 3126 N N . SER B 1 106 ? 17.156 -8.641 -12.875 1 80.19 106 SER B N 1
ATOM 3127 C CA . SER B 1 106 ? 18.359 -7.801 -12.836 1 80.19 106 SER B CA 1
ATOM 3128 C C . SER B 1 106 ? 18 -6.348 -12.562 1 80.19 106 SER B C 1
ATOM 3130 O O . SER B 1 106 ? 18.672 -5.676 -11.773 1 80.19 106 SER B O 1
ATOM 3132 N N . THR B 1 107 ? 16.953 -5.953 -13.203 1 82.5 107 THR B N 1
ATOM 3133 C CA . THR B 1 107 ? 16.531 -4.578 -12.992 1 82.5 107 THR B CA 1
ATOM 3134 C C . THR B 1 107 ? 16.047 -4.371 -11.562 1 82.5 107 THR B C 1
ATOM 3136 O O . THR B 1 107 ? 16.328 -3.342 -10.945 1 82.5 107 THR B O 1
ATOM 3139 N N . ALA B 1 108 ? 15.352 -5.332 -11.062 1 84 108 ALA B N 1
ATOM 3140 C CA . ALA B 1 108 ? 14.852 -5.238 -9.695 1 84 108 ALA B CA 1
ATOM 3141 C C . ALA B 1 108 ? 16 -5.176 -8.695 1 84 108 ALA B C 1
ATOM 3143 O O . ALA B 1 108 ? 15.953 -4.41 -7.727 1 84 108 ALA B O 1
ATOM 3144 N N . ASN B 1 109 ? 17.031 -5.898 -8.969 1 82.12 109 ASN B N 1
ATOM 3145 C CA . ASN B 1 109 ? 18.188 -5.914 -8.078 1 82.12 109 ASN B CA 1
ATOM 3146 C C . ASN B 1 109 ? 18.953 -4.598 -8.141 1 82.12 109 ASN B C 1
ATOM 3148 O O . ASN B 1 109 ? 19.375 -4.066 -7.109 1 82.12 109 ASN B O 1
ATOM 3152 N N . VAL B 1 110 ? 19.078 -4.148 -9.289 1 84.06 110 VAL B N 1
ATOM 3153 C CA . VAL B 1 110 ? 19.812 -2.9 -9.469 1 84.06 110 VAL B CA 1
ATOM 3154 C C . VAL B 1 110 ? 19.062 -1.757 -8.789 1 84.06 110 VAL B C 1
ATOM 3156 O O . VAL B 1 110 ? 19.656 -0.969 -8.047 1 84.06 110 VAL B O 1
ATOM 3159 N N . VAL B 1 111 ? 17.797 -1.75 -9.031 1 87.56 111 VAL B N 1
ATOM 3160 C CA . VAL B 1 111 ? 17 -0.676 -8.461 1 87.56 111 VAL B CA 1
ATOM 3161 C C . VAL B 1 111 ? 16.953 -0.81 -6.941 1 87.56 111 VAL B C 1
ATOM 3163 O O . VAL B 1 111 ? 17 0.191 -6.219 1 87.56 111 VAL B O 1
ATOM 3166 N N . GLY B 1 112 ? 16.922 -2.016 -6.512 1 85.62 112 GLY B N 1
ATOM 3167 C CA . GLY B 1 112 ? 16.922 -2.234 -5.074 1 85.62 112 GLY B CA 1
ATOM 3168 C C . GLY B 1 112 ? 18.188 -1.729 -4.398 1 85.62 112 GLY B C 1
ATOM 3169 O O . GLY B 1 112 ? 18.125 -1.089 -3.348 1 85.62 112 GLY B O 1
ATOM 3170 N N . VAL B 1 113 ? 19.25 -1.936 -5.008 1 84.56 113 VAL B N 1
ATOM 3171 C CA . VAL B 1 113 ? 20.531 -1.518 -4.453 1 84.56 113 VAL B CA 1
ATOM 3172 C C . VAL B 1 113 ? 20.672 -0 -4.559 1 84.56 113 VAL B C 1
ATOM 3174 O O . VAL B 1 113 ? 21.172 0.649 -3.635 1 84.56 113 VAL B O 1
ATOM 3177 N N . MET B 1 114 ? 20.141 0.481 -5.617 1 86.88 114 MET B N 1
ATOM 3178 C CA . MET B 1 114 ? 20.219 1.927 -5.805 1 86.88 114 MET B CA 1
ATOM 3179 C C . MET B 1 114 ? 19.375 2.66 -4.77 1 86.88 114 MET B C 1
ATOM 3181 O O . MET B 1 114 ? 19.781 3.717 -4.273 1 86.88 114 MET B O 1
ATOM 3185 N N . CYS B 1 115 ? 18.266 2.094 -4.5 1 87.69 115 CYS B N 1
ATOM 3186 C CA . CYS B 1 115 ? 17.422 2.68 -3.465 1 87.69 115 CYS B CA 1
ATOM 3187 C C . CYS B 1 115 ? 18.141 2.689 -2.117 1 87.69 115 CYS B C 1
ATOM 3189 O O . CYS B 1 115 ? 18.062 3.672 -1.377 1 87.69 115 CYS B O 1
ATOM 3191 N N . GLY B 1 116 ? 18.844 1.663 -1.901 1 86.69 116 GLY B N 1
ATOM 3192 C CA . GLY B 1 116 ? 19.594 1.586 -0.658 1 86.69 116 GLY B CA 1
ATOM 3193 C C . GLY B 1 116 ? 20.703 2.613 -0.569 1 86.69 116 GLY B C 1
ATOM 3194 O O . GLY B 1 116 ? 20.875 3.264 0.466 1 86.69 116 GLY B O 1
ATOM 3195 N N . TRP B 1 117 ? 21.344 2.793 -1.695 1 87.81 117 TRP B N 1
ATOM 3196 C CA . TRP B 1 117 ? 22.438 3.758 -1.744 1 87.81 117 TRP B CA 1
ATOM 3197 C C . TRP B 1 117 ? 21.922 5.18 -1.565 1 87.81 117 TRP B C 1
ATOM 3199 O O . TRP B 1 117 ? 22.516 5.977 -0.835 1 87.81 117 TRP B O 1
ATOM 3209 N N . MET B 1 118 ? 20.875 5.406 -2.152 1 87 118 MET B N 1
ATOM 3210 C CA . MET B 1 118 ? 20.312 6.754 -2.068 1 87 118 MET B CA 1
ATOM 3211 C C . MET B 1 118 ? 19.797 7.035 -0.667 1 87 118 MET B C 1
ATOM 3213 O O . MET B 1 118 ? 19.953 8.141 -0.149 1 87 118 MET B O 1
ATOM 3217 N N . ALA B 1 119 ? 19.156 6.062 -0.174 1 86.38 119 ALA B N 1
ATOM 3218 C CA . ALA B 1 119 ? 18.625 6.25 1.168 1 86.38 119 ALA B CA 1
ATOM 3219 C C . ALA B 1 119 ? 19.734 6.453 2.188 1 86.38 119 ALA B C 1
ATOM 3221 O O . ALA B 1 119 ? 19.656 7.336 3.045 1 86.38 119 ALA B O 1
ATOM 3222 N N . ASP B 1 120 ? 20.766 5.691 2.055 1 86.19 120 ASP B N 1
ATOM 3223 C CA . ASP B 1 120 ? 21.891 5.816 2.967 1 86.19 120 ASP B CA 1
ATOM 3224 C C . ASP B 1 120 ? 22.609 7.152 2.771 1 86.19 120 ASP B C 1
ATOM 3226 O O . ASP B 1 120 ? 23.031 7.789 3.742 1 86.19 120 ASP B O 1
ATOM 3230 N N . GLY B 1 121 ? 22.734 7.496 1.562 1 83.31 121 GLY B N 1
ATOM 3231 C CA . GLY B 1 121 ? 23.359 8.781 1.284 1 83.31 121 GLY B CA 1
ATOM 3232 C C . GLY B 1 121 ? 22.578 9.953 1.86 1 83.31 121 GLY B C 1
ATOM 3233 O O . GLY B 1 121 ? 23.172 10.898 2.391 1 83.31 121 GLY B O 1
ATOM 3234 N N . TYR B 1 122 ? 21.312 9.867 1.781 1 84.69 122 TYR B N 1
ATOM 3235 C CA . TYR B 1 122 ? 20.484 10.938 2.312 1 84.69 122 TYR B CA 1
ATOM 3236 C C . TYR B 1 122 ? 20.562 10.984 3.834 1 84.69 122 TYR B C 1
ATOM 3238 O O . TYR B 1 122 ? 20.594 12.07 4.422 1 84.69 122 TYR B O 1
ATOM 3246 N N . LEU B 1 123 ? 20.594 9.898 4.402 1 81.25 123 LEU B N 1
ATOM 3247 C CA . LEU B 1 123 ? 20.688 9.859 5.855 1 81.25 123 LEU B CA 1
ATOM 3248 C C . LEU B 1 123 ? 22 10.461 6.34 1 81.25 123 LEU B C 1
ATOM 3250 O O . LEU B 1 123 ? 22.016 11.172 7.348 1 81.25 123 LEU B O 1
ATOM 3254 N N . LEU B 1 124 ? 23.016 10.18 5.605 1 81.56 124 LEU B N 1
ATOM 3255 C CA . LEU B 1 124 ? 24.312 10.742 5.953 1 81.56 124 LEU B CA 1
ATOM 3256 C C . LEU B 1 124 ? 24.328 12.258 5.77 1 81.56 124 LEU B C 1
ATOM 3258 O O . LEU B 1 124 ? 24.875 12.984 6.598 1 81.56 124 LEU B O 1
ATOM 3262 N N . TYR B 1 125 ? 23.703 12.656 4.766 1 78.31 125 TYR B N 1
ATOM 3263 C CA . TYR B 1 125 ? 23.609 14.094 4.496 1 78.31 125 TYR B CA 1
ATOM 3264 C C . TYR B 1 125 ? 22.828 14.797 5.594 1 78.31 125 TYR B C 1
ATOM 3266 O O . TYR B 1 125 ? 23.219 15.883 6.039 1 78.31 125 TYR B O 1
ATOM 3274 N N . ARG B 1 126 ? 21.828 14.281 6.031 1 75.06 126 ARG B N 1
ATOM 3275 C CA . ARG B 1 126 ? 21 14.891 7.066 1 75.06 126 ARG B CA 1
ATOM 3276 C C . ARG B 1 126 ? 21.734 14.938 8.398 1 75.06 126 ARG B C 1
ATOM 3278 O O . ARG B 1 126 ? 21.594 15.891 9.164 1 75.06 126 ARG B O 1
ATOM 3285 N N . CYS B 1 127 ? 22.438 13.891 8.578 1 75.19 127 CYS B N 1
ATOM 3286 C CA . CYS B 1 127 ? 23.203 13.852 9.82 1 75.19 127 CYS B CA 1
ATOM 3287 C C . CYS B 1 127 ? 24.266 14.945 9.836 1 75.19 127 CYS B C 1
ATOM 3289 O O . CYS B 1 127 ? 24.531 15.555 10.883 1 75.19 127 CYS B O 1
ATOM 3291 N N . LEU B 1 128 ? 24.781 15.227 8.703 1 73.19 128 LEU B N 1
ATOM 3292 C CA . LEU B 1 128 ? 25.797 16.266 8.609 1 73.19 128 LEU B CA 1
ATOM 3293 C C . LEU B 1 128 ? 25.172 17.656 8.672 1 73.19 128 LEU B C 1
ATOM 3295 O O . LEU B 1 128 ? 25.734 18.562 9.305 1 73.19 128 LEU B O 1
ATOM 3299 N N . SER B 1 129 ? 24.031 17.781 8.102 1 68.69 129 SER B N 1
ATOM 3300 C CA . SER B 1 129 ? 23.422 19.094 7.969 1 68.69 129 SER B CA 1
ATOM 3301 C C . SER B 1 129 ? 22.578 19.438 9.195 1 68.69 129 SER B C 1
ATOM 3303 O O . SER B 1 129 ? 22.594 20.578 9.672 1 68.69 129 SER B O 1
ATOM 3305 N N . SER B 1 130 ? 21.812 18.484 9.664 1 62.19 130 SER B N 1
ATOM 3306 C CA . SER B 1 130 ? 20.828 18.828 10.688 1 62.19 130 SER B CA 1
ATOM 3307 C C . SER B 1 130 ? 21.438 18.75 12.078 1 62.19 130 SER B C 1
ATOM 3309 O O . SER B 1 130 ? 21.094 19.547 12.961 1 62.19 130 SER B O 1
ATOM 3311 N N . PHE B 1 131 ? 22.344 17.688 12.258 1 59.81 131 PHE B N 1
ATOM 3312 C CA . PHE B 1 131 ? 22.672 17.484 13.664 1 59.81 131 PHE B CA 1
ATOM 3313 C C . PHE B 1 131 ? 24.062 18.047 13.977 1 59.81 131 PHE B C 1
ATOM 3315 O O . PHE B 1 131 ? 24.531 17.938 15.102 1 59.81 131 PHE B O 1
ATOM 3322 N N . ARG B 1 132 ? 24.516 18.875 13.148 1 61.28 132 ARG B N 1
ATOM 3323 C CA . ARG B 1 132 ? 25.812 19.516 13.383 1 61.28 132 ARG B CA 1
ATOM 3324 C C . ARG B 1 132 ? 26.766 18.547 14.086 1 61.28 132 ARG B C 1
ATOM 3326 O O . ARG B 1 132 ? 27.422 18.922 15.062 1 61.28 132 ARG B O 1
ATOM 3333 N N . ILE B 1 133 ? 26.625 17.25 13.766 1 61.72 133 ILE B N 1
ATOM 3334 C CA . ILE B 1 133 ? 27.5 16.25 14.383 1 61.72 133 ILE B CA 1
ATOM 3335 C C . ILE B 1 133 ? 28.922 16.422 13.875 1 61.72 133 ILE B C 1
ATOM 3337 O O . ILE B 1 133 ? 29.141 16.844 12.742 1 61.72 133 ILE B O 1
ATOM 3341 N N . ASN B 1 134 ? 29.828 16.281 14.82 1 66 134 ASN B N 1
ATOM 3342 C CA . ASN B 1 134 ? 31.234 16.422 14.516 1 66 134 ASN B CA 1
ATOM 3343 C C . ASN B 1 134 ? 31.656 15.523 13.352 1 66 134 ASN B C 1
ATOM 3345 O O . ASN B 1 134 ? 31.219 14.375 13.258 1 66 134 ASN B O 1
ATOM 3349 N N . VAL B 1 135 ? 32.281 16.047 12.359 1 70.38 135 VAL B N 1
ATOM 3350 C CA . VAL B 1 135 ? 32.75 15.406 11.125 1 70.38 135 VAL B CA 1
ATOM 3351 C C . VAL B 1 135 ? 33.531 14.148 11.445 1 70.38 135 VAL B C 1
ATOM 3353 O O . VAL B 1 135 ? 33.5 13.164 10.695 1 70.38 135 VAL B O 1
ATOM 3356 N N . CYS B 1 136 ? 34.125 14.172 12.641 1 71.56 136 CYS B N 1
ATOM 3357 C CA . CYS B 1 136 ? 34.938 13.023 12.984 1 71.56 136 CYS B CA 1
ATOM 3358 C C . CYS B 1 136 ? 34.094 11.797 13.266 1 71.56 136 CYS B C 1
ATOM 3360 O O . CYS B 1 136 ? 34.469 10.68 12.914 1 71.56 136 CYS B O 1
ATOM 3362 N N . VAL B 1 137 ? 33 11.945 13.836 1 74.88 137 VAL B N 1
ATOM 3363 C CA . VAL B 1 137 ? 32.125 10.844 14.148 1 74.88 137 VAL B CA 1
ATOM 3364 C C . VAL B 1 137 ? 31.453 10.336 12.875 1 74.88 137 VAL B C 1
ATOM 3366 O O . VAL B 1 137 ? 31.094 9.156 12.773 1 74.88 137 VAL B O 1
ATOM 3369 N N . MET B 1 138 ? 31.5 11.188 11.875 1 80.25 138 MET B N 1
ATOM 3370 C CA . MET B 1 138 ? 30.812 10.844 10.641 1 80.25 138 MET B CA 1
ATOM 3371 C C . MET B 1 138 ? 31.75 10.156 9.664 1 80.25 138 MET B C 1
ATOM 3373 O O . MET B 1 138 ? 31.328 9.609 8.648 1 80.25 138 MET B O 1
ATOM 3377 N N . LEU B 1 139 ? 32.969 10.102 10.023 1 80.56 139 LEU B N 1
ATOM 3378 C CA . LEU B 1 139 ? 33.938 9.461 9.133 1 80.56 139 LEU B CA 1
ATOM 3379 C C . LEU B 1 139 ? 33.688 7.965 9.039 1 80.56 139 LEU B C 1
ATOM 3381 O O . LEU B 1 139 ? 33.781 7.383 7.957 1 80.56 139 LEU B O 1
ATOM 3385 N N . LEU B 1 140 ? 33.344 7.379 10.125 1 81.19 140 LEU B N 1
ATOM 3386 C CA . LEU B 1 140 ? 33.094 5.938 10.141 1 81.19 140 LEU B CA 1
ATOM 3387 C C . LEU B 1 140 ? 31.891 5.574 9.305 1 81.19 140 LEU B C 1
ATOM 3389 O O . LEU B 1 140 ? 31.969 4.734 8.406 1 81.19 140 LEU B O 1
ATOM 3393 N N . PRO B 1 141 ? 30.828 6.309 9.57 1 84.5 141 PRO B N 1
ATOM 3394 C CA . PRO B 1 141 ? 29.672 5.992 8.734 1 84.5 141 PRO B CA 1
ATOM 3395 C C . PRO B 1 141 ? 29.922 6.266 7.25 1 84.5 141 PRO B C 1
ATOM 3397 O O . PRO B 1 141 ? 29.391 5.559 6.391 1 84.5 141 PRO B O 1
ATOM 3400 N N . PHE B 1 142 ? 30.734 7.113 6.961 1 85.88 142 PHE B N 1
ATOM 3401 C CA . PHE B 1 142 ? 31.047 7.445 5.574 1 85.88 142 PHE B CA 1
ATOM 3402 C C . PHE B 1 142 ? 31.875 6.344 4.926 1 85.88 142 PHE B C 1
ATOM 3404 O O . PHE B 1 142 ? 31.641 5.98 3.771 1 85.88 142 PHE B O 1
ATOM 3411 N N . LEU B 1 143 ? 32.75 5.828 5.648 1 87.19 143 LEU B N 1
ATOM 3412 C CA . LEU B 1 143 ? 33.562 4.738 5.145 1 87.19 143 LEU B CA 1
ATOM 3413 C C . LEU B 1 143 ? 32.75 3.479 4.938 1 87.19 143 LEU B C 1
ATOM 3415 O O . LEU B 1 143 ? 32.938 2.75 3.961 1 87.19 143 LEU B O 1
ATOM 3419 N N . ILE B 1 144 ? 31.891 3.305 5.836 1 87.56 144 ILE B N 1
ATOM 3420 C CA . ILE B 1 144 ? 31.016 2.145 5.719 1 87.56 144 ILE B CA 1
ATOM 3421 C C . ILE B 1 144 ? 30.125 2.293 4.492 1 87.56 144 ILE B C 1
ATOM 3423 O O . ILE B 1 144 ? 29.844 1.315 3.795 1 87.56 144 ILE B O 1
ATOM 3427 N N . TYR B 1 145 ? 29.75 3.479 4.27 1 89.19 145 TYR B N 1
ATOM 3428 C CA . TYR B 1 145 ? 28.922 3.758 3.102 1 89.19 145 TYR B CA 1
ATOM 3429 C C . TYR B 1 145 ? 29.672 3.465 1.812 1 89.19 145 TYR B C 1
ATOM 3431 O O . TYR B 1 145 ? 29.141 2.822 0.904 1 89.19 145 TYR B O 1
ATOM 3439 N N . LEU B 1 146 ? 30.922 3.85 1.773 1 88.62 146 LEU B N 1
ATOM 3440 C CA . LEU B 1 146 ? 31.734 3.594 0.597 1 88.62 146 LEU B CA 1
ATOM 3441 C C . LEU B 1 146 ? 31.984 2.1 0.423 1 88.62 146 LEU B C 1
ATOM 3443 O O . LEU B 1 146 ? 32.031 1.598 -0.703 1 88.62 146 LEU B O 1
ATOM 3447 N N . GLY B 1 147 ? 32.156 1.505 1.501 1 86.75 147 GLY B N 1
ATOM 3448 C CA . GLY B 1 147 ? 32.281 0.057 1.448 1 86.75 147 GLY B CA 1
ATOM 3449 C C . GLY B 1 147 ? 31.047 -0.639 0.944 1 86.75 147 GLY B C 1
ATOM 3450 O O . GLY B 1 147 ? 31.125 -1.597 0.172 1 86.75 147 GLY B O 1
ATOM 3451 N N . SER B 1 148 ? 29.938 -0.116 1.334 1 86.62 148 SER B N 1
ATOM 3452 C CA . SER B 1 148 ? 28.672 -0.693 0.891 1 86.62 148 SER B CA 1
ATOM 3453 C C . SER B 1 148 ? 28.469 -0.486 -0.606 1 86.62 148 SER B C 1
ATOM 3455 O O . SER B 1 148 ? 27.906 -1.348 -1.284 1 86.62 148 SER B O 1
ATOM 3457 N N . ILE B 1 149 ? 28.953 0.588 -1.1 1 88 149 ILE B N 1
ATOM 3458 C CA . ILE B 1 149 ? 28.844 0.861 -2.527 1 88 149 ILE B CA 1
ATOM 3459 C C . ILE B 1 149 ? 29.734 -0.095 -3.309 1 88 149 ILE B C 1
ATOM 3461 O O . ILE B 1 149 ? 29.344 -0.634 -4.34 1 88 149 ILE B O 1
ATOM 3465 N N . ALA B 1 150 ? 30.859 -0.322 -2.768 1 86.62 150 ALA B N 1
ATOM 3466 C CA . ALA B 1 150 ? 31.797 -1.226 -3.424 1 86.62 150 ALA B CA 1
ATOM 3467 C C . ALA B 1 150 ? 31.281 -2.658 -3.424 1 86.62 150 ALA B C 1
ATOM 3469 O O . ALA B 1 150 ? 31.25 -3.318 -4.465 1 86.62 150 ALA B O 1
ATOM 3470 N N . MET B 1 151 ? 30.875 -3.004 -2.293 1 84.88 151 MET B N 1
ATOM 3471 C CA . MET B 1 151 ? 30.375 -4.367 -2.178 1 84.88 151 MET B CA 1
ATOM 3472 C C . MET B 1 151 ? 29.062 -4.535 -2.955 1 84.88 151 MET B C 1
ATOM 3474 O O . MET B 1 151 ? 28.812 -5.598 -3.521 1 84.88 151 MET B O 1
ATOM 3478 N N . GLY B 1 152 ? 28.281 -3.523 -2.959 1 83.44 152 GLY B N 1
ATOM 3479 C CA . GLY B 1 152 ? 27.047 -3.568 -3.729 1 83.44 152 GLY B CA 1
ATOM 3480 C C . GLY B 1 152 ? 27.281 -3.656 -5.227 1 83.44 152 GLY B C 1
ATOM 3481 O O . GLY B 1 152 ? 26.578 -4.379 -5.93 1 83.44 152 GLY B O 1
ATOM 3482 N N . SER B 1 153 ? 28.297 -2.971 -5.668 1 85.12 153 SER B N 1
ATOM 3483 C CA . SER B 1 153 ? 28.641 -3.016 -7.082 1 85.12 153 SER B CA 1
ATOM 3484 C C . SER B 1 153 ? 29.156 -4.391 -7.48 1 85.12 153 SER B C 1
ATOM 3486 O O . SER B 1 153 ? 28.844 -4.898 -8.555 1 85.12 153 SER B O 1
ATOM 3488 N N . LEU B 1 154 ? 29.906 -4.957 -6.605 1 80.69 154 LEU B N 1
ATOM 3489 C CA . LEU B 1 154 ? 30.406 -6.301 -6.867 1 80.69 154 LEU B CA 1
ATOM 3490 C C . LEU B 1 154 ? 29.281 -7.324 -6.844 1 80.69 154 LEU B C 1
ATOM 3492 O O . LEU B 1 154 ? 29.266 -8.258 -7.648 1 80.69 154 LEU B O 1
ATOM 3496 N N . PHE B 1 155 ? 28.391 -7.074 -5.934 1 77.88 155 PHE B N 1
ATOM 3497 C CA . PHE B 1 155 ? 27.219 -7.938 -5.84 1 77.88 155 PHE B CA 1
ATOM 3498 C C . PHE B 1 155 ? 26.391 -7.867 -7.117 1 77.88 155 PHE B C 1
ATOM 3500 O O . PHE B 1 155 ? 25.969 -8.898 -7.648 1 77.88 155 PHE B O 1
ATOM 3507 N N . LEU B 1 156 ? 26.234 -6.707 -7.652 1 80.38 156 LEU B N 1
ATOM 3508 C CA . LEU B 1 156 ? 25.438 -6.523 -8.867 1 80.38 156 LEU B CA 1
ATOM 3509 C C . LEU B 1 156 ? 26.156 -7.133 -10.07 1 80.38 156 LEU B C 1
ATOM 3511 O O . LEU B 1 156 ? 25.5 -7.711 -10.945 1 80.38 156 LEU B O 1
ATOM 3515 N N . TYR B 1 157 ? 27.438 -7.004 -10.023 1 78 157 TYR B N 1
ATOM 3516 C CA . TYR B 1 157 ? 28.219 -7.566 -11.117 1 78 157 TYR B CA 1
ATOM 3517 C C . TYR B 1 157 ? 28.094 -9.086 -11.156 1 78 157 TYR B C 1
ATOM 3519 O O . TYR B 1 157 ? 27.938 -9.672 -12.234 1 78 157 TYR B O 1
ATOM 3527 N N . GLN B 1 158 ? 28.047 -9.734 -10.062 1 74.94 158 GLN B N 1
ATOM 3528 C CA . GLN B 1 158 ? 27.953 -11.188 -9.992 1 74.94 158 GLN B CA 1
ATOM 3529 C C . GLN B 1 158 ? 26.516 -11.648 -10.234 1 74.94 158 GLN B C 1
ATOM 3531 O O . GLN B 1 158 ? 26.281 -12.688 -10.852 1 74.94 158 GLN B O 1
ATOM 3536 N N . ALA B 1 159 ? 25.641 -10.875 -9.789 1 71.81 159 ALA B N 1
ATOM 3537 C CA . ALA B 1 159 ? 24.234 -11.25 -9.906 1 71.81 159 ALA B CA 1
ATOM 3538 C C . ALA B 1 159 ? 23.734 -11.109 -11.344 1 71.81 159 ALA B C 1
ATOM 3540 O O . ALA B 1 159 ? 22.766 -11.758 -11.742 1 71.81 159 ALA B O 1
ATOM 3541 N N . LEU B 1 160 ? 24.406 -10.281 -12.125 1 72.75 160 LEU B N 1
ATOM 3542 C CA . LEU B 1 160 ? 23.969 -10.039 -13.492 1 72.75 160 LEU B CA 1
ATOM 3543 C C . LEU B 1 160 ? 24.609 -11.039 -14.445 1 72.75 160 LEU B C 1
ATOM 3545 O O . LEU B 1 160 ? 24.234 -11.109 -15.625 1 72.75 160 LEU B O 1
ATOM 3549 N N . ARG B 1 161 ? 25.469 -11.898 -13.953 1 71.56 161 ARG B N 1
ATOM 3550 C CA . ARG B 1 161 ? 26.078 -12.906 -14.812 1 71.56 161 ARG B CA 1
ATOM 3551 C C . ARG B 1 161 ? 25.125 -14.07 -15.039 1 71.56 161 ARG B C 1
ATOM 3553 O O . ARG B 1 161 ? 24.312 -14.406 -14.172 1 71.56 161 ARG B O 1
ATOM 3560 N N . PRO B 1 162 ? 25.172 -14.547 -16.297 1 64.38 162 PRO B N 1
ATOM 3561 C CA . PRO B 1 162 ? 24.297 -15.68 -16.625 1 64.38 162 PRO B CA 1
ATOM 3562 C C . PRO B 1 162 ? 24.562 -16.906 -15.75 1 64.38 162 PRO B C 1
ATOM 3564 O O . PRO B 1 162 ? 25.719 -17.219 -15.453 1 64.38 162 PRO B O 1
ATOM 3567 N N . GLY B 1 163 ? 23.484 -17.406 -14.969 1 61.06 163 GLY B N 1
ATOM 3568 C CA . GLY B 1 163 ? 23.594 -18.578 -14.117 1 61.06 163 GLY B CA 1
ATOM 3569 C C . GLY B 1 163 ? 23.703 -18.234 -12.648 1 61.06 163 GLY B C 1
ATOM 3570 O O . GLY B 1 163 ? 23.766 -19.125 -11.797 1 61.06 163 GLY B O 1
ATOM 3571 N N . ALA B 1 164 ? 23.844 -16.984 -12.414 1 58.38 164 ALA B N 1
ATOM 3572 C CA . ALA B 1 164 ? 24.031 -16.578 -11.023 1 58.38 164 ALA B CA 1
ATOM 3573 C C . ALA B 1 164 ? 22.688 -16.453 -10.305 1 58.38 164 ALA B C 1
ATOM 3575 O O . ALA B 1 164 ? 21.656 -16.266 -10.945 1 58.38 164 ALA B O 1
ATOM 3576 N N . SER B 1 165 ? 22.594 -17.125 -9.117 1 59.44 165 SER B N 1
ATOM 3577 C CA . SER B 1 165 ? 21.422 -16.953 -8.266 1 59.44 165 SER B CA 1
ATOM 3578 C C . SER B 1 165 ? 21.766 -16.188 -6.992 1 59.44 165 SER B C 1
ATOM 3580 O O . SER B 1 165 ? 22.938 -16.125 -6.598 1 59.44 165 SER B O 1
ATOM 3582 N N . LEU B 1 166 ? 20.875 -15.32 -6.559 1 56.34 166 LEU B N 1
ATOM 3583 C CA . LEU B 1 166 ? 21.094 -14.602 -5.309 1 56.34 166 LEU B CA 1
ATOM 3584 C C . LEU B 1 166 ? 21.531 -15.555 -4.199 1 56.34 166 LEU B C 1
ATOM 3586 O O . LEU B 1 166 ? 22.156 -15.141 -3.23 1 56.34 166 LEU B O 1
ATOM 3590 N N . PHE B 1 167 ? 21.266 -16.812 -4.434 1 57.66 167 PHE B N 1
ATOM 3591 C CA . PHE B 1 167 ? 21.547 -17.766 -3.371 1 57.66 167 PHE B CA 1
ATOM 3592 C C . PHE B 1 167 ? 22.688 -18.703 -3.768 1 57.66 167 PHE B C 1
ATOM 3594 O O . PHE B 1 167 ? 22.922 -19.719 -3.096 1 57.66 167 PHE B O 1
ATOM 3601 N N . ASN B 1 168 ? 23.25 -18.281 -4.859 1 60.06 168 ASN B N 1
ATOM 3602 C CA . ASN B 1 168 ? 24.453 -19.016 -5.227 1 60.06 168 ASN B CA 1
ATOM 3603 C C . ASN B 1 168 ? 25.641 -18.641 -4.352 1 60.06 168 ASN B C 1
ATOM 3605 O O . ASN B 1 168 ? 25.719 -17.516 -3.85 1 60.06 168 ASN B O 1
ATOM 3609 N N . HIS B 1 169 ? 26.453 -19.531 -4.07 1 61.56 169 HIS B N 1
ATOM 3610 C CA . HIS B 1 169 ? 27.594 -19.391 -3.17 1 61.56 169 HIS B CA 1
ATOM 3611 C C . HIS B 1 169 ? 28.359 -18.109 -3.438 1 61.56 169 HIS B C 1
ATOM 3613 O O . HIS B 1 169 ? 28.703 -17.375 -2.502 1 61.56 169 HIS B O 1
ATOM 3619 N N . LEU B 1 170 ? 28.531 -17.781 -4.633 1 60.69 170 LEU B N 1
ATOM 3620 C CA . LEU B 1 170 ? 29.312 -16.594 -4.953 1 60.69 170 LEU B CA 1
ATOM 3621 C C . LEU B 1 170 ? 28.531 -15.328 -4.664 1 60.69 170 LEU B C 1
ATOM 3623 O O . LEU B 1 170 ? 29.078 -14.352 -4.145 1 60.69 170 LEU B O 1
ATOM 3627 N N . SER B 1 171 ? 27.312 -15.367 -4.953 1 61.94 171 SER B N 1
ATOM 3628 C CA . SER B 1 171 ? 26.469 -14.203 -4.711 1 61.94 171 SER B CA 1
ATOM 3629 C C . SER B 1 171 ? 26.219 -14 -3.221 1 61.94 171 SER B C 1
ATOM 3631 O O . SER B 1 171 ? 26.188 -12.859 -2.742 1 61.94 171 SER B O 1
ATOM 3633 N N . VAL B 1 172 ? 26.234 -15.109 -2.572 1 65.44 172 VAL B N 1
ATOM 3634 C CA . VAL B 1 172 ? 26.016 -15.039 -1.132 1 65.44 172 VAL B CA 1
ATOM 3635 C C . VAL B 1 172 ? 27.25 -14.469 -0.444 1 65.44 172 VAL B C 1
ATOM 3637 O O . VAL B 1 172 ? 27.141 -13.727 0.537 1 65.44 172 VAL B O 1
ATOM 3640 N N . ASP B 1 173 ? 28.359 -14.672 -1.069 1 68.44 173 ASP B N 1
ATOM 3641 C CA . ASP B 1 173 ? 29.609 -14.203 -0.477 1 68.44 173 ASP B CA 1
ATOM 3642 C C . ASP B 1 173 ? 29.719 -12.68 -0.538 1 68.44 173 ASP B C 1
ATOM 3644 O O . ASP B 1 173 ? 30.281 -12.055 0.358 1 68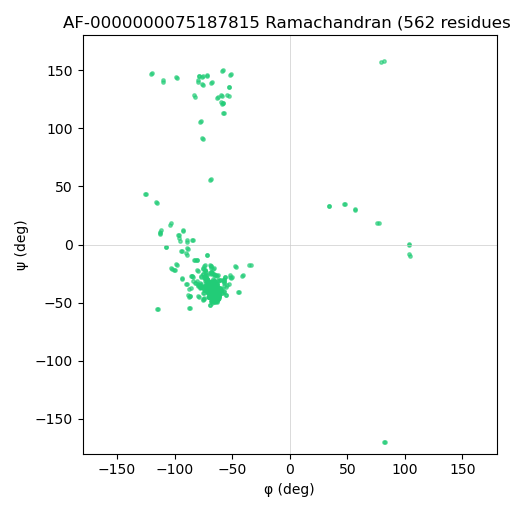.44 173 ASP B O 1
ATOM 3648 N N . PHE B 1 174 ? 29.141 -12.156 -1.514 1 72.88 174 PHE B N 1
ATOM 3649 C CA . PHE B 1 174 ? 29.203 -10.703 -1.625 1 72.88 174 PHE B CA 1
ATOM 3650 C C . PHE B 1 174 ? 27.906 -10.07 -1.125 1 72.88 174 PHE B C 1
ATOM 3652 O O . PHE B 1 174 ? 27.906 -8.914 -0.685 1 72.88 174 PHE B O 1
ATOM 3659 N N . GLY B 1 175 ? 26.891 -10.859 -1.14 1 75 175 GLY B N 1
ATOM 3660 C CA . GLY B 1 175 ? 25.594 -10.344 -0.703 1 75 175 GLY B CA 1
ATOM 3661 C C . GLY B 1 175 ? 25.5 -10.164 0.801 1 75 175 GLY B C 1
ATOM 3662 O O . GLY B 1 175 ? 25 -9.148 1.283 1 75 175 GLY B O 1
ATOM 3663 N N . VAL B 1 176 ? 26.125 -11.062 1.444 1 77.5 176 VAL B N 1
ATOM 3664 C CA . VAL B 1 176 ? 26.031 -11.047 2.9 1 77.5 176 VAL B CA 1
ATOM 3665 C C . VAL B 1 176 ? 26.812 -9.852 3.455 1 77.5 176 VAL B C 1
ATOM 3667 O O . VAL B 1 176 ? 26.281 -9.078 4.258 1 77.5 176 VAL B O 1
ATOM 3670 N N . PRO B 1 177 ? 27.969 -9.656 2.951 1 77.81 177 PRO B N 1
ATOM 3671 C CA . PRO B 1 177 ? 28.688 -8.477 3.445 1 77.81 177 PRO B CA 1
ATOM 3672 C C . PRO B 1 177 ? 28.016 -7.164 3.057 1 77.81 177 PRO B C 1
ATOM 3674 O O . PRO B 1 177 ? 28.016 -6.211 3.838 1 77.81 177 PRO B O 1
ATOM 3677 N N . TYR B 1 178 ? 27.484 -7.074 1.953 1 79.25 178 TYR B N 1
ATOM 3678 C CA . TYR B 1 178 ? 26.797 -5.859 1.517 1 79.25 178 TYR B CA 1
ATOM 3679 C C . TYR B 1 178 ? 25.609 -5.547 2.42 1 79.25 178 TYR B C 1
ATOM 3681 O O . TYR B 1 178 ? 25.484 -4.422 2.912 1 79.25 178 TYR B O 1
ATOM 3689 N N . PHE B 1 179 ? 24.875 -6.543 2.652 1 81.19 179 PHE B N 1
ATOM 3690 C CA . PHE B 1 179 ? 23.688 -6.324 3.459 1 81.19 179 PHE B CA 1
ATOM 3691 C C . PHE B 1 179 ? 24.047 -6.07 4.914 1 81.19 179 PHE B C 1
ATOM 3693 O O . PHE B 1 179 ? 23.391 -5.289 5.602 1 81.19 179 PHE B O 1
ATOM 3700 N N . SER B 1 180 ? 25.109 -6.656 5.273 1 82.62 180 SER B N 1
ATOM 3701 C CA . SER B 1 180 ? 25.562 -6.445 6.648 1 82.62 180 SER B CA 1
ATOM 3702 C C . SER B 1 180 ? 26.109 -5.039 6.84 1 82.62 180 SER B C 1
ATOM 3704 O O . SER B 1 180 ? 25.859 -4.402 7.863 1 82.62 180 SER B O 1
ATOM 3706 N N . LEU B 1 181 ? 26.781 -4.59 5.879 1 83.81 181 LEU B N 1
ATOM 3707 C CA . LEU B 1 181 ? 27.344 -3.242 5.949 1 83.81 181 LEU B CA 1
ATOM 3708 C C . LEU B 1 181 ? 26.234 -2.197 5.934 1 83.81 181 LEU B C 1
ATOM 3710 O O . LEU B 1 181 ? 26.266 -1.239 6.711 1 83.81 181 LEU B O 1
ATOM 3714 N N . THR B 1 182 ? 25.312 -2.42 5.109 1 82.75 182 THR B N 1
ATOM 3715 C CA . THR B 1 182 ? 24.203 -1.479 5.023 1 82.75 182 THR B CA 1
ATOM 3716 C C . THR B 1 182 ? 23.375 -1.504 6.301 1 82.75 182 THR B C 1
ATOM 3718 O O . THR B 1 182 ? 22.969 -0.455 6.801 1 82.75 182 THR B O 1
ATOM 3721 N N . ALA B 1 183 ? 23.141 -2.67 6.785 1 83.81 183 ALA B N 1
ATOM 3722 C CA . ALA B 1 183 ? 22.406 -2.797 8.047 1 83.81 183 ALA B CA 1
ATOM 3723 C C . ALA B 1 183 ? 23.172 -2.123 9.188 1 83.81 183 ALA B C 1
ATOM 3725 O O . ALA B 1 183 ? 22.578 -1.401 9.992 1 83.81 183 ALA B O 1
ATOM 3726 N N . GLY B 1 184 ? 24.438 -2.416 9.203 1 83.44 184 GLY B N 1
ATOM 3727 C CA . GLY B 1 184 ? 25.266 -1.8 10.227 1 83.44 184 GLY B CA 1
ATOM 3728 C C . GLY B 1 184 ? 25.281 -0.285 10.148 1 83.44 184 GLY B C 1
ATOM 3729 O O . GLY B 1 184 ? 25.234 0.398 11.172 1 83.44 184 GLY B O 1
ATOM 3730 N N . LEU B 1 185 ? 25.344 0.216 8.977 1 84.69 185 LEU B N 1
ATOM 3731 C CA . LEU B 1 185 ? 25.344 1.658 8.766 1 84.69 185 LEU B CA 1
ATOM 3732 C C . LEU B 1 185 ? 24.031 2.275 9.234 1 84.69 185 LEU B C 1
ATOM 3734 O O . LEU B 1 185 ? 24.031 3.303 9.914 1 84.69 185 LEU B O 1
ATOM 3738 N N . ASN B 1 186 ? 22.984 1.647 8.945 1 83.19 186 ASN B N 1
ATOM 3739 C CA . ASN B 1 186 ? 21.672 2.178 9.312 1 83.19 186 ASN B CA 1
ATOM 3740 C C . ASN B 1 186 ? 21.453 2.139 10.828 1 83.19 186 ASN B C 1
ATOM 3742 O O . ASN B 1 186 ? 20.875 3.068 11.398 1 83.19 186 ASN B O 1
ATOM 3746 N N . VAL B 1 187 ? 21.938 1.094 11.312 1 81.12 187 VAL B N 1
ATOM 3747 C CA . VAL B 1 187 ? 21.812 0.986 12.758 1 81.12 187 VAL B CA 1
ATOM 3748 C C . VAL B 1 187 ? 22.672 2.057 13.43 1 81.12 187 VAL B C 1
ATOM 3750 O O . VAL B 1 187 ? 22.234 2.695 14.391 1 81.12 187 VAL B O 1
ATOM 3753 N N . LEU B 1 188 ? 23.781 2.236 12.906 1 83 188 LEU B N 1
ATOM 3754 C CA . LEU B 1 188 ? 24.703 3.221 13.469 1 83 188 LEU B CA 1
ATOM 3755 C C . LEU B 1 188 ? 24.125 4.633 13.336 1 83 188 LEU B C 1
ATOM 3757 O O . LEU B 1 188 ? 24.125 5.391 14.305 1 83 188 LEU B O 1
ATOM 3761 N N . ILE B 1 189 ? 23.672 4.941 12.219 1 80.06 189 ILE B N 1
ATOM 3762 C CA . ILE B 1 189 ? 23.141 6.277 11.977 1 80.06 189 ILE B CA 1
ATOM 3763 C C . ILE B 1 189 ? 21.875 6.488 12.812 1 80.06 189 ILE B C 1
ATOM 3765 O O . ILE B 1 189 ? 21.688 7.555 13.406 1 80.06 189 ILE B O 1
ATOM 3769 N N . SER B 1 190 ? 21.047 5.477 12.812 1 78.12 190 SER B N 1
ATOM 3770 C CA . SER B 1 190 ? 19.828 5.57 13.617 1 78.12 190 SER B CA 1
ATOM 3771 C C . SER B 1 190 ? 20.156 5.785 15.086 1 78.12 190 SER B C 1
ATOM 3773 O O . SER B 1 190 ? 19.516 6.594 15.766 1 78.12 190 SER B O 1
ATOM 3775 N N . SER B 1 191 ? 21.125 5.078 15.523 1 77.06 191 SER B N 1
ATOM 3776 C CA . SER B 1 191 ? 21.531 5.223 16.906 1 77.06 191 SER B CA 1
ATOM 3777 C C . SER B 1 191 ? 22.109 6.609 17.172 1 77.06 191 SER B C 1
ATOM 3779 O O . SER B 1 191 ? 21.844 7.211 18.219 1 77.06 191 SER B O 1
ATOM 3781 N N . LEU B 1 192 ? 22.859 7.109 16.344 1 77.62 192 LEU B N 1
ATOM 3782 C CA . LEU B 1 192 ? 23.438 8.438 16.5 1 77.62 192 LEU B CA 1
ATOM 3783 C C . LEU B 1 192 ? 22.359 9.516 16.516 1 77.62 192 LEU B C 1
ATOM 3785 O O . LEU B 1 192 ? 22.438 10.461 17.312 1 77.62 192 LEU B O 1
ATOM 3789 N N . ILE B 1 193 ? 21.344 9.375 15.68 1 75.12 193 ILE B N 1
ATOM 3790 C CA . ILE B 1 193 ? 20.266 10.344 15.602 1 75.12 193 ILE B CA 1
ATOM 3791 C C . ILE B 1 193 ? 19.438 10.305 16.891 1 75.12 193 ILE B C 1
ATOM 3793 O O . ILE B 1 193 ? 19.078 11.352 17.438 1 75.12 193 ILE B O 1
ATOM 3797 N N . VAL B 1 194 ? 19.234 9.141 17.359 1 72.06 194 VAL B N 1
ATOM 3798 C CA . VAL B 1 194 ? 18.453 8.992 18.578 1 72.06 194 VAL B CA 1
ATOM 3799 C C . VAL B 1 194 ? 19.203 9.594 19.766 1 72.06 194 VAL B C 1
ATOM 3801 O O . VAL B 1 194 ? 18.625 10.273 20.609 1 72.06 194 VAL B O 1
ATOM 3804 N N . VAL B 1 195 ? 20.484 9.305 19.797 1 72.38 195 VAL B N 1
ATOM 3805 C CA . VAL B 1 195 ? 21.297 9.828 20.875 1 72.38 195 VAL B CA 1
ATOM 3806 C C . VAL B 1 195 ? 21.328 11.352 20.828 1 72.38 195 VAL B C 1
ATOM 3808 O O . VAL B 1 195 ? 21.188 12.016 21.859 1 72.38 195 VAL B O 1
ATOM 3811 N N . GLN B 1 196 ? 21.453 11.93 19.75 1 71.38 196 GLN B N 1
ATOM 3812 C CA . GLN B 1 196 ? 21.469 13.375 19.594 1 71.38 196 GLN B CA 1
ATOM 3813 C C . GLN B 1 196 ? 20.125 13.984 19.984 1 71.38 196 GLN B C 1
ATOM 3815 O O . GLN B 1 196 ? 20.078 15.047 20.609 1 71.38 196 GLN B O 1
ATOM 3820 N N . TRP B 1 197 ? 19.109 13.281 19.5 1 69.44 197 TRP B N 1
ATOM 3821 C CA . TRP B 1 197 ? 17.781 13.75 19.844 1 69.44 197 TRP B CA 1
ATOM 3822 C C . TRP B 1 197 ? 17.562 13.719 21.359 1 69.44 197 TRP B C 1
ATOM 3824 O O . TRP B 1 197 ? 17 14.664 21.922 1 69.44 197 TRP B O 1
ATOM 3834 N N . LEU B 1 198 ? 17.969 12.68 21.953 1 70.31 198 LEU B N 1
ATOM 3835 C CA . LEU B 1 198 ? 17.797 12.555 23.406 1 70.31 198 LEU B CA 1
ATOM 3836 C C . LEU B 1 198 ? 18.625 13.609 24.141 1 70.31 198 LEU B C 1
ATOM 3838 O O . LEU B 1 198 ? 18.188 14.148 25.156 1 70.31 198 LEU B O 1
ATOM 3842 N N . MET B 1 199 ? 19.781 13.867 23.625 1 70 199 MET B N 1
ATOM 3843 C CA . MET B 1 199 ? 20.625 14.891 24.234 1 70 199 MET B CA 1
ATOM 3844 C C . MET B 1 199 ? 20 16.266 24.078 1 70 199 MET B C 1
ATOM 3846 O O . MET B 1 199 ? 20.047 17.094 25 1 70 199 MET B O 1
ATOM 3850 N N . PHE B 1 200 ? 19.469 16.453 22.938 1 67.75 200 PHE B N 1
ATOM 3851 C CA . PHE B 1 200 ? 18.797 17.719 22.672 1 67.75 200 PHE B CA 1
ATOM 3852 C C . PHE B 1 200 ? 17.578 17.875 23.578 1 67.75 200 PHE B C 1
ATOM 3854 O O . PHE B 1 200 ? 17.344 18.953 24.125 1 67.75 200 PHE B O 1
ATOM 3861 N N . ARG B 1 201 ? 16.797 16.875 23.609 1 69 201 ARG B N 1
ATOM 3862 C CA . ARG B 1 201 ? 15.617 16.906 24.469 1 69 201 ARG B CA 1
ATOM 3863 C C . ARG B 1 201 ? 15.992 17.203 25.922 1 69 201 ARG B C 1
ATOM 3865 O O . ARG B 1 201 ? 15.289 17.938 26.609 1 69 201 ARG B O 1
ATOM 3872 N N . ARG B 1 202 ? 16.984 16.578 26.281 1 69.56 202 ARG B N 1
ATOM 3873 C CA . ARG B 1 202 ? 17.453 16.797 27.656 1 69.56 202 ARG B CA 1
ATOM 3874 C C . ARG B 1 202 ? 17.875 18.25 27.859 1 69.56 202 ARG B C 1
ATOM 3876 O O . ARG B 1 202 ? 17.609 18.844 28.906 1 69.56 202 ARG B O 1
ATOM 3883 N N . GLU B 1 203 ? 18.469 18.766 26.875 1 68 203 GLU B N 1
ATOM 3884 C CA . GLU B 1 203 ? 18.922 20.156 26.969 1 68 203 GLU B CA 1
ATOM 3885 C C . GLU B 1 203 ? 17.734 21.109 26.984 1 68 203 GLU B C 1
ATOM 3887 O O . GLU B 1 203 ? 17.719 22.094 27.734 1 68 203 GLU B O 1
ATOM 3892 N N . VAL B 1 204 ? 16.797 20.766 26.094 1 64.88 204 VAL B N 1
ATOM 3893 C CA . VAL B 1 204 ? 15.609 21.609 26.016 1 64.88 204 VAL B CA 1
ATOM 3894 C C . VAL B 1 204 ? 14.836 21.531 27.328 1 64.88 204 VAL B C 1
ATOM 3896 O O . VAL B 1 204 ? 14.312 22.531 27.812 1 64.88 204 VAL B O 1
ATOM 3899 N N . LYS B 1 205 ? 14.664 20.328 27.797 1 65.19 205 LYS B N 1
ATOM 3900 C CA . LYS B 1 205 ? 14 20.141 29.078 1 65.19 205 LYS B CA 1
ATOM 3901 C C . LYS B 1 205 ? 14.727 20.906 30.188 1 65.19 205 LYS B C 1
ATOM 3903 O O . LYS B 1 205 ? 14.086 21.438 31.094 1 65.19 205 LYS B O 1
ATOM 3908 N N . ARG B 1 206 ? 15.93 20.891 30.016 1 64.31 206 ARG B N 1
ATOM 3909 C CA . ARG B 1 206 ? 16.734 21.594 31.031 1 64.31 206 ARG B CA 1
ATOM 3910 C C . ARG B 1 206 ? 16.547 23.094 30.922 1 64.31 206 ARG B C 1
ATOM 3912 O O . ARG B 1 206 ? 16.453 23.781 31.953 1 64.31 206 ARG B O 1
ATOM 3919 N N . VAL B 1 207 ? 16.453 23.547 29.703 1 62.66 207 VAL B N 1
ATOM 3920 C CA . VAL B 1 207 ? 16.406 24.984 29.5 1 62.66 207 VAL B CA 1
ATOM 3921 C C . VAL B 1 207 ? 14.961 25.484 29.609 1 62.66 207 VAL B C 1
ATOM 3923 O O . VAL B 1 207 ? 14.695 26.531 30.203 1 62.66 207 VAL B O 1
ATOM 3926 N N . LEU B 1 208 ? 14.086 24.859 28.781 1 60.94 208 LEU B N 1
ATOM 3927 C CA . LEU B 1 208 ? 12.734 25.406 28.672 1 60.94 208 LEU B CA 1
ATOM 3928 C C . LEU B 1 208 ? 11.82 24.797 29.719 1 60.94 208 LEU B C 1
ATOM 3930 O O . LEU B 1 208 ? 10.766 25.344 30.031 1 60.94 208 LEU B O 1
ATOM 3934 N N . GLY B 1 209 ? 12.172 24.031 30.562 1 57.09 209 GLY B N 1
ATOM 3935 C CA . GLY B 1 209 ? 11.398 23.422 31.641 1 57.09 209 GLY B CA 1
ATOM 3936 C C . GLY B 1 209 ? 10.562 22.25 31.188 1 57.09 209 GLY B C 1
ATOM 3937 O O . GLY B 1 209 ? 10.359 22.047 29.984 1 57.09 209 GLY B O 1
ATOM 3938 N N . HIS B 1 210 ? 10.148 21.297 32.062 1 54.28 210 HIS B N 1
ATOM 3939 C CA . HIS B 1 210 ? 9.414 20.047 31.891 1 54.28 210 HIS B CA 1
ATOM 3940 C C . HIS B 1 210 ? 8.109 20.266 31.125 1 54.28 210 HIS B C 1
ATOM 3942 O O . HIS B 1 210 ? 7.664 19.391 30.375 1 54.28 210 HIS B O 1
ATOM 3948 N N . ASP B 1 211 ? 7.535 21.453 31.375 1 50.16 211 ASP B N 1
ATOM 3949 C CA . ASP B 1 211 ? 6.164 21.688 30.938 1 50.16 211 ASP B CA 1
ATOM 3950 C C . ASP B 1 211 ? 6.109 21.906 29.422 1 50.16 211 ASP B C 1
ATOM 3952 O O . ASP B 1 211 ? 5.156 21.5 28.766 1 50.16 211 ASP B O 1
ATOM 3956 N N . TYR B 1 212 ? 6.973 22.719 28.906 1 48.53 212 TYR B N 1
ATOM 3957 C CA . TYR B 1 212 ? 6.953 23.109 27.5 1 48.53 212 TYR B CA 1
ATOM 3958 C C . TYR B 1 212 ? 7.43 21.969 26.609 1 48.53 212 TYR B C 1
ATOM 3960 O O . TYR B 1 212 ? 7.09 21.906 25.422 1 48.53 212 TYR B O 1
ATOM 3968 N N . ALA B 1 213 ? 8.281 21.219 27.141 1 48.84 213 ALA B N 1
ATOM 3969 C CA . ALA B 1 213 ? 8.938 20.141 26.406 1 48.84 213 ALA B CA 1
ATOM 3970 C C . ALA B 1 213 ? 7.934 19.062 25.984 1 48.84 213 ALA B C 1
ATOM 3972 O O . ALA B 1 213 ? 8.109 18.406 24.953 1 48.84 213 ALA B O 1
ATOM 3973 N N . VAL B 1 214 ? 7.086 18.688 26.859 1 46.41 214 VAL B N 1
ATOM 3974 C CA . VAL B 1 214 ? 6.109 17.625 26.656 1 46.41 214 VAL B CA 1
ATOM 3975 C C . VAL B 1 214 ? 5.211 17.969 25.469 1 46.41 214 VAL B C 1
ATOM 3977 O O . VAL B 1 214 ? 4.762 17.078 24.734 1 46.41 214 VAL B O 1
ATOM 3980 N N . PHE B 1 215 ? 4.879 19.266 25.359 1 45.62 215 PHE B N 1
ATOM 3981 C CA . PHE B 1 215 ? 3.828 19.672 24.438 1 45.62 215 PHE B CA 1
ATOM 3982 C C . PHE B 1 215 ? 4.375 19.828 23.031 1 45.62 215 PHE B C 1
ATOM 3984 O O . PHE B 1 215 ? 3.617 20.031 22.078 1 45.62 215 PHE B O 1
ATOM 3991 N N . SER B 1 216 ? 5.746 19.859 22.906 1 47.88 216 SER B N 1
ATOM 3992 C CA . SER B 1 216 ? 6.188 20.188 21.562 1 47.88 216 SER B CA 1
ATOM 3993 C C . SER B 1 216 ? 6.055 18.984 20.625 1 47.88 216 SER B C 1
ATOM 3995 O O . SER B 1 216 ? 6.527 17.891 20.953 1 47.88 216 SER B O 1
ATOM 3997 N N . PRO B 1 217 ? 5.121 19 19.781 1 48.72 217 PRO B N 1
ATOM 3998 C CA . PRO B 1 217 ? 4.863 17.984 18.75 1 48.72 217 PRO B CA 1
ATOM 3999 C C . PRO B 1 217 ? 6.145 17.359 18.219 1 48.72 217 PRO B C 1
ATOM 4001 O O . PRO B 1 217 ? 6.102 16.281 17.594 1 48.72 217 PRO B O 1
ATOM 4004 N N . TYR B 1 218 ? 7.293 18.047 18.469 1 46.22 218 TYR B N 1
ATOM 4005 C CA . TYR B 1 218 ? 8.586 17.609 17.953 1 46.22 218 TYR B CA 1
ATOM 4006 C C . TYR B 1 218 ? 9.156 16.5 18.812 1 46.22 218 TYR B C 1
ATOM 4008 O O . TYR B 1 218 ? 10.016 15.727 18.344 1 46.22 218 TYR B O 1
ATOM 4016 N N . VAL B 1 219 ? 8.633 16.516 20.031 1 51.91 219 VAL B N 1
ATOM 4017 C CA . VAL B 1 219 ? 9.312 15.586 20.938 1 51.91 219 VAL B CA 1
ATOM 4018 C C . VAL B 1 219 ? 8.57 14.258 20.984 1 51.91 219 VAL B C 1
ATOM 4020 O O . VAL B 1 219 ? 8.953 13.344 21.719 1 51.91 219 VAL B O 1
ATOM 4023 N N . ALA B 1 220 ? 7.559 14.156 20.203 1 55.16 220 ALA B N 1
ATOM 4024 C CA . ALA B 1 220 ? 6.777 12.93 20.281 1 55.16 220 ALA B CA 1
ATOM 4025 C C . ALA B 1 220 ? 7.508 11.766 19.609 1 55.16 220 ALA B C 1
ATOM 4027 O O . ALA B 1 220 ? 8.406 11.977 18.797 1 55.16 220 ALA B O 1
ATOM 4028 N N . ALA B 1 221 ? 7.488 10.633 20.234 1 57.19 221 ALA B N 1
ATOM 4029 C CA . ALA B 1 221 ? 8.102 9.367 19.844 1 57.19 221 ALA B CA 1
ATOM 4030 C C . ALA B 1 221 ? 7.91 9.117 18.344 1 57.19 221 ALA B C 1
ATOM 4032 O O . ALA B 1 221 ? 8.781 8.531 17.688 1 57.19 221 ALA B O 1
ATOM 4033 N N . GLY B 1 222 ? 6.918 9.641 17.781 1 60.06 222 GLY B N 1
ATOM 4034 C CA . GLY B 1 222 ? 6.621 9.414 16.375 1 60.06 222 GLY B CA 1
ATOM 4035 C C . GLY B 1 222 ? 7.633 10.055 15.445 1 60.06 222 GLY B C 1
ATOM 4036 O O . GLY B 1 222 ? 8.25 9.375 14.633 1 60.06 222 GLY B O 1
ATOM 4037 N N . PRO B 1 223 ? 7.883 11.211 15.781 1 63.09 223 PRO B N 1
ATOM 4038 C CA . PRO B 1 223 ? 8.883 11.891 14.953 1 63.09 223 PRO B CA 1
ATOM 4039 C C . PRO B 1 223 ? 10.273 11.273 15.078 1 63.09 223 PRO B C 1
ATOM 4041 O O . PRO B 1 223 ? 11.016 11.219 14.094 1 63.09 223 PRO B O 1
ATOM 4044 N N . LEU B 1 224 ? 10.5 10.727 16.266 1 64.31 224 LEU B N 1
ATOM 4045 C CA . LEU B 1 224 ? 11.805 10.109 16.484 1 64.31 224 LEU B CA 1
ATOM 4046 C C . LEU B 1 224 ? 11.945 8.844 15.641 1 64.31 224 LEU B C 1
ATOM 4048 O O . LEU B 1 224 ? 13.008 8.594 15.07 1 64.31 224 LEU B O 1
ATOM 4052 N N . LEU B 1 225 ? 10.867 8.164 15.633 1 65.5 225 LEU B N 1
ATOM 4053 C CA . LEU B 1 225 ? 10.891 6.918 14.875 1 65.5 225 LEU B CA 1
ATOM 4054 C C . LEU B 1 225 ? 11.055 7.199 13.383 1 65.5 225 LEU B C 1
ATOM 4056 O O . LEU B 1 225 ? 11.758 6.469 12.68 1 65.5 225 LEU B O 1
ATOM 4060 N N . ILE B 1 226 ? 10.508 8.234 13.023 1 66.69 226 ILE B N 1
ATOM 4061 C CA . ILE B 1 226 ? 10.562 8.586 11.609 1 66.69 226 ILE B CA 1
ATOM 4062 C C . ILE B 1 226 ? 11.945 9.148 11.266 1 66.69 226 ILE B C 1
ATOM 4064 O O . ILE B 1 226 ? 12.539 8.773 10.258 1 66.69 226 ILE B O 1
ATOM 4068 N N . GLU B 1 227 ? 12.453 9.883 12.242 1 65.31 227 GLU B N 1
ATOM 4069 C CA . GLU B 1 227 ? 13.719 10.562 11.961 1 65.31 227 GLU B CA 1
ATOM 4070 C C . GLU B 1 227 ? 14.891 9.594 12.039 1 65.31 227 GLU B C 1
ATOM 4072 O O . GLU B 1 227 ? 15.898 9.773 11.359 1 65.31 227 GLU B O 1
ATOM 4077 N N . SER B 1 228 ? 14.641 8.578 12.891 1 68.88 228 SER B N 1
ATOM 4078 C CA . SER B 1 228 ? 15.742 7.633 13.062 1 68.88 228 SER B CA 1
ATOM 4079 C C . SER B 1 228 ? 15.742 6.574 11.969 1 68.88 228 SER B C 1
ATOM 4081 O O . SER B 1 228 ? 16.656 5.75 11.898 1 68.88 228 SER B O 1
ATOM 4083 N N . SER B 1 229 ? 14.906 6.621 11.023 1 75 229 SER B N 1
ATOM 4084 C CA . SER B 1 229 ? 14.812 5.594 9.992 1 75 229 SER B CA 1
ATOM 4085 C C . SER B 1 229 ? 14.797 4.195 10.609 1 75 229 SER B C 1
ATOM 4087 O O . SER B 1 229 ? 15.43 3.275 10.078 1 75 229 SER B O 1
ATOM 4089 N N . LEU B 1 230 ? 14.18 4.07 11.758 1 75.94 230 LEU B N 1
ATOM 4090 C CA . LEU B 1 230 ? 14.109 2.809 12.484 1 75.94 230 LEU B CA 1
ATOM 4091 C C . LEU B 1 230 ? 13.461 1.722 11.633 1 75.94 230 LEU B C 1
ATOM 4093 O O . LEU B 1 230 ? 13.867 0.557 11.695 1 75.94 230 LEU B O 1
ATOM 4097 N N . ILE B 1 231 ? 12.594 2.082 10.797 1 79.88 231 ILE B N 1
ATOM 4098 C CA . ILE B 1 231 ? 11.898 1.124 9.945 1 79.88 231 ILE B CA 1
ATOM 4099 C C . ILE B 1 231 ? 12.898 0.439 9.016 1 79.88 231 ILE B C 1
ATOM 4101 O O . ILE B 1 231 ? 12.859 -0.782 8.844 1 79.88 231 ILE B O 1
ATOM 4105 N N . TYR B 1 232 ? 13.742 1.219 8.523 1 83.62 232 TYR B N 1
ATOM 4106 C CA . TYR B 1 232 ? 14.766 0.701 7.629 1 83.62 232 TYR B CA 1
ATOM 4107 C C . TYR B 1 232 ? 15.766 -0.171 8.383 1 83.62 232 TYR B C 1
ATOM 4109 O O . TYR B 1 232 ? 16.125 -1.253 7.918 1 83.62 232 TYR B O 1
ATOM 4117 N N . ALA B 1 233 ? 16.141 0.199 9.578 1 83.5 233 ALA B N 1
ATOM 4118 C CA . ALA B 1 233 ? 17.125 -0.535 10.367 1 83.5 233 ALA B CA 1
ATOM 4119 C C . ALA B 1 233 ? 16.562 -1.879 10.828 1 83.5 233 ALA B C 1
ATOM 4121 O O . ALA B 1 233 ? 17.234 -2.906 10.734 1 83.5 233 ALA B O 1
ATOM 4122 N N . VAL B 1 234 ? 15.391 -1.85 11.266 1 82.5 234 VAL B N 1
ATOM 4123 C CA . VAL B 1 234 ? 14.758 -3.07 11.75 1 82.5 234 VAL B CA 1
ATOM 4124 C C . VAL B 1 234 ? 14.578 -4.059 10.602 1 82.5 234 VAL B C 1
ATOM 4126 O O . VAL B 1 234 ? 14.859 -5.25 10.75 1 82.5 234 VAL B O 1
ATOM 4129 N N . ASN B 1 235 ? 14.156 -3.547 9.508 1 85.94 235 ASN B N 1
ATOM 4130 C CA . ASN B 1 235 ? 13.984 -4.426 8.352 1 85.94 235 ASN B CA 1
ATOM 4131 C C . ASN B 1 235 ? 15.32 -5.008 7.891 1 85.94 235 ASN B C 1
ATOM 4133 O O . ASN B 1 235 ? 15.383 -6.168 7.48 1 85.94 235 ASN B O 1
ATOM 4137 N N . SER B 1 236 ? 16.344 -4.223 7.98 1 84.44 236 SER B N 1
ATOM 4138 C CA . SER B 1 236 ? 17.656 -4.688 7.539 1 84.44 236 SER B CA 1
ATOM 4139 C C . SER B 1 236 ? 18.188 -5.797 8.445 1 84.44 236 SER B C 1
ATOM 4141 O O . SER B 1 236 ? 18.75 -6.777 7.961 1 84.44 236 SER B O 1
ATOM 4143 N N . ILE B 1 237 ? 17.891 -5.723 9.672 1 83.31 237 ILE B N 1
ATOM 4144 C CA . ILE B 1 237 ? 18.359 -6.727 10.617 1 83.31 237 ILE B CA 1
ATOM 4145 C C . ILE B 1 237 ? 17.562 -8.016 10.445 1 83.31 237 ILE B C 1
ATOM 4147 O O . ILE B 1 237 ? 18.141 -9.109 10.43 1 83.31 237 ILE B O 1
ATOM 4151 N N . ILE B 1 238 ? 16.297 -7.844 10.273 1 84.94 238 ILE B N 1
ATOM 4152 C CA . ILE B 1 238 ? 15.414 -9.008 10.164 1 84.94 238 ILE B CA 1
ATOM 4153 C C . ILE B 1 238 ? 15.711 -9.75 8.859 1 84.94 238 ILE B C 1
ATOM 4155 O O . ILE B 1 238 ? 15.5 -10.961 8.773 1 84.94 238 ILE B O 1
ATOM 4159 N N . PHE B 1 239 ? 16.234 -9.117 7.926 1 86.12 239 PHE B N 1
ATOM 4160 C CA . PHE B 1 239 ? 16.562 -9.75 6.652 1 86.12 239 PHE B CA 1
ATOM 4161 C C . PHE B 1 239 ? 17.938 -10.383 6.699 1 86.12 239 PHE B C 1
ATOM 4163 O O . PHE B 1 239 ? 18.125 -11.523 6.262 1 86.12 239 PHE B O 1
ATOM 4170 N N . VAL B 1 240 ? 18.938 -9.711 7.246 1 82.44 240 VAL B N 1
ATOM 4171 C CA . VAL B 1 240 ? 20.328 -10.125 7.172 1 82.44 240 VAL B CA 1
ATOM 4172 C C . VAL B 1 240 ? 20.547 -11.391 8 1 82.44 240 VAL B C 1
ATOM 4174 O O . VAL B 1 240 ? 21.297 -12.281 7.609 1 82.44 240 VAL B O 1
ATOM 4177 N N . VAL B 1 241 ? 19.828 -11.531 9.047 1 80.06 241 VAL B N 1
ATOM 4178 C CA . VAL B 1 241 ? 20.016 -12.672 9.938 1 80.06 241 VAL B CA 1
ATOM 4179 C C . VAL B 1 241 ? 19.562 -13.953 9.242 1 80.06 241 VAL B C 1
ATOM 4181 O O . VAL B 1 241 ? 20.344 -14.906 9.109 1 80.06 241 VAL B O 1
ATOM 4184 N N . PRO B 1 242 ? 18.391 -13.961 8.727 1 81.69 242 PRO B N 1
ATOM 4185 C CA . PRO B 1 242 ? 17.984 -15.18 8.023 1 81.69 242 PRO B CA 1
ATOM 4186 C C . PRO B 1 242 ? 18.75 -15.391 6.719 1 81.69 242 PRO B C 1
ATOM 4188 O O . PRO B 1 242 ? 18.969 -16.531 6.301 1 81.69 242 PRO B O 1
ATOM 4191 N N . TYR B 1 243 ? 19.109 -14.398 6.094 1 79.31 243 TYR B N 1
ATOM 4192 C CA . TYR B 1 243 ? 19.875 -14.516 4.859 1 79.31 243 TYR B CA 1
ATOM 4193 C C . TYR B 1 243 ? 21.234 -15.148 5.129 1 79.31 243 TYR B C 1
ATOM 4195 O O . TYR B 1 243 ? 21.703 -16 4.367 1 79.31 243 TYR B O 1
ATOM 4203 N N . GLY B 1 244 ? 21.875 -14.734 6.148 1 75.62 244 GLY B N 1
ATOM 4204 C CA . GLY B 1 244 ? 23.156 -15.312 6.523 1 75.62 244 GLY B CA 1
ATOM 4205 C C . GLY B 1 244 ? 23.047 -16.766 6.953 1 75.62 244 GLY B C 1
ATOM 4206 O O . GLY B 1 244 ? 23.984 -17.547 6.746 1 75.62 244 GLY B O 1
ATOM 4207 N N . LEU B 1 245 ? 21.844 -17.203 7.449 1 77.12 245 LEU B N 1
ATOM 4208 C CA . LEU B 1 245 ? 21.625 -18.578 7.902 1 77.12 245 LEU B CA 1
ATOM 4209 C C . LEU B 1 245 ? 21.141 -19.453 6.758 1 77.12 245 LEU B C 1
ATOM 4211 O O . LEU B 1 245 ? 21.047 -20.672 6.906 1 77.12 245 LEU B O 1
ATOM 4215 N N . GLY B 1 246 ? 20.875 -18.844 5.656 1 74 246 GLY B N 1
ATOM 4216 C CA . GLY B 1 246 ? 20.375 -19.578 4.508 1 74 246 GLY B CA 1
ATOM 4217 C C . GLY B 1 246 ? 18.906 -19.969 4.645 1 74 246 GLY B C 1
ATOM 4218 O O . GLY B 1 246 ? 18.484 -20.984 4.07 1 74 246 GLY B O 1
ATOM 4219 N N . SER B 1 247 ? 18.234 -19.312 5.512 1 80.19 247 SER B N 1
ATOM 4220 C CA . SER B 1 247 ? 16.828 -19.625 5.734 1 80.19 247 SER B CA 1
ATOM 4221 C C . SER B 1 247 ? 15.945 -19.016 4.656 1 80.19 247 SER B C 1
ATOM 4223 O O . SER B 1 247 ? 16.266 -17.953 4.129 1 80.19 247 SER B O 1
ATOM 4225 N N . HIS B 1 248 ? 14.906 -19.703 4.293 1 82.62 248 HIS B N 1
ATOM 4226 C CA . HIS B 1 248 ? 13.977 -19.25 3.266 1 82.62 248 HIS B CA 1
ATOM 4227 C C . HIS B 1 248 ? 13.125 -18.078 3.766 1 82.62 248 HIS B C 1
ATOM 4229 O O . HIS B 1 248 ? 12.461 -17.406 2.977 1 82.62 248 HIS B O 1
ATOM 4235 N N . VAL B 1 249 ? 13.289 -17.859 5.07 1 79.62 249 VAL B N 1
ATOM 4236 C CA . VAL B 1 249 ? 12.539 -16.734 5.645 1 79.62 249 VAL B CA 1
ATOM 4237 C C . VAL B 1 249 ? 13.094 -15.414 5.113 1 79.62 249 VAL B C 1
ATOM 4239 O O . VAL B 1 249 ? 12.391 -14.406 5.086 1 79.62 249 VAL B O 1
ATOM 4242 N N . ALA B 1 250 ? 14.305 -15.453 4.594 1 79.69 250 ALA B N 1
ATOM 4243 C CA . ALA B 1 250 ? 14.938 -14.266 4.035 1 79.69 250 ALA B CA 1
ATOM 4244 C C . ALA B 1 250 ? 14.203 -13.789 2.785 1 79.69 250 ALA B C 1
ATOM 4246 O O . ALA B 1 250 ? 14.188 -12.594 2.482 1 79.69 250 ALA B O 1
ATOM 4247 N N . ASN B 1 251 ? 13.477 -14.695 2.201 1 81.38 251 ASN B N 1
ATOM 4248 C CA . ASN B 1 251 ? 12.773 -14.367 0.965 1 81.38 251 ASN B CA 1
ATOM 4249 C C . ASN B 1 251 ? 11.547 -13.5 1.231 1 81.38 251 ASN B C 1
ATOM 4251 O O . ASN B 1 251 ? 11.086 -12.781 0.345 1 81.38 251 ASN B O 1
ATOM 4255 N N . ILE B 1 252 ? 11.125 -13.578 2.436 1 84.5 252 ILE B N 1
ATOM 4256 C CA . ILE B 1 252 ? 9.969 -12.773 2.814 1 84.5 252 ILE B CA 1
ATOM 4257 C C . ILE B 1 252 ? 10.375 -11.305 2.934 1 84.5 252 ILE B C 1
ATOM 4259 O O . ILE B 1 252 ? 9.602 -10.414 2.576 1 84.5 252 ILE B O 1
ATOM 4263 N N . PHE B 1 253 ? 11.586 -11.141 3.27 1 84.94 253 PHE B N 1
ATOM 4264 C CA . PHE B 1 253 ? 11.984 -9.773 3.604 1 84.94 253 PHE B CA 1
ATOM 4265 C C . PHE B 1 253 ? 12.867 -9.188 2.508 1 84.94 253 PHE B C 1
ATOM 4267 O O . PHE B 1 253 ? 13.195 -8 2.541 1 84.94 253 PHE B O 1
ATOM 4274 N N . LEU B 1 254 ? 13.18 -9.922 1.519 1 83 254 LEU B N 1
ATOM 4275 C CA . LEU B 1 254 ? 14.062 -9.453 0.455 1 83 254 LEU B CA 1
ATOM 4276 C C . LEU B 1 254 ? 13.43 -8.289 -0.304 1 83 254 LEU B C 1
ATOM 4278 O O . LEU B 1 254 ? 14.047 -7.234 -0.457 1 83 254 LEU B O 1
ATOM 4282 N N . PRO B 1 255 ? 12.172 -8.445 -0.706 1 86.5 255 PRO B N 1
ATOM 4283 C CA . PRO B 1 255 ? 11.586 -7.312 -1.422 1 86.5 255 PRO B CA 1
ATOM 4284 C C . PRO B 1 255 ? 11.359 -6.102 -0.521 1 86.5 255 PRO B C 1
ATOM 4286 O O . PRO B 1 255 ? 11.367 -4.961 -1 1 86.5 255 PRO B O 1
ATOM 4289 N N . LEU B 1 256 ? 11.227 -6.387 0.716 1 88.75 256 LEU B N 1
ATOM 4290 C CA . LEU B 1 256 ? 11.023 -5.293 1.664 1 88.75 256 LEU B CA 1
ATOM 4291 C C . LEU B 1 256 ? 12.312 -4.5 1.86 1 88.75 256 LEU B C 1
ATOM 4293 O O . LEU B 1 256 ? 12.273 -3.32 2.215 1 88.75 256 LEU B O 1
ATOM 4297 N N . GLN B 1 257 ? 13.383 -5.172 1.637 1 85.81 257 GLN B N 1
ATOM 4298 C CA . GLN B 1 257 ? 14.68 -4.516 1.792 1 85.81 257 GLN B CA 1
ATOM 4299 C C . GLN B 1 257 ? 14.883 -3.443 0.727 1 85.81 257 GLN B C 1
ATOM 4301 O O . GLN B 1 257 ? 15.625 -2.484 0.94 1 85.81 257 GLN B O 1
ATOM 4306 N N . ALA B 1 258 ? 14.227 -3.557 -0.359 1 85.5 258 ALA B N 1
ATOM 4307 C CA . ALA B 1 258 ? 14.344 -2.566 -1.427 1 85.5 258 ALA B CA 1
ATOM 4308 C C . ALA B 1 258 ? 13.414 -1.384 -1.187 1 85.5 258 ALA B C 1
ATOM 4310 O O . ALA B 1 258 ? 13.727 -0.252 -1.563 1 85.5 258 ALA B O 1
ATOM 4311 N N . LEU B 1 259 ? 12.312 -1.619 -0.494 1 91.31 259 LEU B N 1
ATOM 4312 C CA . LEU B 1 259 ? 11.297 -0.579 -0.381 1 91.31 259 LEU B CA 1
ATOM 4313 C C . LEU B 1 259 ? 11.367 0.103 0.981 1 91.31 259 LEU B C 1
ATOM 4315 O O . LEU B 1 259 ? 10.922 1.244 1.132 1 91.31 259 LEU B O 1
ATOM 4319 N N . ALA B 1 260 ? 11.945 -0.567 1.93 1 88.44 260 ALA B N 1
ATOM 4320 C CA . ALA B 1 260 ? 12.023 -0.009 3.277 1 88.44 260 ALA B CA 1
ATOM 4321 C C . ALA B 1 260 ? 12.836 1.278 3.295 1 88.44 260 ALA B C 1
ATOM 4323 O O . ALA B 1 260 ? 12.438 2.27 3.908 1 88.44 260 ALA B O 1
ATOM 4324 N N . PRO B 1 261 ? 13.969 1.268 2.588 1 88 261 PRO B N 1
ATOM 4325 C CA . PRO B 1 261 ? 14.734 2.518 2.566 1 88 261 PRO B CA 1
ATOM 4326 C C . PRO B 1 261 ? 13.969 3.664 1.908 1 88 261 PRO B C 1
ATOM 4328 O O . PRO B 1 261 ? 14.109 4.82 2.316 1 88 261 PRO B O 1
ATOM 4331 N N . VAL B 1 262 ? 13.195 3.344 0.949 1 90 262 VAL B N 1
ATOM 4332 C CA . VAL B 1 262 ? 12.422 4.363 0.247 1 90 262 VAL B CA 1
ATOM 4333 C C . VAL B 1 262 ? 11.352 4.93 1.176 1 90 262 VAL B C 1
ATOM 4335 O O . VAL B 1 262 ? 11.188 6.148 1.269 1 90 262 VAL B O 1
ATOM 4338 N N . LEU B 1 263 ? 10.734 4.062 1.825 1 89.94 263 LEU B N 1
ATOM 4339 C CA . LEU B 1 263 ? 9.68 4.477 2.75 1 89.94 263 LEU B CA 1
ATOM 4340 C C . LEU B 1 263 ? 10.258 5.336 3.871 1 89.94 263 LEU B C 1
ATOM 4342 O O . LEU B 1 263 ? 9.695 6.387 4.199 1 89.94 263 LEU B O 1
ATOM 4346 N N . SER B 1 264 ? 11.297 4.914 4.41 1 87.31 264 SER B N 1
ATOM 4347 C CA . SER B 1 264 ? 11.914 5.645 5.512 1 87.31 264 SER B CA 1
ATOM 4348 C C . SER B 1 264 ? 12.383 7.027 5.066 1 87.31 264 SER B C 1
ATOM 4350 O O . SER B 1 264 ? 12.156 8.016 5.762 1 87.31 264 SER B O 1
ATOM 4352 N N . SER B 1 265 ? 12.992 7.062 3.934 1 87.75 265 SER B N 1
ATOM 4353 C CA . SER B 1 265 ? 13.484 8.336 3.42 1 87.75 265 SER B CA 1
ATOM 4354 C C . SER B 1 265 ? 12.336 9.297 3.127 1 87.75 265 SER B C 1
ATOM 4356 O O . SER B 1 265 ? 12.43 10.492 3.418 1 87.75 265 SER B O 1
ATOM 4358 N N . MET B 1 266 ? 11.312 8.781 2.65 1 88.88 266 MET B N 1
ATOM 4359 C CA . MET B 1 266 ? 10.172 9.625 2.318 1 88.88 266 MET B CA 1
ATOM 4360 C C . MET B 1 266 ? 9.508 10.164 3.58 1 88.88 266 MET B C 1
ATOM 4362 O O . MET B 1 266 ? 9.023 11.297 3.598 1 88.88 266 MET B O 1
ATOM 4366 N N . LEU B 1 267 ? 9.461 9.359 4.527 1 86.19 267 LEU B N 1
ATOM 4367 C CA . LEU B 1 267 ? 8.891 9.805 5.797 1 86.19 267 LEU B CA 1
ATOM 4368 C C . LEU B 1 267 ? 9.727 10.93 6.402 1 86.19 267 LEU B C 1
ATOM 4370 O O . LEU B 1 267 ? 9.172 11.883 6.961 1 86.19 267 LEU B O 1
ATOM 4374 N N . ILE B 1 268 ? 10.977 10.773 6.234 1 83 268 ILE B N 1
ATOM 4375 C CA . ILE B 1 268 ? 11.867 11.805 6.758 1 83 268 ILE B CA 1
ATOM 4376 C C . ILE B 1 268 ? 11.68 13.102 5.977 1 83 268 ILE B C 1
ATOM 4378 O O . ILE B 1 268 ? 11.57 14.18 6.566 1 83 268 ILE B O 1
ATOM 4382 N N . VAL B 1 269 ? 11.633 13 4.707 1 83.94 269 VAL B N 1
ATOM 4383 C CA . VAL B 1 269 ? 11.453 14.172 3.859 1 83.94 269 VAL B CA 1
ATOM 4384 C C . VAL B 1 269 ? 10.117 14.844 4.184 1 83.94 269 VAL B C 1
ATOM 4386 O O . VAL B 1 269 ? 10.031 16.062 4.234 1 83.94 269 VAL B O 1
ATOM 4389 N N . HIS B 1 270 ? 9.141 14.023 4.402 1 83.44 270 HIS B N 1
ATOM 4390 C CA . HIS B 1 270 ? 7.82 14.547 4.723 1 83.44 270 HIS B CA 1
ATOM 4391 C C . HIS B 1 270 ? 7.844 15.328 6.035 1 83.44 270 HIS B C 1
ATOM 4393 O O . HIS B 1 270 ? 7.227 16.391 6.141 1 83.44 270 HIS B O 1
ATOM 4399 N N . ARG B 1 271 ? 8.508 14.898 6.914 1 78 271 ARG B N 1
ATOM 4400 C CA . ARG B 1 271 ? 8.602 15.57 8.203 1 78 271 ARG B CA 1
ATOM 4401 C C . ARG B 1 271 ? 9.375 16.875 8.086 1 78 271 ARG B C 1
ATOM 4403 O O . ARG B 1 271 ? 9 17.875 8.703 1 78 271 ARG B O 1
ATOM 4410 N N . VAL B 1 272 ? 10.406 16.797 7.426 1 74.38 272 VAL B N 1
ATOM 4411 C CA . VAL B 1 272 ? 11.211 18 7.23 1 74.38 272 VAL B CA 1
ATOM 4412 C C . VAL B 1 272 ? 10.383 19.062 6.52 1 74.38 272 VAL B C 1
ATOM 4414 O O . VAL B 1 272 ? 10.461 20.25 6.867 1 74.38 272 VAL B O 1
ATOM 4417 N N . ALA B 1 273 ? 9.641 18.625 5.621 1 74.81 273 ALA B N 1
ATOM 4418 C CA . ALA B 1 273 ? 8.797 19.562 4.883 1 74.81 273 ALA B CA 1
ATOM 4419 C C . ALA B 1 273 ? 7.719 20.156 5.781 1 74.81 273 ALA B C 1
ATOM 4421 O O . ALA B 1 273 ? 7.398 21.328 5.676 1 74.81 273 ALA B O 1
ATOM 4422 N N . MET B 1 274 ? 7.203 19.359 6.648 1 72.12 274 MET B N 1
ATOM 4423 C CA . MET B 1 274 ? 6.156 19.812 7.559 1 72.12 274 MET B CA 1
ATOM 4424 C C . MET B 1 274 ? 6.723 20.766 8.609 1 72.12 274 MET B C 1
ATOM 4426 O O . MET B 1 274 ? 6.062 21.719 9.008 1 72.12 274 MET B O 1
ATOM 4430 N N . ARG B 1 275 ? 7.855 20.469 9.094 1 65.19 275 ARG B N 1
ATOM 4431 C CA . ARG B 1 275 ? 8.492 21.328 10.086 1 65.19 275 ARG B CA 1
ATOM 4432 C C . ARG B 1 275 ? 8.781 22.703 9.516 1 65.19 275 ARG B C 1
ATOM 4434 O O . ARG B 1 275 ? 8.594 23.719 10.188 1 65.19 275 ARG B O 1
ATOM 4441 N N . ARG B 1 276 ? 9.242 22.703 8.422 1 63.47 276 ARG B N 1
ATOM 4442 C CA . ARG B 1 276 ? 9.531 23.969 7.781 1 63.47 276 ARG B CA 1
ATOM 4443 C C . ARG B 1 276 ? 8.25 24.781 7.59 1 63.47 276 ARG B C 1
ATOM 4445 O O . ARG B 1 276 ? 8.266 26.016 7.707 1 63.47 276 ARG B O 1
ATOM 4452 N N . ALA B 1 277 ? 7.219 24.062 7.398 1 54.31 277 ALA B N 1
ATOM 4453 C CA . ALA B 1 277 ? 5.93 24.734 7.223 1 54.31 277 ALA B CA 1
ATOM 4454 C C . ALA B 1 277 ? 5.43 25.312 8.547 1 54.31 277 ALA B C 1
ATOM 4456 O O . ALA B 1 277 ? 4.852 26.406 8.57 1 54.31 277 ALA B O 1
ATOM 4457 N N . TRP B 1 278 ? 5.695 24.578 9.578 1 53.28 278 TRP B N 1
ATOM 4458 C CA . TRP B 1 278 ? 5.246 25.031 10.891 1 53.28 278 TRP B CA 1
ATOM 4459 C C . TRP B 1 278 ? 6.125 26.172 11.406 1 53.28 278 TRP B C 1
ATOM 4461 O O . TRP B 1 278 ? 5.629 27.109 12.023 1 53.28 278 TRP B O 1
ATOM 4471 N N . ASP B 1 279 ? 7.379 25.969 11.289 1 51.91 279 ASP B N 1
ATOM 4472 C CA . ASP B 1 279 ? 8.281 27.016 11.758 1 51.91 279 ASP B CA 1
ATOM 4473 C C . ASP B 1 279 ? 7.984 28.344 11.055 1 51.91 279 ASP B C 1
ATOM 4475 O O . ASP B 1 279 ? 8.109 29.406 11.664 1 51.91 279 ASP B O 1
ATOM 4479 N N . SER B 1 280 ? 7.555 28.266 9.938 1 47.03 280 SER B N 1
ATOM 4480 C CA . SER B 1 280 ? 7.254 29.516 9.242 1 47.03 280 SER B CA 1
ATOM 4481 C C . SER B 1 280 ? 5.965 30.141 9.773 1 47.03 280 SER B C 1
ATOM 4483 O O . SER B 1 280 ? 5.801 31.359 9.727 1 47.03 280 SER B O 1
ATOM 4485 N N . ARG B 1 281 ? 5.066 29.359 10.32 1 48.66 281 ARG B N 1
ATOM 4486 C CA . ARG B 1 281 ? 3.818 29.891 10.859 1 48.66 281 ARG B CA 1
ATOM 4487 C C . ARG B 1 281 ? 4.043 30.547 12.219 1 48.66 281 ARG B C 1
ATOM 4489 O O . ARG B 1 281 ? 3.268 31.406 12.633 1 48.66 281 ARG B O 1
ATOM 4496 N N . THR B 1 282 ? 4.918 30 12.906 1 40.06 282 THR B N 1
ATOM 4497 C CA . THR B 1 282 ? 5.125 30.578 14.227 1 40.06 282 THR B CA 1
ATOM 4498 C C . THR B 1 282 ? 6.004 31.828 14.141 1 40.06 282 THR B C 1
ATOM 4500 O O . THR B 1 282 ? 6.211 32.531 15.141 1 40.06 282 THR B O 1
ATOM 4503 N N . LEU B 1 283 ? 6.625 32.031 13.023 1 35.19 283 LEU B N 1
ATOM 4504 C CA . LEU B 1 283 ? 7.254 33.344 12.953 1 35.19 283 LEU B CA 1
ATOM 4505 C C . LEU B 1 283 ? 6.293 34.375 12.375 1 35.19 283 LEU B C 1
ATOM 4507 O O . LEU B 1 283 ? 5.52 34.062 11.461 1 35.19 283 LEU B O 1
#

Secondary structure (DSSP, 8-state):
---SS-HHHHHHHHHHHHHHHHHHHHHHHHHHHHHHHHHHHHHHHHHHTPPP-HHHHHHHHHHHHHHHHHHHHHHHHHHIIIIITTTSTTHHHHHHHHTTTSHHHHHHHHHHHHHHHHHHHHHHHHHHHHS---HHHHHHHHHHHHHHHHHHHHHHHHHTSTT--TTSHHHHHHHHHHHHHHHHHHHHHHHHHHHHHHHHHHHHHHHH-HHHHHH-TTSSHHHHHHHTTHHHHHHHHHHHHHHHHT-TTHHHHHHHHHHHHHHHHHHHHHHHHHHHHHHHHH-/---SS-HHHHHHHHHHHHHHHHHHHHHHHHHHHHHHHHHHHHHHHHHHTPPP-HHHHHHHHHHHHHHHHHHHHHHHHHHIIIIITTTSTTHHHHHHHHTTTSHHHHHHHHHHHHHHHHHHHHHHHHHHHHS---HHHHHHHHHHHHHHHHHHHHHHHHHTSTT--TTSHHHHHHHHHHHHHHHHHHHHHHHHHHHHHHHHHHHHHHHH-HHHHHH-TTSSHHHHHHHTTHHHHHHHHHHHHHHHHT-TTHHHHHHHHHHHHHHHHHHHHHHHHHHHHHHHHH-

Sequence (566 aa):
DRPNLPADTLFAERANLIGDCLSQIVFGAIVVIFLQTMYTLFNYPKRWRVQRNWFLIAYTFVLFTFAITFISVNMKWLQLMFIDHREHEGGPLGFSMTQYSQPAVSTANVVGVMCGWMADGYLLYRCLSSFRINVCVMLLPFLIYLGSIAMGSLFLYQALRPGASLFNHLSVDFGVPYFSLTAGLNVLISSLIVVQWLMFRREVKRVLGHDYAVFSPYVAAGPLLIESSLIYAVNSIIFVVPYGLGSHVANIFLPLQALAPVLSSMLIVHRVAMRRAWDSRTLDRPNLPADTLFAERANLIGDCLSQIVFGAIVVIFLQTMYTLFNYPKRWRVQRNWFLIAYTFVLFTFAITFISVNMKWLQLMFIDHREHEGGPLGFSMTQYSQPAVSTANVVGVMCGWMADGYLLYRCLSSFRINVCVMLLPFLIYLGSIAMGSLFLYQALRPGASLFNHLSVDFGVPYFSLTAGLNVLISSLIVVQWLMFRREVKRVLGHDYAVFSPYVAAGPLLIESSLIYAVNSIIFVVPYGLGSHVANIFLPLQALAPVLSSMLIVHRVAMRRAWDSRTL